Protein AF-A0A9J2PK48-F1 (afdb_monomer_lite)

Radius of gyration: 32.77 Å; chains: 1; bounding box: 76×51×93 Å

InterPro domains:
  IPR001666 Phosphatidylinositol transfer protein [PR00391] (20-39)
  IPR001666 Phosphatidylinositol transfer protein [PR00391] (93-113)
  IPR001666 Phosphatidylinositol transfer protein [PR00391] (205-220)
  IPR001666 Phosphatidylinositol transfer protein [PR00391] (225-244)
  IPR001666 Phosphatidylinositol transfer protein [PTHR10658] (293-551)
  IPR023393 START-like domain superfamily [G3DSA:3.30.530.20] (7-275)
  IPR023393 START-like domain superfamily [G3DSA:3.30.530.20] (292-561)
  IPR055261 Phosphatidylinositol transfer protein, N-terminal [PF02121] (7-256)
  IPR055261 Phosphatidylinositol transfer protein, N-terminal [PF02121] (292-541)

Organism: Ascaris lumbricoides (NCBI:txid6252)

Foldseek 3Di:
DDFLKQKEKEKEKDQDDLVQCVQLLLVLVLVQQLQQAAQLFGKAWDDKDWDWDCPVDPPDTATDIKTKMWGQCLQQEEPQCNQADDSLQRIKIWIKDDRPQWIKIWIDRCPACNVQKIKIKIKGKFQDLRPDQCPVVDDPVSSVVYDYHYAYLQDCPLEDPVLDDPLLHLCNAAAPVPRDDNADPCCSPVHPRMMIMIMMMMIRHRAALCSVVVSVLCVRVVSHVSSSSSSNSNSCCNVGVPPDVVNSVVSSVVSNVSSVVRNHHNDGGDHHSDPPPPPPVPVPPLVVQKDKEKEKEKDLDDQVQVVQLLLVLVLVQQLQQAAQLWGKAWDDKDWDWFLPQAPVSDTAIDMKTKMWGQCLQQEAPSCNSRPDSLVRIKIWIKDDRPVKIKIKIDRCPRCNVQKIKIKIKGKFQDLRPDQCRRVDDPVSSVVYDYHYAYLQDCPLEDPVLDDLLLHQLNAAAPVPRHGNDDPCCSPVRPRMMIMIMMMMIRHRRRSCSVQVSVLCVNVVSHVVSSSSSNSNSCCNVRVPPDVVNSVVSSVVSNVVSVVRNHHSDGGDHHRNRPPDPDPDPPPPPDDD

pLDDT: mean 87.17, std 14.31, range [26.91, 98.31]

Secondary structure (DSSP, 8-state):
----EEEEEEEEEESS-HHHHHHHHHHHHHHHHHHT-BTTBEEEEEEEEEEEESSSSTT--EEEEEEEEEEE-TTTS-HHHHHHS-GGGGEEEEEEEEETTEEEEEEE-TTTTGGGEEEEEEEEEESSSS--TTTT---HHHHTT--EEEEETT--TT--GGG--GGG-TTT---TTT---PPPTTHHHHSSS-EEEEEEEEEEE--TTTHHHHHHHHHHHHHHHHHHHHHHHHHTHHHHTT--HHHHHHHHHHHHHHHHHHTT-SS--S--------STTS---TTTTEEEEEEEEEESS-HHHHHHHHHHHHHHHHHHT-BTTBEEEEEEEEEEEESSSSTT---EEEEEEEEEEE-TTTS-HHHHHHS-GGGGEEEEEEEEETTEEEEEEE-TTTTGGGEEEEEEEEEESSSS--S-TT---HHHHHH-EEEEEETT--TTS-GGG--TTT-TTT-B-TTT--B---TTHHHH-SS-EEEEEEEEEEE--TTTHHHHHHHHHHHHHHHHHHHHHHHHHTHHHHTT--HHHHHHHHHHHHHHHHHHTTSS---S----TTPPP-----------

Sequence (576 aa):
MVQSKYFQEYRILLPLEVTEYQRGRLYAVAEVSKNETGGGDGVQVVKQEEFTSEMLKPGEILNGTYTYKIYYSKSKSPWVFRKLLPDTAFILHEECWNAYPYCKTVITNPDYMKENFHLTIESVHLADNGETENALGLSKELLAKREVVMIDIYDDSFLKQSDITPEADPRIFKSKKTGRGELTEDWSTTTKPVMCCYKVVKIQFKMFGFQRFVEGLCQRQYPRIFSKFNRETFCSIDKWYDMTMDDIRIFEEETAETLKKRIKDVEKRGTICDVDDINLNHPINDCLYARFQEYRILLPLAVDEYQRAQLYAVAETSKNETGGGDGVQVLKQHRFTSDKIRPDGQMLSGMYTSKIYHSKSKSPWMFRKLLPDAAFILHEECWNAYPYCKTIITNPEYMRENFYLTIESMHLADRGGSHNALALNSDLLKKREIVMIDIYNDSDLKPTDITPETDPRLFLSKRTGRGKLTADWSKNTTPVMCCYKVVQVQFKMFGWQRIVERMFQLQYPRIFSKFNREAFCWIDKWYDMSMDDIRKLEHETAIMLTKRIKDPEQRGIVCDVGDRPAEATKSDMSIG

Structure (mmCIF, N/CA/C/O backbone):
data_AF-A0A9J2PK48-F1
#
_entry.id   AF-A0A9J2PK48-F1
#
loop_
_atom_site.group_PDB
_atom_site.id
_atom_site.type_symbol
_atom_site.label_atom_id
_atom_site.label_alt_id
_atom_site.label_comp_id
_atom_site.label_asym_id
_atom_site.label_entity_id
_atom_site.label_seq_id
_atom_site.pdbx_PDB_ins_code
_atom_site.Cartn_x
_atom_site.Cartn_y
_atom_site.Cartn_z
_atom_site.occupancy
_atom_site.B_iso_or_equiv
_atom_site.auth_seq_id
_atom_site.auth_comp_id
_atom_site.auth_asym_id
_atom_site.auth_atom_id
_atom_site.pdbx_PDB_model_num
ATOM 1 N N . MET A 1 1 ? -21.246 2.964 -9.337 1.00 30.36 1 MET A N 1
ATOM 2 C CA . MET A 1 1 ? -19.988 2.564 -8.659 1.00 30.36 1 MET A CA 1
ATOM 3 C C . MET A 1 1 ? -20.291 2.270 -7.199 1.00 30.36 1 MET A C 1
ATOM 5 O O . MET A 1 1 ? -20.692 3.179 -6.484 1.00 30.36 1 MET A O 1
ATOM 9 N N . VAL A 1 2 ? -20.152 1.015 -6.767 1.00 30.75 2 VAL A N 1
ATOM 10 C CA . VAL A 1 2 ? -20.336 0.624 -5.362 1.00 30.75 2 VAL A CA 1
ATOM 11 C C . VAL A 1 2 ? -19.153 1.184 -4.572 1.00 30.75 2 VAL A C 1
ATOM 13 O O . VAL A 1 2 ? -18.026 0.721 -4.716 1.00 30.75 2 VAL A O 1
ATOM 16 N N . GLN A 1 3 ? -19.388 2.257 -3.818 1.00 43.12 3 GLN A N 1
ATOM 17 C CA . GLN A 1 3 ? -18.436 2.742 -2.824 1.00 43.12 3 GLN A CA 1
ATOM 18 C C . GLN A 1 3 ? -18.244 1.617 -1.800 1.00 43.12 3 GLN A C 1
ATOM 20 O O . GLN A 1 3 ? -19.228 1.181 -1.209 1.00 43.12 3 GLN A O 1
ATOM 25 N N . SER A 1 4 ? -17.007 1.143 -1.626 1.00 47.97 4 SER A N 1
ATOM 26 C CA . SER A 1 4 ? -16.634 0.282 -0.499 1.00 47.97 4 SER A CA 1
ATOM 27 C C . SER A 1 4 ? -17.032 1.019 0.786 1.00 47.97 4 SER A C 1
ATOM 29 O O . SER A 1 4 ? -16.586 2.143 1.044 1.00 47.97 4 SER A O 1
ATOM 31 N N . LYS A 1 5 ? -18.014 0.452 1.484 1.00 68.50 5 LYS A N 1
ATOM 32 C CA . LYS A 1 5 ? -18.619 0.986 2.699 1.00 68.50 5 LYS A CA 1
ATOM 33 C C . LYS A 1 5 ? -18.774 -0.188 3.642 1.00 68.50 5 LYS A C 1
ATOM 35 O O . LYS A 1 5 ? -19.614 -1.050 3.396 1.00 68.50 5 LYS A O 1
ATOM 40 N N . TYR A 1 6 ? -17.983 -0.213 4.707 1.00 84.00 6 TYR A N 1
ATOM 41 C CA . TYR A 1 6 ? -18.305 -1.083 5.827 1.00 84.00 6 TYR A CA 1
ATOM 42 C C . TYR A 1 6 ? -19.570 -0.539 6.494 1.00 84.00 6 TYR A C 1
ATOM 44 O O . TYR A 1 6 ? -19.650 0.663 6.767 1.00 84.00 6 TYR A O 1
ATOM 52 N N . PHE A 1 7 ? -20.559 -1.400 6.708 1.00 92.38 7 PHE A N 1
ATOM 53 C CA . PHE A 1 7 ? -21.842 -1.042 7.296 1.00 92.38 7 PHE A CA 1
ATOM 54 C C . PHE A 1 7 ? -22.365 -2.213 8.121 1.00 92.38 7 PHE A C 1
ATOM 56 O O . PHE A 1 7 ? -22.632 -3.268 7.557 1.00 92.38 7 PHE A O 1
ATOM 63 N N . GLN A 1 8 ? -22.517 -2.019 9.430 1.00 94.94 8 GLN A N 1
ATOM 64 C CA . GLN A 1 8 ? -22.981 -3.066 10.340 1.00 94.94 8 GLN A CA 1
ATOM 65 C C . GLN A 1 8 ? -23.785 -2.466 11.492 1.00 94.94 8 GLN A C 1
ATOM 67 O O . GLN A 1 8 ? -23.424 -1.403 12.006 1.00 94.94 8 GLN A O 1
ATOM 72 N N . GLU A 1 9 ? -24.840 -3.158 11.920 1.00 97.00 9 GLU A N 1
ATOM 73 C CA . GLU A 1 9 ? -25.518 -2.896 13.190 1.00 97.00 9 GLU A CA 1
ATOM 74 C C . GLU A 1 9 ? -25.033 -3.896 14.245 1.00 97.00 9 GLU A C 1
ATOM 76 O O . GLU A 1 9 ? -25.004 -5.101 14.015 1.00 97.00 9 GLU A O 1
ATOM 81 N N . TYR A 1 10 ? -24.668 -3.385 15.412 1.00 98.12 10 TYR A N 1
ATOM 82 C CA . TYR A 1 10 ? -24.284 -4.146 16.589 1.00 98.12 10 TYR A CA 1
ATOM 83 C C . TYR A 1 10 ? -25.333 -3.956 17.672 1.00 98.12 10 TYR A C 1
ATOM 85 O O . TYR A 1 10 ? -25.695 -2.819 17.978 1.00 98.12 10 TYR A O 1
ATOM 93 N N . ARG A 1 11 ? -25.790 -5.051 18.270 1.00 98.12 11 ARG A N 1
ATOM 94 C CA . ARG A 1 11 ? -26.744 -5.042 19.382 1.00 98.12 11 ARG A CA 1
ATOM 95 C C . ARG A 1 11 ? -26.064 -5.644 20.598 1.00 98.12 11 ARG A C 1
ATOM 97 O O . ARG A 1 11 ? -25.754 -6.829 20.590 1.00 98.12 11 ARG A O 1
ATOM 104 N N . ILE A 1 12 ? -25.778 -4.823 21.603 1.00 98.12 12 ILE A N 1
ATOM 105 C CA . ILE A 1 12 ? -25.009 -5.245 22.781 1.00 98.12 12 ILE A CA 1
ATOM 106 C C . ILE A 1 12 ? -25.942 -5.340 23.980 1.00 98.12 12 ILE A C 1
ATOM 108 O O . ILE A 1 12 ? -26.518 -4.324 24.372 1.00 98.12 12 ILE A O 1
ATOM 112 N N . LEU A 1 13 ? -26.081 -6.535 24.551 1.00 97.56 13 LEU A N 1
ATOM 113 C CA . LEU A 1 13 ? -26.920 -6.778 25.725 1.00 97.56 13 LEU A CA 1
ATOM 114 C C . LEU A 1 13 ? -26.142 -6.514 27.014 1.00 97.56 13 LEU A C 1
ATOM 116 O O . LEU A 1 13 ? -24.985 -6.916 27.144 1.00 97.56 13 LEU A O 1
ATOM 120 N N . LEU A 1 14 ? -26.786 -5.851 27.977 1.00 97.44 14 LEU A N 1
ATOM 121 C CA . LEU A 1 14 ? -26.204 -5.538 29.285 1.00 97.44 14 LEU A CA 1
ATOM 122 C C . LEU A 1 14 ? -27.217 -5.734 30.428 1.00 97.44 14 LEU A C 1
ATOM 124 O O . LEU A 1 14 ? -28.363 -5.303 30.282 1.00 97.44 14 LEU A O 1
ATOM 128 N N . PRO A 1 15 ? -26.809 -6.281 31.592 1.00 96.94 15 PRO A N 1
ATOM 129 C CA . PRO A 1 15 ? -27.652 -6.429 32.787 1.00 96.94 15 PRO A CA 1
ATOM 130 C C . PRO A 1 15 ? -27.738 -5.117 33.600 1.00 96.94 15 PRO A C 1
ATOM 132 O O . PRO A 1 15 ? -27.429 -5.058 34.797 1.00 96.94 15 PRO A O 1
ATOM 135 N N . LEU A 1 16 ? -28.083 -4.027 32.914 1.00 97.06 16 LEU A N 1
ATOM 136 C CA . LEU A 1 16 ? -28.120 -2.662 33.438 1.00 97.06 16 LEU A CA 1
ATOM 137 C C . LEU A 1 16 ? -29.443 -1.985 33.075 1.00 97.06 16 LEU A C 1
ATOM 139 O O . LEU A 1 16 ? -30.074 -2.324 32.075 1.00 97.06 16 LEU A O 1
ATOM 143 N N . GLU A 1 17 ? -29.851 -0.995 33.862 1.00 97.00 17 GLU A N 1
ATOM 144 C CA . GLU A 1 17 ? -30.845 -0.024 33.414 1.00 97.00 17 GLU A CA 1
ATOM 145 C C . GLU A 1 17 ? -30.212 0.978 32.440 1.00 97.00 17 GLU A C 1
ATOM 147 O O . GLU A 1 17 ? -29.025 1.305 32.519 1.00 97.00 17 GLU A O 1
ATOM 152 N N . VAL A 1 18 ? -31.032 1.545 31.554 1.00 96.69 18 VAL A N 1
ATOM 153 C CA . VAL A 1 18 ? -30.608 2.589 30.605 1.00 96.69 18 VAL A CA 1
ATOM 154 C C . VAL A 1 18 ? -30.001 3.792 31.352 1.00 96.69 18 VAL A C 1
ATOM 156 O O . VAL A 1 18 ? -28.942 4.300 30.994 1.00 96.69 18 VAL A O 1
ATOM 159 N N . THR A 1 19 ? -30.598 4.211 32.466 1.00 94.25 19 THR A N 1
ATOM 160 C CA . THR A 1 19 ? -30.092 5.321 33.296 1.00 94.25 19 THR A CA 1
ATOM 161 C C . THR A 1 19 ? -28.748 5.006 33.964 1.00 94.25 19 THR A C 1
ATOM 163 O O . THR A 1 19 ? -27.905 5.892 34.101 1.00 94.25 19 THR A O 1
ATOM 166 N N . GLU A 1 20 ? -28.515 3.756 34.369 1.00 96.50 20 GLU A N 1
ATOM 167 C CA . GLU A 1 20 ? -27.245 3.299 34.947 1.00 96.50 20 GLU A CA 1
ATOM 168 C C . GLU A 1 20 ? -26.140 3.271 33.892 1.00 96.50 20 GLU A C 1
ATOM 170 O O . GLU A 1 20 ? -25.036 3.764 34.134 1.00 96.50 20 GLU A O 1
ATOM 175 N N . TYR A 1 21 ? -26.445 2.760 32.695 1.00 96.75 21 TYR A N 1
ATOM 176 C CA . TYR A 1 21 ? -25.475 2.687 31.607 1.00 96.75 21 TYR A CA 1
ATOM 177 C C . TYR A 1 21 ? -24.973 4.061 31.171 1.00 96.75 21 TYR A C 1
ATOM 179 O O . TYR A 1 21 ? -23.810 4.187 30.789 1.00 96.75 21 TYR A O 1
ATOM 187 N N . GLN A 1 22 ? -25.798 5.108 31.267 1.00 94.88 22 GLN A N 1
ATOM 188 C CA . GLN A 1 22 ? -25.346 6.476 31.015 1.00 94.88 22 GLN A CA 1
ATOM 189 C C . GLN A 1 22 ? -24.115 6.834 31.861 1.00 94.88 22 GLN A C 1
ATOM 191 O O . GLN A 1 22 ? -23.154 7.387 31.326 1.00 94.88 22 GLN A O 1
ATOM 196 N N . ARG A 1 23 ? -24.118 6.483 33.153 1.00 94.81 23 ARG A N 1
ATOM 197 C CA . ARG A 1 23 ? -23.010 6.756 34.081 1.00 94.81 23 ARG A CA 1
ATOM 198 C C . ARG A 1 23 ? -21.856 5.786 33.865 1.00 94.81 23 ARG A C 1
ATOM 200 O O . ARG A 1 23 ? -20.723 6.216 33.649 1.00 94.81 23 ARG A O 1
ATOM 207 N N . GLY A 1 24 ? -22.160 4.487 33.827 1.00 95.00 24 GLY A N 1
ATOM 208 C CA . GLY A 1 24 ? -21.156 3.437 33.657 1.00 95.00 24 GLY A CA 1
ATOM 209 C C . GLY A 1 24 ? -20.350 3.579 32.369 1.00 95.00 24 GLY A C 1
ATOM 210 O O . GLY A 1 24 ? -19.129 3.446 32.388 1.00 95.00 24 GLY A O 1
ATOM 211 N N . ARG A 1 25 ? -20.997 3.947 31.257 1.00 93.69 25 ARG A N 1
ATOM 212 C CA . ARG A 1 25 ? -20.319 4.177 29.976 1.00 93.69 25 ARG A CA 1
ATOM 213 C C . ARG A 1 25 ? -19.327 5.335 30.048 1.00 93.69 25 ARG A C 1
ATOM 215 O O . ARG A 1 25 ? -18.239 5.219 29.495 1.00 93.69 25 ARG A O 1
ATOM 222 N N . LEU A 1 26 ? -19.694 6.457 30.670 1.00 93.62 26 LEU A N 1
ATOM 223 C CA . LEU A 1 26 ? -18.808 7.624 30.768 1.00 93.62 26 LEU A CA 1
ATOM 224 C C . LEU A 1 26 ? -17.585 7.306 31.638 1.00 93.62 26 LEU A C 1
ATOM 226 O O . LEU A 1 26 ? -16.456 7.566 31.221 1.00 93.62 26 LEU A O 1
ATOM 230 N N . TYR A 1 27 ? -17.801 6.632 32.772 1.00 95.12 27 TYR A N 1
ATOM 231 C CA . TYR A 1 27 ? -16.720 6.113 33.610 1.00 95.12 27 TYR A CA 1
ATOM 232 C C . TYR A 1 27 ? -15.787 5.172 32.829 1.00 95.12 27 TYR A C 1
ATOM 234 O O . TYR A 1 27 ? -14.571 5.372 32.803 1.00 95.12 27 TYR A O 1
ATOM 242 N N . ALA A 1 28 ? -16.353 4.181 32.134 1.00 93.38 28 ALA A N 1
ATOM 243 C CA . ALA A 1 28 ? -15.584 3.207 31.367 1.00 93.38 28 ALA A CA 1
ATOM 244 C C . ALA A 1 28 ? -14.797 3.858 30.218 1.00 93.38 28 ALA A C 1
ATOM 246 O O . ALA A 1 28 ? -13.641 3.507 29.993 1.00 93.38 28 ALA A O 1
ATOM 247 N N . VAL A 1 29 ? -15.364 4.849 29.515 1.00 91.38 29 VAL A N 1
ATOM 248 C CA . VAL A 1 29 ? -14.642 5.599 28.468 1.00 91.38 29 VAL A CA 1
ATOM 249 C C . VAL A 1 29 ? -13.422 6.314 29.046 1.00 91.38 29 VAL A C 1
ATOM 251 O O . VAL A 1 29 ? -12.355 6.289 28.428 1.00 91.38 29 VAL A O 1
ATOM 254 N N . ALA A 1 30 ? -13.552 6.939 30.216 1.00 91.94 30 ALA A N 1
ATOM 255 C CA . ALA A 1 30 ? -12.448 7.620 30.881 1.00 91.94 30 ALA A CA 1
ATOM 256 C C . ALA A 1 30 ? -11.343 6.638 31.318 1.00 91.94 30 ALA A C 1
ATOM 258 O O . ALA A 1 30 ? -10.167 6.874 31.029 1.00 91.94 30 ALA A O 1
ATOM 259 N N . GLU A 1 31 ? -11.698 5.503 31.923 1.00 91.25 31 GLU A N 1
ATOM 260 C CA . GLU A 1 31 ? -10.727 4.475 32.329 1.00 91.25 31 GLU A CA 1
ATOM 261 C C . GLU A 1 31 ? -10.026 3.817 31.131 1.00 91.25 31 GLU A C 1
ATOM 263 O O . GLU A 1 31 ? -8.797 3.720 31.109 1.00 91.25 31 GLU A O 1
ATOM 268 N N . VAL A 1 32 ? -10.767 3.447 30.082 1.00 88.25 32 VAL A N 1
ATOM 269 C CA . VAL A 1 32 ? -10.171 2.906 28.850 1.00 88.25 32 VAL A CA 1
ATOM 270 C C . VAL A 1 32 ? -9.245 3.938 28.210 1.00 88.25 32 VAL A C 1
ATOM 272 O O . VAL A 1 32 ? -8.129 3.601 27.824 1.00 88.25 32 VAL A O 1
ATOM 275 N N . SER A 1 33 ? -9.630 5.218 28.180 1.00 89.25 33 SER A N 1
ATOM 276 C CA . SER A 1 33 ? -8.756 6.279 27.661 1.00 89.25 33 SER A CA 1
ATOM 277 C C . SER A 1 33 ? -7.440 6.363 28.442 1.00 89.25 33 SER A C 1
ATOM 279 O O . SER A 1 33 ? -6.380 6.522 27.834 1.00 89.25 33 SER A O 1
ATOM 281 N N . LYS A 1 34 ? -7.471 6.208 29.774 1.00 88.75 34 LYS A N 1
ATOM 282 C CA . LYS A 1 34 ? -6.266 6.183 30.623 1.00 88.75 34 LYS A CA 1
ATOM 283 C C . LYS A 1 34 ? -5.380 4.972 30.352 1.00 88.75 34 LYS A C 1
ATOM 285 O O . LYS A 1 34 ? -4.157 5.120 30.366 1.00 88.75 34 LYS A O 1
ATOM 290 N N . ASN A 1 35 ? -5.978 3.805 30.128 1.00 87.56 35 ASN A N 1
ATOM 291 C CA . ASN A 1 35 ? -5.262 2.560 29.840 1.00 87.56 35 ASN A CA 1
ATOM 292 C C . ASN A 1 35 ? -4.655 2.558 28.433 1.00 87.56 35 ASN A C 1
ATOM 294 O O . ASN A 1 35 ? -3.624 1.933 28.193 1.00 87.56 35 ASN A O 1
ATOM 298 N N . GLU A 1 36 ? -5.263 3.303 27.515 1.00 87.31 36 GLU A N 1
ATOM 299 C CA . GLU A 1 36 ? -4.831 3.423 26.131 1.00 87.31 36 GLU A CA 1
ATOM 300 C C . GLU A 1 36 ? -3.917 4.643 25.879 1.00 87.31 36 GLU A C 1
ATOM 302 O O . GLU A 1 36 ? -3.550 4.884 24.732 1.00 87.31 36 GLU A O 1
ATOM 307 N N . THR A 1 37 ? -3.511 5.413 26.892 1.00 90.38 37 THR A N 1
ATOM 308 C CA . THR A 1 37 ? -2.691 6.624 26.682 1.00 90.38 37 THR A CA 1
ATOM 309 C C . THR A 1 37 ? -1.310 6.513 27.320 1.00 90.38 37 THR A C 1
ATOM 311 O O . THR A 1 37 ? -1.193 6.240 28.513 1.00 90.38 37 THR A O 1
ATOM 314 N N . GLY A 1 38 ? -0.272 6.733 26.508 1.00 90.31 38 GLY A N 1
ATOM 315 C CA . GLY A 1 38 ? 1.142 6.635 26.879 1.00 90.31 38 GLY A CA 1
ATOM 316 C C . GLY A 1 38 ? 2.047 6.408 25.663 1.00 90.31 38 GLY A C 1
ATOM 317 O O . GLY A 1 38 ? 1.615 5.852 24.650 1.00 90.31 38 GLY A O 1
ATOM 318 N N . GLY A 1 39 ? 3.314 6.821 25.736 1.00 86.31 39 GLY A N 1
ATOM 319 C CA . GLY A 1 39 ? 4.310 6.515 24.703 1.00 86.31 39 GLY A CA 1
ATOM 320 C C . GLY A 1 39 ? 4.093 7.252 23.380 1.00 86.31 39 GLY A C 1
ATOM 321 O O . GLY A 1 39 ? 4.472 6.726 22.330 1.00 86.31 39 GLY A O 1
ATOM 322 N N . GLY A 1 40 ? 3.450 8.425 23.415 1.00 88.25 40 GLY A N 1
ATOM 323 C CA . GLY A 1 40 ? 3.069 9.211 22.237 1.00 88.25 40 GLY A CA 1
ATOM 324 C C . GLY A 1 40 ? 1.779 8.764 21.536 1.00 88.25 40 GLY A C 1
ATOM 325 O O . GLY A 1 40 ? 1.370 9.419 20.581 1.00 88.25 40 GLY A O 1
ATOM 326 N N . ASP A 1 41 ? 1.130 7.693 22.003 1.00 91.44 41 ASP A N 1
ATOM 327 C CA . ASP A 1 41 ? -0.193 7.256 21.544 1.00 91.44 41 ASP A CA 1
ATOM 328 C C . ASP A 1 41 ? -1.260 7.507 22.626 1.00 91.44 41 ASP A C 1
ATOM 330 O O . ASP A 1 41 ? -0.954 7.651 23.813 1.00 91.44 41 ASP A O 1
ATOM 334 N N . GLY A 1 42 ? -2.529 7.513 22.221 1.00 91.19 42 GLY A N 1
ATOM 335 C CA . GLY A 1 42 ? -3.678 7.617 23.113 1.00 91.19 42 GLY A CA 1
ATOM 336 C C . GLY A 1 42 ? -4.644 8.725 22.742 1.00 91.19 42 GLY A C 1
ATOM 337 O O . GLY A 1 42 ? -4.776 9.091 21.575 1.00 91.19 42 GLY A O 1
ATOM 338 N N . VAL A 1 43 ? -5.350 9.230 23.750 1.00 93.81 43 VAL A N 1
ATOM 339 C CA . VAL A 1 43 ? -6.469 10.159 23.580 1.00 93.81 43 VAL A CA 1
ATOM 340 C C . VAL A 1 43 ? -6.109 11.526 24.139 1.00 93.81 43 VAL A C 1
ATOM 342 O O . VAL A 1 43 ? -5.680 11.648 25.283 1.00 93.81 43 VAL A O 1
ATOM 345 N N . GLN A 1 44 ? -6.358 12.573 23.363 1.00 93.44 44 GLN A N 1
ATOM 346 C CA . GLN A 1 44 ? -6.326 13.954 23.822 1.00 93.44 44 GLN A CA 1
ATOM 347 C C . GLN A 1 44 ? -7.732 14.543 23.765 1.00 93.44 44 GLN A C 1
ATOM 349 O O . GLN A 1 44 ? -8.313 14.672 22.690 1.00 93.44 44 GLN A O 1
ATOM 354 N N . VAL A 1 45 ? -8.263 14.957 24.915 1.00 93.44 45 VAL A N 1
ATOM 355 C CA . VAL A 1 45 ? -9.521 15.713 24.982 1.00 93.44 45 VAL A CA 1
ATOM 356 C C . VAL A 1 45 ? -9.226 17.184 24.699 1.00 93.44 45 VAL A C 1
ATOM 358 O O . VAL A 1 45 ? -8.420 17.808 25.397 1.00 93.44 45 VAL A O 1
ATOM 361 N N . VAL A 1 46 ? -9.850 17.725 23.652 1.00 93.88 46 VAL A N 1
ATOM 362 C CA . VAL A 1 46 ? -9.617 19.096 23.176 1.00 93.88 46 VAL A CA 1
ATOM 363 C C . VAL A 1 46 ? -10.762 20.018 23.574 1.00 93.88 46 VAL A C 1
ATOM 365 O O . VAL A 1 46 ? -10.508 21.117 24.063 1.00 93.88 46 VAL A O 1
ATOM 368 N N . LYS A 1 47 ? -12.010 19.579 23.380 1.00 93.00 47 LYS A N 1
ATOM 369 C CA . LYS A 1 47 ? -13.208 20.367 23.694 1.00 93.00 47 LYS A CA 1
ATOM 370 C C . LYS A 1 47 ? -14.277 19.490 24.337 1.00 93.00 47 LYS A C 1
ATOM 372 O O . LYS A 1 47 ? -14.449 18.344 23.922 1.00 93.00 47 LYS A O 1
ATOM 377 N N . GLN A 1 48 ? -15.000 20.050 25.298 1.00 92.81 48 GLN A N 1
ATOM 378 C CA . GLN A 1 48 ? -16.199 19.471 25.893 1.00 92.81 48 GLN A CA 1
ATOM 379 C C . GLN A 1 48 ? -17.150 20.613 26.262 1.00 92.81 48 GLN A C 1
ATOM 381 O O . GLN A 1 48 ? -16.760 21.505 27.008 1.00 92.81 48 GLN A O 1
ATOM 386 N N . GLU A 1 49 ? -18.358 20.627 25.705 1.00 93.31 49 GLU A N 1
ATOM 387 C CA . GLU A 1 49 ? -19.341 21.697 25.928 1.00 93.31 49 GLU A CA 1
ATOM 388 C C . GLU A 1 49 ? -20.772 21.176 25.772 1.00 93.31 49 GLU A C 1
ATOM 390 O O . GLU A 1 49 ? -21.000 20.106 25.204 1.00 93.31 49 GLU A O 1
ATOM 395 N N . GLU A 1 50 ? -21.746 21.926 26.270 1.00 94.19 50 GLU A N 1
ATOM 396 C CA . GLU A 1 50 ? -23.155 21.642 26.009 1.00 94.19 50 GLU A CA 1
ATOM 397 C C . GLU A 1 50 ? -23.536 22.045 24.580 1.00 94.19 50 GLU A C 1
ATOM 399 O O . GLU A 1 50 ? -22.999 23.004 24.023 1.00 94.19 50 GLU A O 1
ATOM 404 N N . PHE A 1 51 ? -24.470 21.312 23.975 1.00 94.00 51 PHE A N 1
ATOM 405 C CA . PHE A 1 51 ? -25.011 21.650 22.663 1.00 94.00 51 PHE A CA 1
ATOM 406 C C . PHE A 1 51 ? -26.531 21.492 22.624 1.00 94.00 51 PHE A C 1
ATOM 408 O O . PHE A 1 51 ? -27.103 20.639 23.307 1.00 94.00 51 PHE A O 1
ATOM 415 N N . THR A 1 52 ? -27.144 22.252 21.720 1.00 91.94 52 THR A N 1
ATOM 416 C CA . THR A 1 52 ? -28.519 22.078 21.245 1.00 91.94 52 THR A CA 1
ATOM 417 C C . THR A 1 52 ? -28.473 22.007 19.719 1.00 91.94 52 THR A C 1
ATOM 419 O O . THR A 1 52 ? -27.846 22.857 19.087 1.00 91.94 52 THR A O 1
ATOM 422 N N . SER A 1 53 ? -29.070 20.985 19.100 1.00 88.06 53 SER A N 1
ATOM 423 C CA . SER A 1 53 ? -29.035 20.814 17.640 1.00 88.06 53 SER A CA 1
ATOM 424 C C . SER A 1 53 ? -30.297 20.156 17.087 1.00 88.06 53 SER A C 1
ATOM 426 O O . SER A 1 53 ? -30.731 19.123 17.587 1.00 88.06 53 SER A O 1
ATOM 428 N N . GLU A 1 54 ? -30.812 20.713 15.991 1.00 85.19 54 GLU A N 1
ATOM 429 C CA . GLU A 1 54 ? -31.891 20.148 15.158 1.00 85.19 54 GLU A CA 1
ATOM 430 C C . GLU A 1 54 ? -31.362 19.364 13.943 1.00 85.19 54 GLU A C 1
ATOM 432 O O . GLU A 1 54 ? -32.107 18.702 13.223 1.00 85.19 54 GLU A O 1
ATOM 437 N N . MET A 1 55 ? -30.051 19.438 13.690 1.00 81.44 55 MET A N 1
ATOM 438 C CA . MET A 1 55 ? -29.427 18.926 12.463 1.00 81.44 55 MET A CA 1
ATOM 439 C C . MET A 1 55 ? -28.963 17.470 12.593 1.00 81.44 55 MET A C 1
ATOM 441 O O . MET A 1 55 ? -28.716 16.800 11.590 1.00 81.44 55 MET A O 1
ATOM 445 N N . LEU A 1 56 ? -28.807 16.969 13.822 1.00 82.19 56 LEU A N 1
ATOM 446 C CA . LEU A 1 56 ? -28.277 15.627 14.082 1.00 82.19 56 LEU A CA 1
ATOM 447 C C . LEU A 1 56 ? -29.287 14.520 13.785 1.00 82.19 56 LEU A C 1
ATOM 449 O O . LEU A 1 56 ? -28.886 13.436 13.349 1.00 82.19 56 LEU A O 1
ATOM 453 N N . LYS A 1 57 ? -30.570 14.793 14.032 1.00 79.50 57 LYS A N 1
ATOM 454 C CA . LYS A 1 57 ? -31.682 13.888 13.767 1.00 79.50 57 LYS A CA 1
ATOM 455 C C . LYS A 1 57 ? -32.861 14.713 13.233 1.00 79.50 57 LYS A C 1
ATOM 457 O O . LYS A 1 57 ? -33.412 15.514 13.983 1.00 79.50 57 LYS A O 1
ATOM 462 N N . PRO A 1 58 ? -33.222 14.567 11.944 1.00 77.44 58 PRO A N 1
ATOM 463 C CA . PRO A 1 58 ? -34.261 15.389 11.333 1.00 77.44 58 PRO A CA 1
ATOM 464 C C . PRO A 1 58 ? -35.580 15.315 12.108 1.00 77.44 58 PRO A C 1
ATOM 466 O O . PRO A 1 58 ? -36.098 14.224 12.335 1.00 77.44 58 PRO A O 1
ATOM 469 N N . GLY A 1 59 ? -36.125 16.475 12.476 1.00 79.06 59 GLY A N 1
ATOM 470 C CA . GLY A 1 59 ? -37.400 16.580 13.192 1.00 79.06 59 GLY A CA 1
ATOM 471 C C . GLY A 1 59 ? -37.309 16.482 14.718 1.00 79.06 59 GLY A C 1
ATOM 472 O O . GLY A 1 59 ? -38.350 16.507 15.367 1.00 79.06 59 GLY A O 1
ATOM 473 N N . GLU A 1 60 ? -36.107 16.403 15.302 1.00 85.81 60 GLU A N 1
ATOM 474 C CA . GLU A 1 60 ? -35.905 16.359 16.755 1.00 85.81 60 GLU A CA 1
ATOM 475 C C . GLU A 1 60 ? -34.878 17.409 17.211 1.00 85.81 60 GLU A C 1
ATOM 477 O O . GLU A 1 60 ? -33.780 17.500 16.662 1.00 85.81 60 GLU A O 1
ATOM 482 N N . ILE A 1 61 ? -35.217 18.179 18.252 1.00 88.62 61 ILE A N 1
ATOM 483 C CA . ILE A 1 61 ? -34.264 19.049 18.955 1.00 88.62 61 ILE A CA 1
ATOM 484 C C . ILE A 1 61 ? -33.535 18.196 19.992 1.00 88.62 61 ILE A C 1
ATOM 486 O O . ILE A 1 61 ? -34.143 17.721 20.953 1.00 88.62 61 ILE A O 1
ATOM 490 N N . LEU A 1 62 ? -32.229 18.018 19.814 1.00 91.25 62 LEU A N 1
ATOM 491 C CA . LEU A 1 62 ? -31.389 17.256 20.732 1.00 91.25 62 LEU A CA 1
ATOM 492 C C . LEU A 1 62 ? -30.545 18.189 21.594 1.00 91.25 62 LEU A C 1
ATOM 494 O O . LEU A 1 62 ? -29.866 19.071 21.072 1.00 91.25 62 LEU A O 1
ATOM 498 N N . ASN A 1 63 ? -30.554 17.944 22.904 1.00 92.75 63 ASN A N 1
ATOM 499 C CA . ASN A 1 63 ? -29.687 18.601 23.877 1.00 92.75 63 ASN A CA 1
ATOM 500 C C . ASN A 1 63 ? -28.721 17.573 24.461 1.00 92.75 63 ASN A C 1
ATOM 502 O O . ASN A 1 63 ? -29.104 16.424 24.694 1.00 92.75 63 ASN A O 1
ATOM 506 N N . GLY A 1 64 ? -27.478 17.967 24.707 1.00 92.88 64 GLY A N 1
ATOM 507 C CA . GLY A 1 64 ? -26.498 17.046 25.262 1.00 92.88 64 GLY A CA 1
ATOM 508 C C . GLY A 1 64 ? -25.105 17.634 25.386 1.00 92.88 64 GLY A C 1
ATOM 509 O O . GLY A 1 64 ? -24.924 18.846 25.438 1.00 92.88 64 GLY A O 1
ATOM 510 N N . THR A 1 65 ? -24.104 16.758 25.417 1.00 92.88 65 THR A N 1
ATOM 511 C CA . THR A 1 65 ? -22.692 17.148 25.494 1.00 92.88 65 THR A CA 1
ATOM 512 C C . THR A 1 65 ? -21.987 16.850 24.180 1.00 92.88 65 THR A C 1
ATOM 514 O O . THR A 1 65 ? -22.040 15.727 23.672 1.00 92.88 65 THR A O 1
ATOM 517 N N . TYR A 1 66 ? -21.311 17.855 23.641 1.00 95.38 66 TYR A N 1
ATOM 518 C CA . TYR A 1 66 ? -20.404 17.740 22.517 1.00 95.38 66 TYR A CA 1
ATOM 519 C C . TYR A 1 66 ? -18.990 17.518 23.045 1.00 95.38 66 TYR A C 1
ATOM 521 O O . TYR A 1 66 ? -18.560 18.193 23.980 1.00 95.38 66 TYR A O 1
ATOM 529 N N . THR A 1 67 ? -18.258 16.583 22.445 1.00 94.25 67 THR A N 1
ATOM 530 C CA . THR A 1 67 ? -16.836 16.376 22.732 1.00 94.25 67 THR A CA 1
ATOM 531 C C . THR A 1 67 ? -16.035 16.300 21.445 1.00 94.25 67 THR A C 1
ATOM 533 O O . THR A 1 67 ? -16.480 15.718 20.457 1.00 94.25 67 THR A O 1
ATOM 536 N N . TYR A 1 68 ? -14.838 16.877 21.486 1.00 96.56 68 TYR A N 1
ATOM 537 C CA . TYR A 1 68 ? -13.854 16.808 20.419 1.00 96.56 68 TYR A CA 1
ATOM 538 C C . TYR A 1 68 ? -12.552 16.235 20.969 1.00 96.56 68 TYR A C 1
ATOM 540 O O . TYR A 1 68 ? -11.975 16.779 21.922 1.00 96.56 68 TYR A O 1
ATOM 548 N N . LYS A 1 69 ? -12.102 15.125 20.382 1.00 95.69 69 LYS A N 1
ATOM 549 C CA . LYS A 1 69 ? -10.920 14.377 20.815 1.00 95.69 69 LYS A CA 1
ATOM 550 C C . LYS A 1 69 ? -9.998 14.083 19.641 1.00 95.69 69 LYS A C 1
ATOM 552 O O . LYS A 1 69 ? -10.442 13.923 18.508 1.00 95.69 69 LYS A O 1
ATOM 557 N N . ILE A 1 70 ? -8.707 13.974 19.931 1.00 96.31 70 ILE A N 1
ATOM 558 C CA . ILE A 1 70 ? -7.691 13.537 18.973 1.00 96.31 70 ILE A CA 1
ATOM 559 C C . ILE A 1 70 ? -7.119 12.206 19.456 1.00 96.31 70 ILE A C 1
ATOM 561 O O . ILE A 1 70 ? -6.684 12.090 20.602 1.00 96.31 70 ILE A O 1
ATOM 565 N N . TYR A 1 71 ? -7.125 11.209 18.579 1.00 94.88 71 TYR A N 1
ATOM 566 C CA . TYR A 1 71 ? -6.547 9.891 18.796 1.00 94.88 71 TYR A CA 1
ATOM 567 C C . TYR A 1 71 ? -5.211 9.777 18.069 1.00 94.88 71 TYR A C 1
ATOM 569 O O . TYR A 1 71 ? -5.148 9.863 16.842 1.00 94.88 71 TYR A O 1
ATOM 577 N N . TYR A 1 72 ? -4.156 9.510 18.827 1.00 94.44 72 TYR A N 1
ATOM 578 C CA . TYR A 1 72 ? -2.831 9.168 18.325 1.00 94.44 72 TYR A CA 1
ATOM 579 C C . TYR A 1 72 ? -2.682 7.651 18.384 1.00 94.44 72 TYR A C 1
ATOM 581 O O . TYR A 1 72 ? -2.761 7.050 19.453 1.00 94.44 72 TYR A O 1
ATOM 589 N N . SER A 1 73 ? -2.557 7.010 17.225 1.00 91.00 73 SER A N 1
ATOM 590 C CA . SER A 1 73 ? -2.722 5.553 17.121 1.00 91.00 73 SER A CA 1
ATOM 591 C C . SER A 1 73 ? -1.602 4.865 16.351 1.00 91.00 73 SER A C 1
ATOM 593 O O . SER A 1 73 ? -1.776 3.738 15.877 1.00 91.00 73 SER A O 1
ATOM 595 N N . LYS A 1 74 ? -0.444 5.519 16.196 1.00 88.56 74 LYS A N 1
ATOM 596 C CA . LYS A 1 74 ? 0.603 5.034 15.296 1.00 88.56 74 LYS A CA 1
ATOM 597 C C . LYS A 1 74 ? 1.099 3.681 15.759 1.00 88.56 74 LYS A C 1
ATOM 599 O O . LYS A 1 74 ? 1.011 2.736 14.983 1.00 88.56 74 LYS A O 1
ATOM 604 N N . SER A 1 75 ? 1.587 3.545 16.994 1.00 87.00 75 SER A N 1
ATOM 605 C CA . SER A 1 75 ? 2.175 2.274 17.440 1.00 87.00 75 SER A CA 1
ATOM 606 C C . SER A 1 75 ? 1.145 1.169 17.686 1.00 87.00 75 SER A C 1
ATOM 608 O O . SER A 1 75 ? 1.501 -0.006 17.629 1.00 87.00 75 SER A O 1
ATOM 610 N N . LYS A 1 76 ? -0.126 1.553 17.838 1.00 85.69 76 LYS A N 1
ATOM 611 C CA . LYS A 1 76 ? -1.284 0.662 18.005 1.00 85.69 76 LYS A CA 1
ATOM 612 C C . LYS A 1 76 ? -1.885 0.166 16.698 1.00 85.69 76 LYS A C 1
ATOM 614 O O . LYS A 1 76 ? -2.688 -0.761 16.711 1.00 85.69 76 LYS A O 1
ATOM 619 N N . SER A 1 77 ? -1.513 0.771 15.575 1.00 86.12 77 SER A N 1
ATOM 620 C CA . SER A 1 77 ? -2.011 0.399 14.254 1.00 86.12 77 SER A CA 1
ATOM 621 C C . SER A 1 77 ? -1.249 -0.792 13.656 1.00 86.12 77 SER A C 1
ATOM 623 O O . SER A 1 77 ? -0.073 -1.009 13.986 1.00 86.12 77 SER A O 1
ATOM 625 N N . PRO A 1 78 ? -1.871 -1.531 12.712 1.00 82.00 78 PRO A N 1
ATOM 626 C CA . PRO A 1 78 ? -1.219 -2.625 11.999 1.00 82.00 78 PRO A CA 1
ATOM 627 C C . PRO A 1 78 ? 0.169 -2.242 11.478 1.00 82.00 78 PRO A C 1
ATOM 629 O O . PRO A 1 78 ? 0.351 -1.173 10.886 1.00 82.00 78 PRO A O 1
ATOM 632 N N . TRP A 1 79 ? 1.156 -3.125 11.668 1.00 76.31 79 TRP A N 1
ATOM 633 C CA . TRP A 1 79 ? 2.556 -2.856 11.306 1.00 76.31 79 TRP A CA 1
ATOM 634 C C . TRP A 1 79 ? 2.723 -2.456 9.833 1.00 76.31 79 TRP A C 1
ATOM 636 O O . TRP A 1 79 ? 3.535 -1.588 9.511 1.00 76.31 79 TRP A O 1
ATOM 646 N N . VAL A 1 80 ? 1.905 -3.043 8.953 1.00 72.00 80 VAL A N 1
ATOM 647 C CA . VAL A 1 80 ? 1.882 -2.744 7.519 1.00 72.00 80 VAL A CA 1
ATOM 648 C C . VAL A 1 80 ? 1.614 -1.261 7.274 1.00 72.00 80 VAL A C 1
ATOM 650 O O . VAL A 1 80 ? 2.322 -0.632 6.490 1.00 72.00 80 VAL A O 1
ATOM 653 N N . PHE A 1 81 ? 0.635 -0.678 7.970 1.00 79.38 81 PHE A N 1
ATOM 654 C CA . PHE A 1 81 ? 0.343 0.743 7.832 1.00 79.38 81 PHE A CA 1
ATOM 655 C C . PHE A 1 81 ? 1.478 1.590 8.386 1.00 79.38 81 PHE A C 1
ATOM 657 O O . PHE A 1 81 ? 1.901 2.524 7.711 1.00 79.38 81 PHE A O 1
ATOM 664 N N . ARG A 1 82 ? 2.018 1.242 9.563 1.00 83.50 82 ARG A N 1
ATOM 665 C CA . ARG A 1 82 ? 3.118 1.992 10.198 1.00 83.50 82 ARG A CA 1
ATOM 666 C C . ARG A 1 82 ? 4.343 2.154 9.299 1.00 83.50 82 ARG A C 1
ATOM 668 O O . ARG A 1 82 ? 5.063 3.138 9.430 1.00 83.50 82 ARG A O 1
ATOM 675 N N . LYS A 1 83 ? 4.601 1.174 8.430 1.00 75.00 83 LYS A N 1
ATOM 676 C CA . LYS A 1 83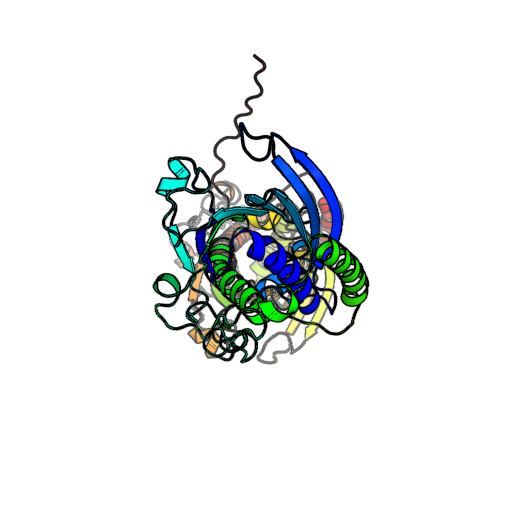 ? 5.738 1.176 7.503 1.00 75.00 83 LYS A CA 1
ATOM 677 C C . LYS A 1 83 ? 5.469 1.967 6.219 1.00 75.00 83 LYS A C 1
ATOM 679 O O . LYS A 1 83 ? 6.414 2.458 5.612 1.00 75.00 83 LYS A O 1
ATOM 684 N N . LEU A 1 84 ? 4.213 2.042 5.782 1.00 70.56 84 LEU A N 1
ATOM 685 C CA . LEU A 1 84 ? 3.841 2.596 4.476 1.00 70.56 84 LEU A CA 1
ATOM 686 C C . LEU A 1 84 ? 3.319 4.030 4.550 1.00 70.56 84 LEU A C 1
ATOM 688 O O . LEU A 1 84 ? 3.536 4.811 3.622 1.00 70.56 84 LEU A O 1
ATOM 692 N N . LEU A 1 85 ? 2.608 4.365 5.623 1.00 80.31 85 LEU A N 1
ATOM 693 C CA . LEU A 1 85 ? 1.921 5.639 5.766 1.00 80.31 85 LEU A CA 1
ATOM 694 C C . LEU A 1 85 ? 2.739 6.611 6.625 1.00 80.31 85 LEU A C 1
ATOM 696 O O . LEU A 1 85 ? 3.405 6.181 7.570 1.00 80.31 85 LEU A O 1
ATOM 700 N N . PRO A 1 86 ? 2.684 7.920 6.324 1.00 82.06 86 PRO A N 1
ATOM 701 C CA . PRO A 1 86 ? 3.296 8.936 7.172 1.00 82.06 86 PRO A CA 1
ATOM 702 C C . PRO A 1 86 ? 2.595 9.021 8.536 1.00 82.06 86 PRO A C 1
ATOM 704 O O . PRO A 1 86 ? 1.445 8.616 8.686 1.00 82.06 86 PRO A O 1
ATOM 707 N N . ASP A 1 87 ? 3.267 9.613 9.523 1.00 86.81 87 ASP A N 1
ATOM 708 C CA . ASP A 1 87 ? 2.776 9.746 10.904 1.00 86.81 87 ASP A CA 1
ATOM 709 C C . ASP A 1 87 ? 1.408 10.441 10.989 1.00 86.81 87 ASP A C 1
ATOM 711 O O . ASP A 1 87 ? 0.562 10.049 11.792 1.00 86.81 87 ASP A O 1
ATOM 715 N N . THR A 1 88 ? 1.151 11.402 10.099 1.00 90.00 88 THR A N 1
ATOM 716 C CA . THR A 1 88 ? -0.124 12.130 9.991 1.00 90.00 88 THR A CA 1
ATOM 717 C C . THR A 1 88 ? -1.315 11.240 9.624 1.00 90.00 88 THR A C 1
ATOM 719 O O . THR A 1 88 ? -2.461 11.604 9.882 1.00 90.00 88 THR A O 1
ATOM 722 N N . ALA A 1 89 ? -1.086 10.045 9.072 1.00 89.12 89 ALA A N 1
ATOM 723 C CA . ALA A 1 89 ? -2.150 9.083 8.784 1.00 89.12 89 ALA A CA 1
ATOM 724 C C . ALA A 1 89 ? -2.745 8.431 10.047 1.00 89.12 89 ALA A C 1
ATOM 726 O O . ALA A 1 89 ? -3.812 7.825 9.967 1.00 89.12 89 ALA A O 1
ATOM 727 N N . PHE A 1 90 ? -2.070 8.546 11.197 1.00 92.69 90 PHE A N 1
ATOM 728 C CA . PHE A 1 90 ? -2.450 7.899 12.461 1.00 92.69 90 PHE A CA 1
ATOM 729 C C . PHE A 1 90 ? -3.027 8.861 13.505 1.00 92.69 90 PHE A C 1
ATOM 731 O O . PHE A 1 90 ? -3.239 8.458 14.652 1.00 92.69 90 PHE A O 1
ATOM 738 N N . ILE A 1 91 ? -3.262 10.114 13.108 1.00 95.31 91 ILE A N 1
ATOM 739 C CA . ILE A 1 91 ? -3.873 11.160 13.929 1.00 95.31 91 ILE A CA 1
ATOM 740 C C . ILE A 1 91 ? -5.343 11.264 13.516 1.00 95.31 91 ILE A C 1
ATOM 742 O O . ILE A 1 91 ? -5.661 11.750 12.430 1.00 95.31 91 ILE A O 1
ATOM 746 N N . LEU A 1 92 ? -6.247 10.739 14.338 1.00 95.94 92 LEU A N 1
ATOM 747 C CA . LEU A 1 92 ? -7.679 10.689 14.037 1.00 95.94 92 LEU A CA 1
ATOM 748 C C . LEU A 1 92 ? -8.438 11.689 14.903 1.00 95.94 92 LEU A C 1
ATOM 750 O O . LEU A 1 92 ? -8.166 11.824 16.090 1.00 95.94 92 LEU A O 1
ATOM 754 N N . HIS A 1 93 ? -9.399 12.378 14.310 1.00 97.38 93 HIS A N 1
ATOM 755 C CA . HIS A 1 93 ? -10.191 13.410 14.960 1.00 97.38 93 HIS A CA 1
ATOM 756 C C . HIS A 1 93 ? -11.590 12.868 15.201 1.00 97.38 93 HIS A C 1
ATOM 758 O O . HIS A 1 93 ? -12.260 12.502 14.240 1.00 97.38 93 HIS A O 1
ATOM 764 N N . GLU A 1 94 ? -12.013 12.803 16.459 1.00 97.31 94 GLU A N 1
ATOM 765 C CA . GLU A 1 94 ? -13.349 12.378 16.866 1.00 97.31 94 GLU A CA 1
ATOM 766 C C . GLU A 1 94 ? -14.183 13.580 17.298 1.00 97.31 94 GLU A C 1
ATOM 768 O O . GLU A 1 94 ? -13.814 14.305 18.220 1.00 97.31 94 GLU A O 1
ATOM 773 N N . GLU A 1 95 ? -15.344 13.727 16.674 1.00 96.62 95 GLU A N 1
ATOM 774 C CA . GLU A 1 95 ? -16.424 14.605 17.104 1.00 96.62 95 GLU A CA 1
ATOM 775 C C . GLU A 1 95 ? -17.590 13.741 17.583 1.00 96.62 95 GLU A C 1
ATOM 777 O O . GLU A 1 95 ? -18.060 12.856 16.865 1.00 96.62 95 GLU A O 1
ATOM 782 N N . CYS A 1 96 ? -18.062 13.968 18.805 1.00 96.31 96 CYS A N 1
ATOM 783 C CA . CYS A 1 96 ? -19.122 13.168 19.403 1.00 96.31 96 CYS A CA 1
ATOM 784 C C . CYS A 1 96 ? -20.211 14.057 20.008 1.00 96.31 96 CYS A C 1
ATOM 786 O O . CYS A 1 96 ? -19.946 14.836 20.921 1.00 96.31 96 CYS A O 1
ATOM 788 N N . TRP A 1 97 ? -21.447 13.877 19.541 1.00 96.62 97 TRP A N 1
ATOM 789 C CA . TRP A 1 97 ? -22.664 14.514 20.041 1.00 96.62 97 TRP A CA 1
ATOM 790 C C . TRP A 1 97 ? -23.463 13.511 20.872 1.00 96.62 97 TRP A C 1
ATOM 792 O O . TRP A 1 97 ? -24.149 12.633 20.339 1.00 96.62 97 TRP A O 1
ATOM 802 N N . ASN A 1 98 ? -23.358 13.629 22.191 1.00 94.56 98 ASN A N 1
ATOM 803 C CA . ASN A 1 98 ? -23.999 12.740 23.151 1.00 94.56 98 ASN A CA 1
ATOM 804 C C . ASN A 1 98 ? -25.280 13.378 23.714 1.00 94.56 98 ASN A C 1
ATOM 806 O O . ASN A 1 98 ? -25.211 14.129 24.685 1.00 94.56 98 ASN A O 1
ATOM 810 N N . ALA A 1 99 ? -26.430 13.052 23.124 1.00 94.50 99 ALA A N 1
ATOM 811 C CA . ALA A 1 99 ? -27.773 13.438 23.571 1.00 94.50 99 ALA A CA 1
ATOM 812 C C . ALA A 1 99 ? -28.513 12.206 24.115 1.00 94.50 99 ALA A C 1
ATOM 814 O O . ALA A 1 99 ? -29.484 11.724 23.524 1.00 94.50 99 ALA A O 1
ATOM 815 N N . TYR A 1 100 ? -27.965 11.627 25.189 1.00 93.81 100 TYR A N 1
ATOM 816 C CA . TYR A 1 100 ? -28.398 10.339 25.734 1.00 93.81 100 TYR A CA 1
ATOM 817 C C . TYR A 1 100 ? -29.933 10.283 25.912 1.00 93.81 100 TYR A C 1
ATOM 819 O O . TYR A 1 100 ? -30.493 11.217 26.484 1.00 93.81 100 TYR A O 1
ATOM 827 N N . PRO A 1 101 ? -30.625 9.226 25.435 1.00 94.62 101 PRO A N 1
ATOM 828 C CA . PRO A 1 101 ? -30.108 7.915 25.027 1.00 94.62 101 PRO A CA 1
ATOM 829 C C . PRO A 1 101 ? -29.580 7.829 23.588 1.00 94.62 101 PRO A C 1
ATOM 831 O O . PRO A 1 101 ? -29.146 6.753 23.185 1.00 94.62 101 PRO A O 1
ATOM 834 N N . TYR A 1 102 ? -29.567 8.910 22.808 1.00 95.62 102 TYR A N 1
ATOM 835 C CA . TYR A 1 102 ? -28.970 8.930 21.471 1.00 95.62 102 TYR A CA 1
ATOM 836 C C . TYR A 1 102 ? -27.529 9.460 21.495 1.00 95.62 102 TYR A C 1
ATOM 838 O O . TYR A 1 102 ? -27.179 10.360 22.256 1.00 95.62 102 TYR A O 1
ATOM 846 N N . CYS A 1 103 ? -26.653 8.911 20.658 1.00 95.31 103 CYS A N 1
ATOM 847 C CA . CYS A 1 103 ? -25.282 9.395 20.528 1.00 95.31 103 CYS A CA 1
ATOM 848 C C . CYS A 1 103 ? -24.779 9.202 19.102 1.00 95.31 103 CYS A C 1
ATOM 850 O O . CYS A 1 103 ? -24.930 8.118 18.534 1.00 95.31 103 CYS A O 1
ATOM 852 N N . LYS A 1 104 ? -24.147 10.238 18.547 1.00 95.69 104 LYS A N 1
ATOM 853 C CA . LYS A 1 104 ? -23.514 10.208 17.229 1.00 95.69 104 LYS A CA 1
ATOM 854 C C . LYS A 1 104 ? -22.048 10.581 17.350 1.00 95.69 104 LYS A C 1
ATOM 856 O O . LYS A 1 104 ? -21.724 11.631 17.890 1.00 95.69 104 LYS A O 1
ATOM 861 N N . THR A 1 105 ? -21.186 9.746 16.797 1.00 96.38 105 THR A N 1
ATOM 862 C CA . THR A 1 105 ? -19.738 9.934 16.776 1.00 96.38 105 THR A CA 1
ATOM 863 C C . THR A 1 105 ? -19.254 9.903 15.337 1.00 96.38 105 THR A C 1
ATOM 865 O O . THR A 1 105 ? -19.650 9.031 14.561 1.00 96.38 105 THR A O 1
ATOM 868 N N . VAL A 1 106 ? -18.402 10.851 14.971 1.00 96.31 106 VAL A N 1
ATOM 869 C CA . VAL A 1 106 ? -17.783 10.967 13.655 1.00 96.31 106 VAL A CA 1
ATOM 870 C C . VAL A 1 106 ? -16.274 10.994 13.842 1.00 96.31 106 VAL A C 1
ATOM 872 O O . VAL A 1 106 ? -15.771 11.830 14.584 1.00 96.31 106 VAL A O 1
ATOM 875 N N . ILE A 1 107 ? -15.552 10.093 13.171 1.00 96.06 107 ILE A N 1
ATOM 876 C CA . ILE A 1 107 ? -14.085 10.070 13.182 1.00 96.06 107 ILE A CA 1
ATOM 877 C C . ILE A 1 107 ? -13.547 10.346 11.778 1.00 96.06 107 ILE A C 1
ATOM 879 O O . ILE A 1 107 ? -13.951 9.709 10.801 1.00 96.06 107 ILE A O 1
ATOM 883 N N . THR A 1 108 ? -12.623 11.298 11.678 1.00 96.00 108 THR A N 1
ATOM 884 C CA . THR A 1 108 ? -11.997 11.745 10.427 1.00 96.00 108 THR A CA 1
ATOM 885 C C . THR A 1 108 ? -10.471 11.778 10.545 1.00 96.00 108 THR A C 1
ATOM 887 O O . THR A 1 108 ? -9.905 11.619 11.624 1.00 96.00 108 THR A O 1
ATOM 890 N N . ASN A 1 109 ? -9.780 11.946 9.416 1.00 94.50 109 ASN A N 1
ATOM 891 C CA . ASN A 1 109 ? -8.329 12.136 9.361 1.00 94.50 109 ASN A CA 1
ATOM 892 C C . ASN A 1 109 ? -8.035 13.321 8.424 1.00 94.50 109 ASN A C 1
ATOM 894 O O . ASN A 1 109 ? -7.816 13.119 7.224 1.00 94.50 109 ASN A O 1
ATOM 898 N N . PRO A 1 110 ? -8.109 14.560 8.938 1.00 92.31 110 PRO A N 1
ATOM 899 C CA . PRO A 1 110 ? -8.060 15.765 8.111 1.00 92.31 110 PRO A CA 1
ATOM 900 C C . PRO A 1 110 ? -6.690 15.991 7.456 1.00 92.31 110 PRO A C 1
ATOM 902 O O . PRO A 1 110 ? -6.622 16.503 6.338 1.00 92.31 110 PRO A O 1
ATOM 905 N N . ASP A 1 111 ? -5.606 15.559 8.101 1.00 89.12 111 ASP A N 1
ATOM 906 C CA . ASP A 1 111 ? -4.248 15.905 7.669 1.00 89.12 111 ASP A CA 1
ATOM 907 C C . ASP A 1 111 ? -3.725 15.055 6.503 1.00 89.12 111 ASP A C 1
ATOM 909 O O . ASP A 1 111 ? -2.905 15.531 5.715 1.00 89.12 111 ASP A O 1
ATOM 913 N N . TYR A 1 112 ? -4.193 13.809 6.355 1.00 87.56 112 TYR A N 1
ATOM 914 C CA . TYR A 1 112 ? -3.694 12.893 5.322 1.00 87.56 112 TYR A CA 1
ATOM 915 C C . TYR A 1 112 ? -4.803 12.374 4.398 1.00 87.56 112 TYR A C 1
ATOM 917 O O . TYR A 1 112 ? -4.780 12.632 3.193 1.00 87.56 112 TYR A O 1
ATOM 925 N N . MET A 1 113 ? -5.801 11.669 4.931 1.00 85.94 113 MET A N 1
ATOM 926 C CA . MET A 1 113 ? -6.826 11.001 4.121 1.00 85.94 113 MET A CA 1
ATOM 927 C C . MET A 1 113 ? -7.942 11.942 3.662 1.00 85.94 113 MET A C 1
ATOM 929 O O . MET A 1 113 ? -8.503 11.714 2.584 1.00 85.94 113 MET A O 1
ATOM 933 N N . LYS A 1 114 ? -8.243 13.008 4.416 1.00 90.31 114 LYS A N 1
ATOM 934 C CA . LYS A 1 114 ? -9.317 13.972 4.115 1.00 90.31 114 LYS A CA 1
ATOM 935 C C . LYS A 1 114 ? -10.638 13.229 3.851 1.00 90.31 114 LYS A C 1
ATOM 937 O O . LYS A 1 114 ? -10.965 12.274 4.549 1.00 90.31 114 LYS A O 1
ATOM 942 N N . GLU A 1 115 ? -11.334 13.566 2.765 1.00 87.56 115 GLU A N 1
ATOM 943 C CA . GLU A 1 115 ? -12.586 12.936 2.305 1.00 87.56 115 GLU A CA 1
ATOM 944 C C . GLU A 1 115 ? -12.495 11.425 2.007 1.00 87.56 115 GLU A C 1
ATOM 946 O O . GLU A 1 115 ? -13.503 10.747 1.750 1.00 87.56 115 GLU A O 1
ATOM 951 N N . ASN A 1 116 ? -11.278 10.872 1.984 1.00 85.56 116 ASN A N 1
ATOM 952 C CA . ASN A 1 116 ? -11.062 9.450 1.764 1.00 85.56 116 ASN A CA 1
ATOM 953 C C . ASN A 1 116 ? -11.206 8.621 3.045 1.00 85.56 116 ASN A C 1
ATOM 955 O O . ASN A 1 116 ? -11.249 7.400 2.927 1.00 85.56 116 ASN A O 1
ATOM 959 N N . PHE A 1 117 ? -11.315 9.231 4.228 1.00 90.12 117 PHE A N 1
ATOM 960 C CA . PHE A 1 117 ? -11.615 8.515 5.465 1.00 90.12 117 PHE A CA 1
ATOM 961 C C . PHE A 1 117 ? -12.731 9.195 6.248 1.00 90.12 117 PHE A C 1
ATOM 963 O O . PHE A 1 117 ? -12.624 10.358 6.627 1.00 90.12 117 PHE A O 1
ATOM 970 N N . HIS A 1 118 ? -13.791 8.440 6.511 1.00 91.44 118 HIS A N 1
ATOM 971 C CA . HIS A 1 118 ? -14.893 8.877 7.349 1.00 91.44 118 HIS A CA 1
ATOM 972 C C . HIS A 1 118 ? -15.486 7.679 8.084 1.00 91.44 118 HIS A C 1
ATOM 974 O O . HIS A 1 118 ? -15.905 6.706 7.456 1.00 91.44 118 HIS A O 1
ATOM 980 N N . LEU A 1 119 ? -15.524 7.755 9.406 1.00 93.44 119 LEU A N 1
ATOM 981 C CA . LEU A 1 119 ? -16.161 6.786 10.283 1.00 93.44 119 LEU A CA 1
ATOM 982 C C . LEU A 1 119 ? -17.365 7.451 10.946 1.00 93.44 119 LEU A C 1
ATOM 984 O O . LEU A 1 119 ? -17.236 8.546 11.482 1.00 93.44 119 LEU A O 1
ATOM 988 N N . THR A 1 120 ? -18.510 6.784 10.977 1.00 94.56 120 THR A N 1
ATOM 989 C CA . THR A 1 120 ? -19.671 7.227 11.750 1.00 94.56 120 THR A CA 1
ATOM 990 C C . THR A 1 120 ? -20.147 6.091 12.639 1.00 94.56 120 THR A C 1
ATOM 992 O O . THR A 1 120 ? -20.343 4.976 12.159 1.00 94.56 120 THR A O 1
ATOM 995 N N . ILE A 1 121 ? -20.367 6.382 13.916 1.00 96.00 121 ILE A N 1
ATOM 996 C CA . ILE A 1 121 ? -21.018 5.486 14.867 1.00 96.00 121 ILE A CA 1
ATOM 997 C C . ILE A 1 121 ? -22.259 6.205 15.386 1.00 96.00 121 ILE A C 1
ATOM 999 O O . ILE A 1 121 ? -22.156 7.226 16.058 1.00 96.00 121 ILE A O 1
ATOM 1003 N N . GLU A 1 122 ? -23.437 5.688 15.065 1.00 95.94 122 GLU A N 1
ATOM 1004 C CA . GLU A 1 122 ? -24.714 6.174 15.599 1.00 95.94 122 GLU A CA 1
ATOM 1005 C C . GLU A 1 122 ? -25.249 5.139 16.582 1.00 95.94 122 GLU A C 1
ATOM 1007 O O . GLU A 1 122 ? -25.147 3.939 16.330 1.00 95.94 122 GLU A O 1
ATOM 1012 N N . SER A 1 123 ? -25.780 5.581 17.721 1.00 97.12 123 SER A N 1
ATOM 1013 C CA . SER A 1 123 ? -26.267 4.662 18.744 1.00 97.12 123 SER A CA 1
ATOM 1014 C C . SER A 1 123 ? -27.481 5.155 19.510 1.00 97.12 123 SER A C 1
ATOM 1016 O O . SER A 1 123 ? -27.609 6.348 19.776 1.00 97.12 123 SER A O 1
ATOM 1018 N N . VAL A 1 124 ? -28.349 4.211 19.874 1.00 97.25 124 VAL A N 1
ATOM 1019 C CA . VAL A 1 124 ? -29.496 4.409 20.765 1.00 97.25 124 VAL A CA 1
ATOM 1020 C C . VAL A 1 124 ? -29.514 3.300 21.817 1.00 97.25 124 VAL A C 1
ATOM 1022 O O . VAL A 1 124 ? -29.078 2.178 21.555 1.00 97.25 124 VAL A O 1
ATOM 1025 N N . HIS A 1 125 ? -29.965 3.631 23.023 1.00 97.81 125 HIS A N 1
ATOM 1026 C CA . HIS A 1 125 ? -29.936 2.744 24.185 1.00 97.81 125 HIS A CA 1
ATOM 1027 C C . HIS A 1 125 ? -31.370 2.546 24.678 1.00 97.81 125 HIS A C 1
ATOM 1029 O O . HIS A 1 125 ? -32.031 3.527 25.018 1.00 97.81 125 HIS A O 1
ATOM 1035 N N . LEU A 1 126 ? -31.857 1.303 24.675 1.00 97.88 126 LEU A N 1
ATOM 1036 C CA . LEU A 1 126 ? -33.254 0.969 24.969 1.00 97.88 126 LEU A CA 1
ATOM 1037 C C . LEU A 1 126 ? -33.344 -0.088 26.073 1.00 97.88 126 LEU A C 1
ATOM 1039 O O . LEU A 1 126 ? -32.464 -0.936 26.204 1.00 97.88 126 LEU A O 1
ATOM 1043 N N . ALA A 1 127 ? -34.420 -0.040 26.858 1.00 96.69 127 ALA A N 1
ATOM 1044 C CA . ALA A 1 127 ? -34.713 -1.004 27.918 1.00 96.69 127 ALA A CA 1
ATOM 1045 C C . ALA A 1 127 ? -35.408 -2.254 27.346 1.00 96.69 127 ALA A C 1
ATOM 1047 O O . ALA A 1 127 ? -36.558 -2.546 27.672 1.00 96.69 127 ALA A O 1
ATOM 1048 N N . ASP A 1 128 ? -34.727 -2.948 26.435 1.00 95.12 128 ASP A N 1
ATOM 1049 C CA . ASP A 1 128 ? -35.198 -4.174 25.794 1.00 95.12 128 ASP A CA 1
ATOM 1050 C C . ASP A 1 128 ? -34.075 -5.219 25.670 1.00 95.12 128 ASP A C 1
ATOM 1052 O O . ASP A 1 128 ? -32.934 -4.992 26.077 1.00 95.12 128 ASP A O 1
ATOM 1056 N N . ASN A 1 129 ? -34.414 -6.370 25.088 1.00 93.50 129 ASN A N 1
ATOM 1057 C CA . ASN A 1 129 ? -33.499 -7.488 24.865 1.00 93.50 129 ASN A CA 1
ATOM 1058 C C . ASN A 1 129 ? -32.933 -7.516 23.429 1.00 93.50 129 ASN A C 1
ATOM 1060 O O . ASN A 1 129 ? -32.633 -8.583 22.899 1.00 93.50 129 ASN A O 1
ATOM 1064 N N . GLY A 1 130 ? -32.792 -6.362 22.766 1.00 94.38 130 GLY A N 1
ATOM 1065 C CA . GLY A 1 130 ? -32.260 -6.315 21.399 1.00 94.38 130 GLY A CA 1
ATOM 1066 C C . GLY A 1 130 ? -33.289 -6.633 20.308 1.00 94.38 130 GLY A C 1
ATOM 1067 O O . GLY A 1 130 ? -32.909 -6.942 19.178 1.00 94.38 130 GLY A O 1
ATOM 1068 N N . GLU A 1 131 ? -34.582 -6.576 20.633 1.00 94.69 131 GLU A N 1
ATOM 1069 C CA . GLU A 1 131 ? -35.690 -6.953 19.747 1.00 94.69 131 GLU A CA 1
ATOM 1070 C C . GLU A 1 131 ? -36.244 -5.785 18.915 1.00 94.69 131 GLU A C 1
ATOM 1072 O O . GLU A 1 131 ? -36.901 -6.017 17.899 1.00 94.69 131 GLU A O 1
ATOM 1077 N N . THR A 1 132 ? -35.974 -4.531 19.300 1.00 96.69 132 THR A N 1
ATOM 1078 C CA . THR A 1 132 ? -36.478 -3.356 18.580 1.00 96.69 132 THR A CA 1
ATOM 1079 C C . THR A 1 132 ? -35.899 -3.300 17.173 1.00 96.69 132 THR A C 1
ATOM 1081 O O . THR A 1 132 ? -34.705 -3.085 16.948 1.00 96.69 132 THR A O 1
ATOM 1084 N N . GLU A 1 133 ? -36.781 -3.450 16.193 1.00 95.56 133 GLU A N 1
ATOM 1085 C CA . GLU A 1 133 ? -36.400 -3.427 14.795 1.00 95.56 133 GLU A CA 1
ATOM 1086 C C . GLU A 1 133 ? -36.189 -1.988 14.302 1.00 95.56 133 GLU A C 1
ATOM 1088 O O . GLU A 1 133 ? -37.020 -1.106 14.506 1.00 95.56 133 GLU A O 1
ATOM 1093 N N . ASN A 1 134 ? -35.060 -1.754 13.629 1.00 94.94 134 ASN A N 1
ATOM 1094 C CA . ASN A 1 134 ? -34.673 -0.459 13.065 1.00 94.94 134 ASN A CA 1
ATOM 1095 C C . ASN A 1 134 ? -34.658 0.699 14.090 1.00 94.94 134 ASN A C 1
ATOM 1097 O O . ASN A 1 134 ? -35.093 1.812 13.791 1.00 94.94 134 ASN A O 1
ATOM 1101 N N . ALA A 1 135 ? -34.110 0.454 15.285 1.00 95.00 135 ALA A N 1
ATOM 1102 C CA . ALA A 1 135 ? -34.072 1.412 16.397 1.00 95.00 135 ALA A CA 1
ATOM 1103 C C . ALA A 1 135 ? -33.466 2.792 16.044 1.00 95.00 135 ALA A C 1
ATOM 1105 O O . ALA A 1 135 ? -33.812 3.803 16.653 1.00 95.00 135 ALA A O 1
ATOM 1106 N N . LEU A 1 136 ? -32.572 2.853 15.049 1.00 93.25 136 LEU A N 1
ATOM 1107 C CA . LEU A 1 136 ? -31.925 4.087 14.580 1.00 93.25 136 LEU A CA 1
ATOM 1108 C C . LEU A 1 136 ? -32.599 4.730 13.357 1.00 93.25 136 LEU A C 1
ATOM 1110 O O . LEU A 1 136 ? -32.075 5.706 12.823 1.00 93.25 136 LEU A O 1
ATOM 1114 N N . GLY A 1 137 ? -33.738 4.206 12.895 1.00 92.31 137 GLY A N 1
ATOM 1115 C CA . GLY A 1 137 ? -34.486 4.793 11.781 1.00 92.31 137 GLY A CA 1
ATOM 1116 C C . GLY A 1 137 ? -33.703 4.814 10.464 1.00 92.31 137 GLY A C 1
ATOM 1117 O O . GLY A 1 137 ? -33.740 5.798 9.727 1.00 92.31 137 GLY A O 1
ATOM 1118 N N . LEU A 1 138 ? -32.970 3.739 10.159 1.00 92.00 138 LEU A N 1
ATOM 1119 C CA . LEU A 1 138 ? -32.242 3.584 8.902 1.00 92.00 138 LEU A CA 1
ATOM 1120 C C . LEU A 1 138 ? -33.192 3.700 7.703 1.00 92.00 138 LEU A C 1
ATOM 1122 O O . LEU A 1 138 ? -34.330 3.221 7.733 1.00 92.00 138 LEU A O 1
ATOM 1126 N N . SER A 1 139 ? -32.695 4.295 6.615 1.00 91.25 139 SER A N 1
ATOM 1127 C CA . SER A 1 139 ? -33.423 4.345 5.346 1.00 91.25 139 SER A CA 1
ATOM 1128 C C . SER A 1 139 ? -33.667 2.936 4.802 1.00 91.25 139 SER A C 1
ATOM 1130 O O . SER A 1 139 ? -32.887 2.020 5.066 1.00 91.25 139 SER A O 1
ATOM 1132 N N . LYS A 1 140 ? -34.704 2.764 3.971 1.00 92.62 140 LYS A N 1
ATOM 1133 C CA . LYS A 1 140 ? -35.040 1.463 3.358 1.00 92.62 140 LYS A CA 1
ATOM 1134 C C . LYS A 1 140 ? -33.839 0.804 2.666 1.00 92.62 140 LYS A C 1
ATOM 1136 O O . LYS A 1 140 ? -33.658 -0.403 2.764 1.00 92.62 140 LYS A O 1
ATOM 1141 N N . GLU A 1 141 ? -32.996 1.598 2.006 1.00 90.06 141 GLU A N 1
ATOM 1142 C CA . GLU A 1 141 ? -31.802 1.107 1.308 1.00 90.06 141 GLU A CA 1
ATOM 1143 C C . GLU A 1 141 ? -30.704 0.599 2.248 1.00 90.06 141 GLU A C 1
ATOM 1145 O O . GLU A 1 141 ? -30.049 -0.397 1.941 1.00 90.06 141 GLU A O 1
ATOM 1150 N N . LEU A 1 142 ? -30.469 1.295 3.366 1.00 90.12 142 LEU A N 1
ATOM 1151 C CA . LEU A 1 142 ? -29.484 0.872 4.362 1.00 90.12 142 LEU A CA 1
ATOM 1152 C C . LEU A 1 142 ? -30.009 -0.312 5.166 1.00 90.12 142 LEU A C 1
ATOM 1154 O O . LEU A 1 142 ? -29.266 -1.259 5.397 1.00 90.12 142 LEU A O 1
ATOM 1158 N N . LEU A 1 143 ? -31.293 -0.288 5.524 1.00 92.31 143 LEU A N 1
ATOM 1159 C CA . LEU A 1 143 ? -31.949 -1.365 6.252 1.00 92.31 143 LEU A CA 1
ATOM 1160 C C . LEU A 1 143 ? -31.899 -2.686 5.471 1.00 92.31 143 LEU A C 1
ATOM 1162 O O . LEU A 1 143 ? -31.581 -3.718 6.048 1.00 92.31 143 LEU A O 1
ATOM 1166 N N . ALA A 1 144 ? -32.104 -2.653 4.149 1.00 92.06 144 ALA A N 1
ATOM 1167 C CA . ALA A 1 144 ? -32.009 -3.838 3.289 1.00 92.06 144 ALA A CA 1
ATOM 1168 C C . ALA A 1 144 ? -30.591 -4.438 3.190 1.00 92.06 144 ALA A C 1
ATOM 1170 O O . ALA A 1 144 ? -30.444 -5.611 2.859 1.00 92.06 144 ALA A O 1
ATOM 1171 N N . LYS A 1 145 ? -29.544 -3.643 3.447 1.00 90.62 145 LYS A N 1
ATOM 1172 C CA . LYS A 1 145 ? -28.134 -4.081 3.440 1.00 90.62 145 LYS A CA 1
ATOM 1173 C C . LYS A 1 145 ? -27.605 -4.385 4.836 1.00 90.62 145 LYS A C 1
ATOM 1175 O O . LYS A 1 145 ? -26.433 -4.724 4.978 1.00 90.62 145 LYS A O 1
ATOM 1180 N N . ARG A 1 146 ? -28.424 -4.171 5.862 1.00 92.38 146 ARG A N 1
ATOM 1181 C CA . ARG A 1 146 ? -28.002 -4.272 7.246 1.00 92.38 146 ARG A CA 1
ATOM 1182 C C . ARG A 1 146 ? -27.785 -5.724 7.618 1.00 92.38 146 ARG A C 1
ATOM 1184 O O . ARG A 1 146 ? -28.711 -6.527 7.588 1.00 92.38 146 ARG A O 1
ATOM 1191 N N . GLU A 1 147 ? -26.583 -5.997 8.084 1.00 93.75 147 GLU A N 1
ATOM 1192 C CA . GLU A 1 147 ? -26.275 -7.196 8.836 1.00 93.75 147 GLU A CA 1
ATOM 1193 C C . GLU A 1 147 ? -26.229 -6.829 10.330 1.00 93.75 147 GLU A C 1
ATOM 1195 O O . GLU A 1 147 ? -25.717 -5.768 10.712 1.00 93.75 147 GLU A O 1
ATOM 1200 N N . VAL A 1 148 ? -26.848 -7.669 11.162 1.00 95.81 148 VAL A N 1
ATOM 1201 C CA . VAL A 1 148 ? -26.955 -7.471 12.614 1.00 95.81 148 VAL A CA 1
ATOM 1202 C C . VAL A 1 148 ? -26.012 -8.447 13.302 1.00 95.81 148 VAL A C 1
ATOM 1204 O O . VAL A 1 148 ? -26.103 -9.650 13.079 1.00 95.81 148 VAL A O 1
ATOM 1207 N N . VAL A 1 149 ? -25.128 -7.931 14.152 1.00 96.38 149 VAL A N 1
ATOM 1208 C CA . VAL A 1 149 ? -24.256 -8.726 15.023 1.00 96.38 149 VAL A CA 1
ATOM 1209 C C . VAL A 1 149 ? -24.722 -8.546 16.460 1.00 96.38 149 VAL A C 1
ATOM 1211 O O . VAL A 1 149 ? -24.644 -7.449 17.019 1.00 96.38 149 VAL A O 1
ATOM 1214 N N . MET A 1 150 ? -25.214 -9.632 17.052 1.00 96.38 150 MET A N 1
ATOM 1215 C CA . MET A 1 150 ? -25.512 -9.687 18.480 1.00 96.38 150 MET A CA 1
ATOM 1216 C C . MET A 1 150 ? -24.204 -9.830 19.255 1.00 96.38 150 MET A C 1
ATOM 1218 O O . MET A 1 150 ? -23.372 -10.670 18.922 1.00 96.38 150 MET A O 1
ATOM 1222 N N . ILE A 1 151 ? -24.026 -8.998 20.274 1.00 97.06 151 ILE A N 1
ATOM 1223 C CA . ILE A 1 151 ? -22.899 -9.052 21.197 1.00 97.06 151 ILE A CA 1
ATOM 1224 C C . ILE A 1 151 ? -23.456 -9.344 22.584 1.00 97.06 151 ILE A C 1
ATOM 1226 O O . ILE A 1 151 ? -24.123 -8.501 23.191 1.00 97.06 151 ILE A O 1
ATOM 1230 N N . ASP A 1 152 ? -23.151 -10.539 23.073 1.00 95.06 152 ASP A N 1
ATOM 1231 C CA . ASP A 1 152 ? -23.403 -10.944 24.446 1.00 95.06 152 ASP A CA 1
ATOM 1232 C C . ASP A 1 152 ? -22.108 -10.797 25.252 1.00 95.06 152 ASP A C 1
ATOM 1234 O O . ASP A 1 152 ? -21.072 -11.342 24.878 1.00 95.06 152 ASP A O 1
ATOM 1238 N N . ILE A 1 153 ? -22.149 -10.051 26.357 1.00 95.25 153 ILE A N 1
ATOM 1239 C CA . ILE A 1 153 ? -20.982 -9.870 27.228 1.00 95.25 153 ILE A CA 1
ATOM 1240 C C . ILE A 1 153 ? -20.540 -11.175 27.911 1.00 95.25 153 ILE A C 1
ATOM 1242 O O . ILE A 1 153 ? -19.387 -11.259 28.331 1.00 95.25 153 ILE A O 1
ATOM 1246 N N . TYR A 1 154 ? -21.420 -12.178 28.011 1.00 95.00 154 TYR A N 1
ATOM 1247 C CA . TYR A 1 154 ? -21.088 -13.520 28.488 1.00 95.00 154 TYR A CA 1
ATOM 1248 C C . TYR A 1 154 ? -20.231 -14.296 27.478 1.00 95.00 154 TYR A C 1
ATOM 1250 O O . TYR A 1 154 ? -19.406 -15.111 27.890 1.00 95.00 154 TYR A O 1
ATOM 1258 N N . ASP A 1 155 ? -20.394 -14.056 26.175 1.00 93.12 155 ASP A N 1
ATOM 1259 C CA . ASP A 1 155 ? -19.688 -14.778 25.113 1.00 93.12 155 ASP A CA 1
ATOM 1260 C C . ASP A 1 155 ? -18.247 -14.252 24.926 1.00 93.12 155 ASP A C 1
ATOM 1262 O O . ASP A 1 155 ? -17.981 -13.048 24.937 1.00 93.12 155 ASP A O 1
ATOM 1266 N N . ASP A 1 156 ? -17.295 -15.174 24.758 1.00 92.44 156 ASP A N 1
ATOM 1267 C CA . ASP A 1 156 ? -15.883 -14.867 24.490 1.00 92.44 156 ASP A CA 1
ATOM 1268 C C . ASP A 1 156 ? -15.541 -14.899 22.992 1.00 92.44 156 ASP A C 1
ATOM 1270 O O . ASP A 1 156 ? -14.409 -14.584 22.630 1.00 92.44 156 ASP A O 1
ATOM 1274 N N . SER A 1 157 ? -16.471 -15.279 22.109 1.00 90.69 157 SER A N 1
ATOM 1275 C CA . SER A 1 157 ? -16.203 -15.552 20.687 1.00 90.69 157 SER A CA 1
ATOM 1276 C C . SER A 1 157 ? -15.516 -14.406 19.929 1.00 90.69 157 SER A C 1
ATOM 1278 O O . SER A 1 157 ? -14.756 -14.646 18.987 1.00 90.69 157 SER A O 1
ATOM 1280 N N . PHE A 1 158 ? -15.736 -13.160 20.354 1.00 89.62 158 PHE A N 1
ATOM 1281 C CA . PHE A 1 158 ? -15.118 -11.964 19.775 1.00 89.62 158 PHE A CA 1
ATOM 1282 C C . PHE A 1 158 ? -13.847 -11.483 20.492 1.00 89.62 158 PHE A C 1
ATOM 1284 O O . PHE A 1 158 ? -13.210 -10.533 20.029 1.00 89.62 158 PHE A O 1
ATOM 1291 N N . LEU A 1 159 ? -13.476 -12.085 21.620 1.00 89.19 159 LEU A N 1
ATOM 1292 C CA . LEU A 1 159 ? -12.344 -11.669 22.446 1.00 89.19 159 LEU A CA 1
ATOM 1293 C C . LEU A 1 159 ? -11.088 -12.482 22.136 1.00 89.19 159 LEU A C 1
ATOM 1295 O O . LEU A 1 159 ? -11.144 -13.642 21.734 1.00 89.19 159 LEU A O 1
ATOM 1299 N N . LYS A 1 160 ? -9.916 -11.877 22.356 1.00 85.88 160 LYS A N 1
ATOM 1300 C CA . LYS A 1 160 ? -8.663 -12.637 22.433 1.00 85.88 160 LYS A CA 1
ATOM 1301 C C . LYS A 1 160 ? -8.461 -13.125 23.863 1.00 85.88 160 LYS A C 1
ATOM 1303 O O . LYS A 1 160 ? -8.905 -12.479 24.806 1.00 85.88 160 LYS A O 1
ATOM 1308 N N . GLN A 1 161 ? -7.670 -14.183 24.039 1.00 84.81 161 GLN A N 1
ATOM 1309 C CA . GLN A 1 161 ? -7.306 -14.678 25.373 1.00 84.81 161 GLN A CA 1
ATOM 1310 C C . GLN A 1 161 ? -6.699 -13.584 26.268 1.00 84.81 161 GLN A C 1
ATOM 1312 O O . GLN A 1 161 ? -6.943 -13.562 27.467 1.00 84.81 161 GLN A O 1
ATOM 1317 N N . SER A 1 162 ? -5.939 -12.652 25.683 1.00 83.38 162 SER A N 1
ATOM 1318 C CA . SER A 1 162 ? -5.346 -11.512 26.393 1.00 83.38 162 SER A CA 1
ATOM 1319 C C . SER A 1 162 ? -6.357 -10.452 26.844 1.00 83.38 162 SER A C 1
ATOM 1321 O O . SER A 1 162 ? -5.994 -9.571 27.614 1.00 83.38 162 SER A O 1
ATOM 1323 N N . ASP A 1 163 ? -7.585 -10.472 26.318 1.00 84.38 163 ASP A N 1
ATOM 1324 C CA . ASP A 1 163 ? -8.658 -9.563 26.733 1.00 84.38 163 ASP A CA 1
ATOM 1325 C C . ASP A 1 163 ? -9.477 -10.124 27.903 1.00 84.38 163 ASP A C 1
ATOM 1327 O O . ASP A 1 163 ? -10.207 -9.370 28.539 1.00 84.38 163 ASP A O 1
ATOM 1331 N N . ILE A 1 164 ? -9.373 -11.428 28.181 1.00 86.81 164 ILE A N 1
ATOM 1332 C CA . ILE A 1 164 ? -10.135 -12.102 29.232 1.00 86.81 164 ILE A CA 1
ATOM 1333 C C . ILE A 1 164 ? -9.300 -12.069 30.512 1.00 86.81 164 ILE A C 1
ATOM 1335 O O . ILE A 1 164 ? -8.351 -12.841 30.667 1.00 86.81 164 ILE A O 1
ATOM 1339 N N . THR A 1 165 ? -9.643 -11.162 31.425 1.00 87.81 165 THR A N 1
ATOM 1340 C CA . THR A 1 165 ? -9.035 -11.096 32.761 1.00 87.81 165 THR A CA 1
ATOM 1341 C C . THR A 1 165 ? -10.053 -11.486 33.829 1.00 87.81 165 THR A C 1
ATOM 1343 O O . THR A 1 165 ? -11.247 -11.245 33.635 1.00 87.81 165 THR A O 1
ATOM 1346 N N . PRO A 1 166 ? -9.619 -12.048 34.973 1.00 88.38 166 PRO A N 1
ATOM 1347 C CA . PRO A 1 166 ? -10.538 -12.412 36.049 1.00 88.38 166 PRO A CA 1
ATOM 1348 C C . PRO A 1 166 ? -11.386 -11.237 36.563 1.00 88.38 166 PRO A C 1
ATOM 1350 O O . PRO A 1 166 ? -12.524 -11.418 36.981 1.00 88.38 166 PRO A O 1
ATOM 1353 N N . GLU A 1 167 ? -10.853 -10.016 36.515 1.00 87.75 167 GLU A N 1
ATOM 1354 C CA . GLU A 1 167 ? -11.533 -8.801 36.980 1.00 87.75 167 GLU A CA 1
ATOM 1355 C C . GLU A 1 167 ? -12.581 -8.273 35.989 1.00 87.75 167 GLU A C 1
ATOM 1357 O O . GLU A 1 167 ? -13.412 -7.448 36.368 1.00 87.75 167 GLU A O 1
ATOM 1362 N N . ALA A 1 168 ? -12.531 -8.715 34.730 1.00 88.56 168 ALA A N 1
ATOM 1363 C CA . ALA A 1 168 ? -13.432 -8.310 33.649 1.00 88.56 168 ALA A CA 1
ATOM 1364 C C . ALA A 1 168 ? -14.241 -9.493 33.079 1.00 88.56 168 ALA A C 1
ATOM 1366 O O . ALA A 1 168 ? -14.800 -9.405 31.979 1.00 88.56 168 ALA A O 1
ATOM 1367 N N . ASP A 1 169 ? -14.301 -10.605 33.816 1.00 94.12 169 ASP A N 1
ATOM 1368 C CA . ASP A 1 169 ? -15.061 -11.790 33.440 1.00 94.12 169 ASP A CA 1
ATOM 1369 C C . ASP A 1 169 ? -16.436 -11.817 34.144 1.00 94.12 169 ASP A C 1
ATOM 1371 O O . ASP A 1 169 ? -16.523 -12.096 35.345 1.00 94.12 169 ASP A O 1
ATOM 1375 N N . PRO A 1 170 ? -17.541 -11.560 33.414 1.00 95.12 170 PRO A N 1
ATOM 1376 C CA . PRO A 1 170 ? -18.878 -11.515 33.997 1.00 95.12 170 PRO A CA 1
ATOM 1377 C C . PRO A 1 170 ? -19.383 -12.878 34.489 1.00 95.12 170 PRO A C 1
ATOM 1379 O O . PRO A 1 170 ? -20.374 -12.925 35.218 1.00 95.12 170 PRO A O 1
ATOM 1382 N N . ARG A 1 171 ? -18.720 -13.980 34.115 1.00 95.19 171 ARG A N 1
ATOM 1383 C CA . ARG A 1 171 ? -19.069 -15.344 34.544 1.00 95.19 171 ARG A CA 1
ATOM 1384 C C . ARG A 1 171 ? -18.664 -15.642 35.982 1.00 95.19 171 ARG A C 1
ATOM 1386 O O . ARG A 1 171 ? -19.169 -16.588 36.568 1.00 95.19 171 ARG A O 1
ATOM 1393 N N . ILE A 1 172 ? -17.735 -14.859 36.522 1.00 95.00 172 ILE A N 1
ATOM 1394 C CA . ILE A 1 172 ? -17.218 -14.996 37.893 1.00 95.00 172 ILE A CA 1
ATOM 1395 C C . ILE A 1 172 ? -17.353 -13.696 38.694 1.00 95.00 172 ILE A C 1
ATOM 1397 O O . ILE A 1 172 ? -17.174 -13.674 39.910 1.00 95.00 172 ILE A O 1
ATOM 1401 N N . PHE A 1 173 ? -17.659 -12.582 38.028 1.00 95.94 173 PHE A N 1
ATOM 1402 C CA . PHE A 1 173 ? -17.892 -11.315 38.694 1.00 95.94 173 PHE A CA 1
ATOM 1403 C C . PHE A 1 173 ? -19.275 -11.274 39.354 1.00 95.94 173 PHE A C 1
ATOM 1405 O O . PHE A 1 173 ? -20.303 -11.481 38.707 1.00 95.94 173 PHE A O 1
ATOM 1412 N N . LYS A 1 174 ? -19.298 -10.892 40.634 1.00 95.94 174 LYS A N 1
ATOM 1413 C CA . LYS A 1 174 ? -20.513 -10.562 41.381 1.00 95.94 174 LYS A CA 1
ATOM 1414 C C . LYS A 1 174 ? -20.354 -9.230 42.102 1.00 95.94 174 LYS A C 1
ATOM 1416 O O . LYS A 1 174 ? -19.470 -9.066 42.944 1.00 95.94 174 LYS A O 1
ATOM 1421 N N . SER A 1 175 ? -21.240 -8.290 41.793 1.00 96.44 175 SER A N 1
ATOM 1422 C CA . SER A 1 175 ? -21.257 -6.954 42.386 1.00 96.44 175 SER A CA 1
ATOM 1423 C C . SER A 1 175 ? -21.598 -7.014 43.873 1.00 96.44 175 SER A C 1
ATOM 1425 O O . SER A 1 175 ? -22.611 -7.592 44.271 1.00 96.44 175 SER A O 1
ATOM 1427 N N . LYS A 1 176 ? -20.790 -6.347 44.700 1.00 96.44 176 LYS A N 1
ATOM 1428 C CA . LYS A 1 176 ? -21.043 -6.211 46.142 1.00 96.44 176 LYS A CA 1
ATOM 1429 C C . LYS A 1 176 ? -22.105 -5.158 46.447 1.00 96.44 176 LYS A C 1
ATOM 1431 O O . LYS A 1 176 ? -22.749 -5.250 47.487 1.00 96.44 176 LYS A O 1
ATOM 1436 N N . LYS A 1 177 ? -22.279 -4.167 45.564 1.00 95.81 177 LYS A N 1
ATOM 1437 C CA . LYS A 1 177 ? -23.259 -3.083 45.745 1.00 95.81 177 LYS A CA 1
ATOM 1438 C C . LYS A 1 177 ? -24.657 -3.459 45.271 1.00 95.81 177 LYS A C 1
ATOM 1440 O O . LYS A 1 177 ? -25.634 -3.139 45.937 1.00 95.81 177 LYS A O 1
ATOM 1445 N N . THR A 1 178 ? -24.753 -4.140 44.132 1.00 95.12 178 THR A N 1
ATOM 1446 C CA . THR A 1 178 ? -26.038 -4.442 43.478 1.00 95.12 178 THR A CA 1
ATOM 1447 C C . THR A 1 178 ? -26.461 -5.901 43.619 1.00 95.12 178 THR A C 1
ATOM 1449 O O . THR A 1 178 ? -27.619 -6.228 43.375 1.00 95.12 178 THR A O 1
ATOM 1452 N N . GLY A 1 179 ? -25.531 -6.796 43.968 1.00 95.00 179 GLY A N 1
ATOM 1453 C CA . GLY A 1 179 ? -25.759 -8.241 43.992 1.00 95.00 179 GLY A CA 1
ATOM 1454 C C . GLY A 1 179 ? -25.842 -8.903 42.611 1.00 95.00 179 GLY A C 1
ATOM 1455 O O . GLY A 1 179 ? -26.025 -10.118 42.562 1.00 95.00 179 GLY A O 1
ATOM 1456 N N . ARG A 1 180 ? -25.713 -8.143 41.509 1.00 95.25 180 ARG A N 1
ATOM 1457 C CA . ARG A 1 180 ? -25.781 -8.650 40.126 1.00 95.25 180 ARG A CA 1
ATOM 1458 C C . ARG A 1 180 ? -24.541 -9.466 39.762 1.00 95.25 180 ARG A C 1
ATOM 1460 O O . ARG A 1 180 ? -23.434 -9.133 40.185 1.00 95.25 180 ARG A O 1
ATOM 1467 N N . GLY A 1 181 ? -24.743 -10.484 38.929 1.00 92.56 181 GLY A N 1
ATOM 1468 C CA . GLY A 1 181 ? -23.748 -11.517 38.645 1.00 92.56 181 GLY A CA 1
ATOM 1469 C C . GLY A 1 181 ? -23.755 -12.633 39.703 1.00 92.56 181 GLY A C 1
ATOM 1470 O O . GLY A 1 181 ? -24.357 -12.513 40.770 1.00 92.56 181 GLY A O 1
ATOM 1471 N N . GLU A 1 182 ? -23.114 -13.765 39.473 1.00 96.19 182 GLU A N 1
ATOM 1472 C CA . GLU A 1 182 ? -22.401 -14.197 38.264 1.00 96.19 182 GLU A CA 1
ATOM 1473 C C . GLU A 1 182 ? -23.372 -14.450 37.100 1.00 96.19 182 GLU A C 1
ATOM 1475 O O . GLU A 1 182 ? -24.498 -14.895 37.326 1.00 96.19 182 GLU A O 1
ATOM 1480 N N . LEU A 1 183 ? -22.981 -14.121 35.865 1.00 96.12 183 LEU A N 1
ATOM 1481 C CA . LEU A 1 183 ? -23.846 -14.349 34.703 1.00 96.12 183 LEU A CA 1
ATOM 1482 C C . LEU A 1 183 ? -23.768 -15.808 34.238 1.00 96.12 183 LEU A C 1
ATOM 1484 O O . LEU A 1 183 ? -22.683 -16.382 34.143 1.00 96.12 183 LEU A O 1
ATOM 1488 N N . THR A 1 184 ? -24.921 -16.383 33.902 1.00 95.31 184 THR A N 1
ATOM 1489 C CA . THR A 1 184 ? -25.073 -17.686 33.235 1.00 95.31 184 THR A CA 1
ATOM 1490 C C . THR A 1 184 ? -25.282 -17.504 31.731 1.00 95.31 184 THR A C 1
ATOM 1492 O O . THR A 1 184 ? -25.525 -16.396 31.269 1.00 95.31 184 THR A O 1
ATOM 1495 N N . GLU A 1 185 ? -25.212 -18.578 30.944 1.00 93.88 185 GLU A N 1
ATOM 1496 C CA . GLU A 1 185 ? -25.393 -18.512 29.482 1.00 93.88 185 GLU A CA 1
ATOM 1497 C C . GLU A 1 185 ? -26.766 -17.940 29.065 1.00 93.88 185 GLU A C 1
ATOM 1499 O O . GLU A 1 185 ? -26.886 -17.265 28.050 1.00 93.88 185 GLU A O 1
ATOM 1504 N N . ASP A 1 186 ? -27.800 -18.138 29.883 1.00 93.94 186 ASP A N 1
ATOM 1505 C CA . ASP A 1 186 ? -29.172 -17.671 29.662 1.00 93.94 186 ASP A CA 1
ATOM 1506 C C . ASP A 1 186 ? -29.504 -16.329 30.353 1.00 93.94 186 ASP A C 1
ATOM 1508 O O . ASP A 1 186 ? -30.675 -15.923 30.391 1.00 93.94 186 ASP A O 1
ATOM 1512 N N . TRP A 1 187 ? -28.494 -15.616 30.878 1.00 95.31 187 TRP A N 1
ATOM 1513 C CA . TRP A 1 187 ? -28.667 -14.435 31.740 1.00 95.31 187 TRP A CA 1
ATOM 1514 C C . TRP A 1 187 ? -29.574 -13.353 31.141 1.00 95.31 187 TRP A C 1
ATOM 1516 O O . TRP A 1 187 ? -30.323 -12.704 31.871 1.00 95.31 187 TRP A O 1
ATOM 1526 N N . SER A 1 188 ? -29.537 -13.160 29.820 1.00 92.00 188 SER A N 1
ATOM 1527 C CA . SER A 1 188 ? -30.306 -12.125 29.113 1.00 92.00 188 SER A CA 1
ATOM 1528 C C . SER A 1 188 ? -31.826 -12.324 29.212 1.00 92.00 188 SER A C 1
ATOM 1530 O O . SER A 1 188 ? -32.604 -11.379 29.045 1.00 92.00 188 SER A O 1
ATOM 1532 N N . THR A 1 189 ? -32.263 -13.545 29.531 1.00 91.81 189 THR A N 1
ATOM 1533 C CA . THR A 1 189 ? -33.675 -13.891 29.749 1.00 91.81 189 THR A CA 1
ATOM 1534 C C . THR A 1 189 ? -34.023 -14.075 31.225 1.00 91.81 189 THR A C 1
ATOM 1536 O O . THR A 1 189 ? -35.156 -13.795 31.617 1.00 91.81 189 THR A O 1
ATOM 1539 N N . THR A 1 190 ? -33.063 -14.493 32.053 1.00 91.50 190 THR A N 1
ATOM 1540 C CA . THR A 1 190 ? -33.280 -14.830 33.471 1.00 91.50 190 THR A CA 1
ATOM 1541 C C . THR A 1 190 ? -32.958 -13.697 34.442 1.00 91.50 190 THR A C 1
ATOM 1543 O O . THR A 1 190 ? -33.428 -13.710 35.580 1.00 91.50 190 THR A O 1
ATOM 1546 N N . THR A 1 191 ? -32.197 -12.691 34.010 1.00 88.75 191 THR A N 1
ATOM 1547 C CA . THR A 1 191 ? -31.796 -11.545 34.835 1.00 88.75 191 THR A CA 1
ATOM 1548 C C . THR A 1 191 ? -32.618 -10.306 34.487 1.00 88.75 191 THR A C 1
ATOM 1550 O O . THR A 1 191 ? -33.024 -10.100 33.344 1.00 88.75 191 THR A O 1
ATOM 1553 N N . LYS A 1 192 ? -32.857 -9.446 35.482 1.00 90.94 192 LYS A N 1
ATOM 1554 C CA . LYS A 1 192 ? -33.344 -8.071 35.305 1.00 90.94 192 LYS A CA 1
ATOM 1555 C C . LYS A 1 192 ? -32.553 -7.134 36.230 1.00 90.94 192 LYS A C 1
ATOM 1557 O O . LYS A 1 192 ? -32.193 -7.559 37.329 1.00 90.94 192 LYS A O 1
ATOM 1562 N N . PRO A 1 193 ? -32.291 -5.878 35.829 1.00 95.31 193 PRO A N 1
ATOM 1563 C CA . PRO A 1 193 ? -32.674 -5.240 34.564 1.00 95.31 193 PRO A CA 1
ATOM 1564 C C . PRO A 1 193 ? -31.851 -5.743 33.366 1.00 95.31 193 PRO A C 1
ATOM 1566 O O . PRO A 1 193 ? -30.779 -6.313 33.548 1.00 95.31 193 PRO A O 1
ATOM 1569 N N . VAL A 1 194 ? -32.366 -5.535 32.150 1.00 95.94 194 VAL A N 1
ATOM 1570 C CA . VAL A 1 194 ? -31.641 -5.755 30.887 1.00 95.94 194 VAL A CA 1
ATOM 1571 C C . VAL A 1 194 ? -31.901 -4.569 29.966 1.00 95.94 194 VAL A C 1
ATOM 1573 O O . VAL A 1 194 ? -33.024 -4.062 29.905 1.00 95.94 194 VAL A O 1
ATOM 1576 N N . MET A 1 195 ? -30.861 -4.144 29.259 1.00 97.31 195 MET A N 1
ATOM 1577 C CA . MET A 1 195 ? -30.937 -3.147 28.201 1.00 97.31 195 MET A CA 1
ATOM 1578 C C . MET A 1 195 ? -30.144 -3.594 26.970 1.00 97.31 195 MET A C 1
ATOM 1580 O O . MET A 1 195 ? -29.254 -4.446 27.063 1.00 97.31 195 MET A O 1
ATOM 1584 N N . CYS A 1 196 ? -30.396 -2.938 25.839 1.00 98.12 196 CYS A N 1
ATOM 1585 C CA . CYS A 1 196 ? -29.627 -3.120 24.619 1.00 98.12 196 CYS A CA 1
ATOM 1586 C C . CYS A 1 196 ? -29.068 -1.794 24.088 1.00 98.12 196 CYS A C 1
ATOM 1588 O O . CYS A 1 196 ? -29.764 -0.776 23.991 1.00 98.12 196 CYS A O 1
ATOM 1590 N N . CYS A 1 197 ? -27.791 -1.816 23.708 1.00 98.06 197 CYS A N 1
ATOM 1591 C CA . CYS A 1 197 ? -27.153 -0.765 22.924 1.00 98.06 197 CYS A CA 1
ATOM 1592 C C . CYS A 1 197 ? -27.231 -1.126 21.438 1.00 98.06 197 CYS A C 1
ATOM 1594 O O . CYS A 1 197 ? -26.521 -2.027 20.990 1.00 98.06 197 CYS A O 1
ATOM 1596 N N . TYR A 1 198 ? -28.003 -0.373 20.662 1.00 98.31 198 TYR A N 1
ATOM 1597 C CA . TYR A 1 198 ? -28.025 -0.480 19.205 1.00 98.31 198 TYR A CA 1
ATOM 1598 C C . TYR A 1 198 ? -26.980 0.477 18.643 1.00 98.31 198 TYR A C 1
ATOM 1600 O O . TYR A 1 198 ? -27.104 1.688 18.824 1.00 98.31 198 TYR A O 1
ATOM 1608 N N . LYS A 1 199 ? -25.936 -0.036 17.988 1.00 97.75 199 LYS A N 1
ATOM 1609 C CA . LYS A 1 199 ? -24.846 0.756 17.402 1.00 97.75 199 LYS A CA 1
ATOM 1610 C C . LYS A 1 199 ? -24.703 0.458 15.917 1.00 97.75 199 LYS A C 1
ATOM 1612 O O . LYS A 1 199 ? -24.354 -0.653 15.543 1.00 97.75 199 LYS A O 1
ATOM 1617 N N . VAL A 1 200 ? -24.893 1.453 15.062 1.00 96.44 200 VAL A N 1
ATOM 1618 C CA . VAL A 1 200 ? -24.617 1.341 13.627 1.00 96.44 200 VAL A CA 1
ATOM 1619 C C . VAL A 1 200 ? -23.265 1.968 13.325 1.00 96.44 200 VAL A C 1
ATOM 1621 O O . VAL A 1 200 ? -23.064 3.158 13.560 1.00 96.44 200 VAL A O 1
ATOM 1624 N N . VAL A 1 201 ? -22.355 1.170 12.768 1.00 95.56 201 VAL A N 1
ATOM 1625 C CA . VAL A 1 201 ? -21.017 1.600 12.348 1.00 95.56 201 VAL A CA 1
ATOM 1626 C C . VAL A 1 201 ? -20.979 1.703 10.827 1.00 95.56 201 VAL A C 1
ATOM 1628 O O . VAL A 1 201 ? -21.290 0.745 10.119 1.00 95.56 201 VAL A O 1
ATOM 1631 N N . LYS A 1 202 ? -20.578 2.869 10.320 1.00 92.94 202 LYS A N 1
ATOM 1632 C CA . LYS A 1 202 ? -20.420 3.168 8.893 1.00 92.94 202 LYS A CA 1
ATOM 1633 C C . LYS A 1 202 ? -18.989 3.625 8.643 1.00 92.94 202 LYS A C 1
ATOM 1635 O O . LYS A 1 202 ? -18.519 4.529 9.325 1.00 92.94 202 LYS A O 1
ATOM 1640 N N . ILE A 1 203 ? -18.298 3.043 7.667 1.00 90.44 203 ILE A N 1
ATOM 1641 C CA . ILE A 1 203 ? -16.911 3.421 7.347 1.00 90.44 203 ILE A CA 1
ATOM 1642 C C . ILE A 1 203 ? -16.773 3.605 5.858 1.00 90.44 203 ILE A C 1
ATOM 1644 O O . ILE A 1 203 ? -17.005 2.689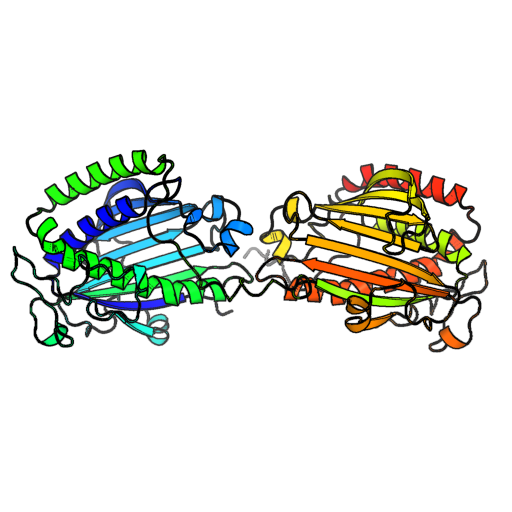 5.072 1.00 90.44 203 ILE A O 1
ATOM 1648 N N . GLN A 1 204 ? -16.340 4.794 5.483 1.00 87.69 204 GLN A N 1
ATOM 1649 C CA . GLN A 1 204 ? -15.865 5.117 4.160 1.00 87.69 204 GLN A CA 1
ATOM 1650 C C . GLN A 1 204 ? -14.345 5.202 4.225 1.00 87.69 204 GLN A C 1
ATOM 1652 O O . GLN A 1 204 ? -13.797 6.146 4.784 1.00 87.69 204 GLN A O 1
ATOM 1657 N N . PHE A 1 205 ? -13.668 4.227 3.626 1.00 84.56 205 PHE A N 1
ATOM 1658 C CA . PHE A 1 205 ? -12.213 4.207 3.527 1.00 84.56 205 PHE A CA 1
ATOM 1659 C C . PHE A 1 205 ? -11.803 4.027 2.061 1.00 84.56 205 PHE A C 1
ATOM 1661 O O . PHE A 1 205 ? -11.945 2.962 1.466 1.00 84.56 205 PHE A O 1
ATOM 1668 N N . LYS A 1 206 ? -11.314 5.100 1.439 1.00 80.00 206 LYS A N 1
ATOM 1669 C CA . LYS A 1 206 ? -10.974 5.184 0.013 1.00 80.00 206 LYS A CA 1
ATOM 1670 C C . LYS A 1 206 ? -9.461 5.231 -0.187 1.00 80.00 206 LYS A C 1
ATOM 1672 O O . LYS A 1 206 ? -8.926 6.185 -0.744 1.00 80.00 206 LYS A O 1
ATOM 1677 N N . MET A 1 207 ? -8.780 4.161 0.208 1.00 73.69 207 MET A N 1
ATOM 1678 C CA . MET A 1 207 ? -7.368 3.955 -0.115 1.00 73.69 207 MET A CA 1
ATOM 1679 C C . MET A 1 207 ? -7.218 2.717 -0.993 1.00 73.69 207 MET A C 1
ATOM 1681 O O . MET A 1 207 ? -7.566 1.607 -0.588 1.00 73.69 207 MET A O 1
ATOM 1685 N N . PHE A 1 208 ? -6.727 2.909 -2.217 1.00 68.00 208 PHE A N 1
ATOM 1686 C CA . PHE A 1 208 ? -6.552 1.810 -3.162 1.00 68.00 208 PHE A CA 1
ATOM 1687 C C . PHE A 1 208 ? -5.652 0.713 -2.563 1.00 68.00 208 PHE A C 1
ATOM 1689 O O . PHE A 1 208 ? -4.667 1.015 -1.898 1.00 68.00 208 PHE A O 1
ATOM 1696 N N . GLY A 1 209 ? -5.999 -0.559 -2.784 1.00 69.06 209 GLY A N 1
ATOM 1697 C CA . GLY A 1 209 ? -5.227 -1.715 -2.305 1.00 69.06 209 GLY A CA 1
ATOM 1698 C C . GLY A 1 209 ? -5.465 -2.089 -0.836 1.00 69.06 209 GLY A C 1
ATOM 1699 O O . GLY A 1 209 ? -5.229 -3.234 -0.465 1.00 69.06 209 GLY A O 1
ATOM 1700 N N . PHE A 1 210 ? -6.014 -1.177 -0.025 1.00 73.88 210 PHE A N 1
ATOM 1701 C CA . PHE A 1 210 ? -6.236 -1.388 1.412 1.00 73.88 210 PHE A CA 1
ATOM 1702 C C . PHE A 1 210 ? -7.708 -1.471 1.828 1.00 73.88 210 PHE A C 1
ATOM 1704 O O . PHE A 1 210 ? -7.982 -1.791 2.977 1.00 73.88 210 PHE A O 1
ATOM 1711 N N . GLN A 1 211 ? -8.659 -1.237 0.917 1.00 74.56 211 GLN A N 1
ATOM 1712 C CA . GLN A 1 211 ? -10.100 -1.230 1.232 1.00 74.56 211 GLN A CA 1
ATOM 1713 C C . GLN A 1 211 ? -10.561 -2.511 1.935 1.00 74.56 211 GLN A C 1
ATOM 1715 O O . GLN A 1 211 ? -10.987 -2.458 3.082 1.00 74.56 211 GLN A O 1
ATOM 1720 N N . ARG A 1 212 ? -10.376 -3.672 1.294 1.00 76.56 212 ARG A N 1
ATOM 1721 C CA . ARG A 1 212 ? -10.765 -4.974 1.867 1.00 76.56 212 ARG A CA 1
ATOM 1722 C C . ARG A 1 212 ? -10.028 -5.297 3.163 1.00 76.56 212 ARG A C 1
ATOM 1724 O O . ARG A 1 212 ? -10.580 -5.949 4.039 1.00 76.56 212 ARG A O 1
ATOM 1731 N N . PHE A 1 213 ? -8.774 -4.857 3.270 1.00 78.50 213 PHE A N 1
ATOM 1732 C CA . PHE A 1 213 ? -7.979 -5.055 4.476 1.00 78.50 213 PHE A CA 1
ATOM 1733 C C . PHE A 1 213 ? -8.572 -4.275 5.653 1.00 78.50 213 PHE A C 1
ATOM 1735 O O . PHE A 1 213 ? -8.744 -4.844 6.725 1.00 78.50 213 PHE A O 1
ATOM 1742 N N . VAL A 1 214 ? -8.930 -3.002 5.446 1.00 81.56 214 VAL A N 1
ATOM 1743 C CA . VAL A 1 214 ? -9.574 -2.176 6.476 1.00 81.56 214 VAL A CA 1
ATOM 1744 C C . VAL A 1 214 ? -10.976 -2.680 6.792 1.00 81.56 214 VAL A C 1
ATOM 1746 O O . VAL A 1 214 ? -11.304 -2.805 7.962 1.00 81.56 214 VAL A O 1
ATOM 1749 N N . GLU A 1 215 ? -11.775 -3.055 5.793 1.00 81.31 215 GLU A N 1
ATOM 1750 C CA . GLU A 1 215 ? -13.101 -3.650 6.018 1.00 81.31 215 GLU A CA 1
ATOM 1751 C C . GLU A 1 215 ? -13.010 -4.919 6.882 1.00 81.31 215 GLU A C 1
ATOM 1753 O O . GLU A 1 215 ? -13.685 -5.012 7.906 1.00 81.31 215 GLU A O 1
ATOM 1758 N N . GLY A 1 216 ? -12.112 -5.850 6.539 1.00 82.62 216 GLY A N 1
ATOM 1759 C CA . GLY A 1 216 ? -11.879 -7.065 7.326 1.00 82.62 216 GLY A CA 1
ATOM 1760 C C . GLY A 1 216 ? -11.226 -6.805 8.689 1.00 82.62 216 GLY A C 1
ATOM 1761 O O . GLY A 1 216 ? -11.359 -7.606 9.615 1.00 82.62 216 GLY A O 1
ATOM 1762 N N . LEU A 1 217 ? -10.509 -5.690 8.851 1.00 84.12 217 LEU A N 1
ATOM 1763 C CA . LEU A 1 217 ? -10.032 -5.245 10.157 1.00 84.12 217 LEU A CA 1
ATOM 1764 C C . LEU A 1 217 ? -11.204 -4.765 11.014 1.00 84.12 217 LEU A C 1
ATOM 1766 O O . LEU A 1 217 ? -11.341 -5.202 12.150 1.00 84.12 217 LEU A O 1
ATOM 1770 N N . CYS A 1 218 ? -12.077 -3.925 10.465 1.00 85.12 218 CYS A N 1
ATOM 1771 C CA . CYS A 1 218 ? -13.244 -3.401 11.164 1.00 85.12 218 CYS A CA 1
ATOM 1772 C C . CYS A 1 218 ? -14.218 -4.514 11.567 1.00 85.12 218 CYS A C 1
ATOM 1774 O O . CYS A 1 218 ? -14.650 -4.531 12.716 1.00 85.12 218 CYS A O 1
ATOM 1776 N N . GLN A 1 219 ? -14.466 -5.487 10.683 1.00 84.31 219 GLN A N 1
ATOM 1777 C CA . GLN A 1 219 ? -15.267 -6.681 10.987 1.00 84.31 219 GLN A CA 1
ATOM 1778 C C . GLN A 1 219 ? -14.769 -7.456 12.211 1.00 84.31 219 GLN A C 1
ATOM 1780 O O . GLN A 1 219 ? -15.576 -8.037 12.921 1.00 84.31 219 GLN A O 1
ATOM 1785 N N . ARG A 1 220 ? -13.456 -7.464 12.472 1.00 86.00 220 ARG A N 1
ATOM 1786 C CA . ARG A 1 220 ? -12.864 -8.169 13.621 1.00 86.00 220 ARG A CA 1
ATOM 1787 C C . ARG A 1 220 ? -12.727 -7.282 14.856 1.00 86.00 220 ARG A C 1
ATOM 1789 O O . ARG A 1 220 ? -12.953 -7.740 15.969 1.00 86.00 220 ARG A O 1
ATOM 1796 N N . GLN A 1 221 ? -12.344 -6.018 14.677 1.00 88.00 221 GLN A N 1
ATOM 1797 C CA . GLN A 1 221 ? -12.019 -5.134 15.798 1.00 88.00 221 GLN A CA 1
ATOM 1798 C C . GLN A 1 221 ? -13.259 -4.534 16.469 1.00 88.00 221 GLN A C 1
ATOM 1800 O O . GLN A 1 221 ? -13.256 -4.413 17.687 1.00 88.00 221 GLN A O 1
ATOM 1805 N N . TYR A 1 222 ? -14.322 -4.181 15.736 1.00 91.81 222 TYR A N 1
ATOM 1806 C CA . TYR A 1 222 ? -15.513 -3.593 16.368 1.00 91.81 222 TYR A CA 1
ATOM 1807 C C . TYR A 1 222 ? -16.253 -4.550 17.310 1.00 91.81 222 TYR A C 1
ATOM 1809 O O . TYR A 1 222 ? -16.498 -4.135 18.445 1.00 91.81 222 TYR A O 1
ATOM 1817 N N . PRO A 1 223 ? -16.548 -5.815 16.935 1.00 93.12 223 PRO A N 1
ATOM 1818 C CA . PRO A 1 223 ? -17.139 -6.758 17.879 1.00 93.12 223 PRO A CA 1
ATOM 1819 C C . PRO A 1 223 ? -16.250 -6.955 19.109 1.00 93.12 223 PRO A C 1
ATOM 1821 O O . PRO A 1 223 ? -16.742 -6.906 20.233 1.00 93.12 223 PRO A O 1
ATOM 1824 N N . ARG A 1 224 ? -14.929 -7.084 18.914 1.00 92.06 224 ARG A N 1
ATOM 1825 C CA . ARG A 1 224 ? -13.948 -7.230 19.998 1.00 92.06 224 ARG A CA 1
ATOM 1826 C C . ARG A 1 224 ? -13.958 -6.040 20.959 1.00 92.06 224 ARG A C 1
ATOM 1828 O O . ARG A 1 224 ? -14.083 -6.228 22.166 1.00 92.06 224 ARG A O 1
ATOM 1835 N N . ILE A 1 225 ? -13.848 -4.817 20.431 1.00 91.44 225 ILE A N 1
ATOM 1836 C CA . ILE A 1 225 ? -13.826 -3.578 21.223 1.00 91.44 225 ILE A CA 1
ATOM 1837 C C . ILE A 1 225 ? -15.144 -3.409 21.975 1.00 91.44 225 ILE A C 1
ATOM 1839 O O . ILE A 1 225 ? -15.126 -3.113 23.166 1.00 91.44 225 ILE A O 1
ATOM 1843 N N . PHE A 1 226 ? -16.286 -3.619 21.313 1.00 95.38 226 PHE A N 1
ATOM 1844 C CA . PHE A 1 226 ? -17.588 -3.500 21.963 1.00 95.38 226 PHE A CA 1
ATOM 1845 C C . PHE A 1 226 ? -17.800 -4.571 23.035 1.00 95.38 226 PHE A C 1
ATOM 1847 O O . PHE A 1 226 ? -18.293 -4.232 24.107 1.00 95.38 226 PHE A O 1
ATOM 1854 N N . SER A 1 227 ? -17.388 -5.816 22.799 1.00 94.31 227 SER A N 1
ATOM 1855 C CA . SER A 1 227 ? -17.481 -6.890 23.798 1.00 94.31 227 SER A CA 1
ATOM 1856 C C . SER A 1 227 ? -16.637 -6.559 25.029 1.00 94.31 227 SER A C 1
ATOM 1858 O O . SER A 1 227 ? -17.156 -6.507 26.143 1.00 94.31 227 SER A O 1
ATOM 1860 N N . LYS A 1 228 ? -15.354 -6.231 24.822 1.00 92.56 228 LYS A N 1
ATOM 1861 C CA . LYS A 1 228 ? -14.409 -5.900 25.897 1.00 92.56 228 LYS A CA 1
ATOM 1862 C C . LYS A 1 228 ? -14.874 -4.695 26.714 1.00 92.56 228 LYS A C 1
ATOM 1864 O O . LYS A 1 228 ? -15.006 -4.789 27.929 1.00 92.56 228 LYS A O 1
ATOM 1869 N N . PHE A 1 229 ? -15.200 -3.591 26.042 1.00 94.69 229 PHE A N 1
ATOM 1870 C CA . PHE A 1 229 ? -15.637 -2.356 26.693 1.00 94.69 229 PHE A CA 1
ATOM 1871 C C . PHE A 1 229 ? -16.875 -2.569 27.574 1.00 94.69 229 PHE A C 1
ATOM 1873 O O . PHE A 1 229 ? -16.935 -2.087 28.705 1.00 94.69 229 PHE A O 1
ATOM 1880 N N . ASN A 1 230 ? -17.880 -3.294 27.074 1.00 96.25 230 ASN A N 1
ATOM 1881 C CA . ASN A 1 230 ? -19.132 -3.486 27.806 1.00 96.25 230 ASN A CA 1
ATOM 1882 C C . ASN A 1 230 ? -18.995 -4.515 28.942 1.00 96.25 230 ASN A C 1
ATOM 1884 O O . ASN A 1 230 ? -19.613 -4.324 29.990 1.00 96.25 230 ASN A O 1
ATOM 1888 N N . ARG A 1 231 ? -18.122 -5.525 28.806 1.00 94.81 231 ARG A N 1
ATOM 1889 C CA . ARG A 1 231 ? -17.736 -6.410 29.922 1.00 94.81 231 ARG A CA 1
ATOM 1890 C C . ARG A 1 231 ? -17.053 -5.653 31.044 1.00 94.81 231 ARG A C 1
ATOM 1892 O O . ARG A 1 231 ? -17.475 -5.761 32.192 1.00 94.81 231 ARG A O 1
ATOM 1899 N N . GLU A 1 232 ? -16.050 -4.846 30.711 1.00 93.75 232 GLU A N 1
ATOM 1900 C CA . GLU A 1 232 ? -15.344 -4.009 31.683 1.00 93.75 232 GLU A CA 1
ATOM 1901 C C . GLU A 1 232 ? -16.297 -3.001 32.341 1.00 93.75 232 GLU A C 1
ATOM 1903 O O . GLU A 1 232 ? -16.217 -2.772 33.547 1.00 93.75 232 GLU A O 1
ATOM 1908 N N . THR A 1 233 ? -17.255 -2.447 31.588 1.00 96.25 233 THR A N 1
ATOM 1909 C CA . THR A 1 233 ? -18.292 -1.553 32.132 1.00 96.25 233 THR A CA 1
ATOM 1910 C C . THR A 1 233 ? -19.137 -2.259 33.197 1.00 96.25 233 THR A C 1
ATOM 1912 O O . THR A 1 233 ? -19.315 -1.714 34.285 1.00 96.25 233 THR A O 1
ATOM 1915 N N . PHE A 1 234 ? -19.624 -3.476 32.929 1.00 97.06 234 PHE A N 1
ATOM 1916 C CA . PHE A 1 234 ? -20.414 -4.238 33.901 1.00 97.06 234 PHE A CA 1
ATOM 1917 C C . PHE A 1 234 ? -19.578 -4.702 35.103 1.00 97.06 234 PHE A C 1
ATOM 1919 O O . PHE A 1 234 ? -19.971 -4.480 36.245 1.00 97.06 234 PHE A O 1
ATOM 1926 N N . CYS A 1 235 ? -18.395 -5.275 34.874 1.00 96.25 235 CYS A N 1
ATOM 1927 C CA . CYS A 1 235 ? -17.550 -5.797 35.955 1.00 96.25 235 CYS A CA 1
ATOM 1928 C C . CYS A 1 235 ? -16.935 -4.688 36.827 1.00 96.25 235 CYS A C 1
ATOM 1930 O O . CYS A 1 235 ? -16.452 -4.932 37.929 1.00 96.25 235 CYS A O 1
ATOM 1932 N N . SER A 1 236 ? -16.979 -3.434 36.370 1.00 95.88 236 SER A N 1
ATOM 1933 C CA . SER A 1 236 ? -16.597 -2.268 37.169 1.00 95.88 236 SER A CA 1
ATOM 1934 C C . SER A 1 236 ? -17.774 -1.568 37.850 1.00 95.88 236 SER A C 1
ATOM 1936 O O . SER A 1 236 ? -17.554 -0.516 38.447 1.00 95.88 236 SER A O 1
ATOM 1938 N N . ILE A 1 237 ? -18.990 -2.137 37.828 1.00 96.94 237 ILE A N 1
ATOM 1939 C CA . ILE A 1 237 ? -20.204 -1.512 38.390 1.00 96.94 237 ILE A CA 1
ATOM 1940 C C . ILE A 1 237 ? -20.013 -1.005 39.818 1.00 96.94 237 ILE A C 1
ATOM 1942 O O . ILE A 1 237 ? -20.391 0.120 40.123 1.00 96.94 237 ILE A O 1
ATOM 1946 N N . ASP A 1 238 ? -19.316 -1.754 40.674 1.00 96.88 238 ASP A N 1
ATOM 1947 C CA . ASP A 1 238 ? -19.074 -1.344 42.060 1.00 96.88 238 ASP A CA 1
ATOM 1948 C C . ASP A 1 238 ? -18.271 -0.032 42.178 1.00 96.88 238 ASP A C 1
ATOM 1950 O O . ASP A 1 238 ? -18.374 0.665 43.191 1.00 96.88 238 ASP A O 1
ATOM 1954 N N . LYS A 1 239 ? -17.492 0.334 41.152 1.00 96.25 239 LYS A N 1
ATOM 1955 C CA . LYS A 1 239 ? -16.693 1.567 41.123 1.00 96.25 239 LYS A CA 1
ATOM 1956 C C . LYS A 1 239 ? -17.522 2.799 40.765 1.00 96.25 239 LYS A C 1
ATOM 1958 O O . LYS A 1 239 ? -17.225 3.870 41.279 1.00 96.25 239 LYS A O 1
ATOM 1963 N N . TRP A 1 240 ? -18.544 2.652 39.920 1.00 96.25 240 TRP A N 1
ATOM 1964 C CA . TRP A 1 240 ? -19.282 3.787 39.354 1.00 96.25 240 TRP A CA 1
ATOM 1965 C C . TRP A 1 240 ? -20.766 3.854 39.736 1.00 96.25 240 TRP A C 1
ATOM 1967 O O . TRP A 1 240 ? -21.393 4.882 39.504 1.00 96.25 240 TRP A O 1
ATOM 1977 N N . TYR A 1 241 ? -21.343 2.804 40.329 1.00 96.31 241 TYR A N 1
ATOM 1978 C CA . TYR A 1 241 ? -22.788 2.712 40.588 1.00 96.31 241 TYR A CA 1
ATOM 1979 C C . TYR A 1 241 ? -23.356 3.890 41.397 1.00 96.31 241 TYR A C 1
ATOM 1981 O O . TYR A 1 241 ? -24.390 4.446 41.021 1.00 96.31 241 TYR A O 1
ATOM 1989 N N . ASP A 1 242 ? -22.644 4.294 42.455 1.00 95.25 242 ASP A N 1
ATOM 1990 C CA . ASP A 1 242 ? -23.049 5.382 43.361 1.00 95.25 242 ASP A CA 1
ATOM 1991 C C . ASP A 1 242 ? -22.610 6.773 42.881 1.00 95.25 242 ASP A C 1
ATOM 1993 O O . ASP A 1 242 ? -22.920 7.765 43.536 1.00 95.25 242 ASP A O 1
ATOM 1997 N N . MET A 1 243 ? -21.865 6.866 41.774 1.00 95.94 243 MET A N 1
ATOM 1998 C CA . MET A 1 243 ? -21.451 8.163 41.241 1.00 95.94 243 MET A CA 1
ATOM 1999 C C . MET A 1 243 ? -22.675 8.900 40.704 1.00 95.94 243 MET A C 1
ATOM 2001 O O . MET A 1 243 ? -23.482 8.337 39.960 1.00 95.94 243 MET A O 1
ATOM 2005 N N . THR A 1 244 ? -22.798 10.176 41.044 1.00 95.75 244 THR A N 1
ATOM 2006 C CA . THR A 1 244 ? -23.747 11.085 40.404 1.00 95.75 244 THR A CA 1
ATOM 2007 C C . THR A 1 244 ? -23.228 11.514 39.029 1.00 95.75 244 THR A C 1
ATOM 2009 O O . THR A 1 244 ? -22.072 11.282 38.672 1.00 95.75 244 THR A O 1
ATOM 2012 N N . MET A 1 245 ? -24.076 12.153 38.218 1.00 92.06 245 MET A N 1
ATOM 2013 C CA . MET A 1 245 ? -23.602 12.743 36.961 1.00 92.06 245 MET A CA 1
ATOM 2014 C C . MET A 1 245 ? -22.541 13.826 37.199 1.00 92.06 245 MET A C 1
ATOM 2016 O O . MET A 1 245 ? -21.629 13.934 36.384 1.00 92.06 245 MET A O 1
ATOM 2020 N N . ASP A 1 246 ? -22.620 14.568 38.307 1.00 93.81 246 ASP A N 1
ATOM 2021 C CA . ASP A 1 246 ? -21.632 15.591 38.668 1.00 93.81 246 ASP A CA 1
ATOM 2022 C C . ASP A 1 246 ? -20.284 14.957 39.030 1.00 93.81 246 ASP A C 1
ATOM 2024 O O . ASP A 1 246 ? -19.251 15.387 38.516 1.00 93.81 246 ASP A O 1
ATOM 2028 N N . ASP A 1 247 ? -20.289 13.861 39.799 1.00 96.19 247 ASP A N 1
ATOM 2029 C CA . ASP A 1 247 ? -19.071 13.088 40.090 1.00 96.19 247 ASP A CA 1
ATOM 2030 C C . ASP A 1 247 ? -18.415 12.573 38.802 1.00 96.19 247 ASP A C 1
ATOM 2032 O O . ASP A 1 247 ? -17.192 12.590 38.660 1.00 96.19 247 ASP A O 1
ATOM 2036 N N . ILE A 1 248 ? -19.226 12.143 37.827 1.00 93.69 248 ILE A N 1
ATOM 2037 C CA . ILE A 1 248 ? -18.739 11.718 36.511 1.00 93.69 248 ILE A CA 1
ATOM 2038 C C . ILE A 1 248 ? -18.104 12.889 35.752 1.00 93.69 248 ILE A C 1
ATOM 2040 O O . ILE A 1 248 ? -17.075 12.689 35.112 1.00 93.69 248 ILE A O 1
ATOM 2044 N N . ARG A 1 249 ? -18.660 14.107 35.823 1.00 90.50 249 ARG A N 1
ATOM 2045 C CA . ARG A 1 249 ? -18.060 15.283 35.166 1.00 90.50 249 ARG A CA 1
ATOM 2046 C C . ARG A 1 249 ? -16.720 15.661 35.771 1.00 90.50 249 ARG A C 1
ATOM 2048 O O . ARG A 1 249 ? -15.774 15.878 35.018 1.00 90.50 249 ARG A O 1
ATOM 2055 N N . ILE A 1 250 ? -16.625 15.657 37.099 1.00 93.62 250 ILE A N 1
ATOM 2056 C CA . ILE A 1 250 ? -15.359 15.877 37.808 1.00 93.62 250 ILE A CA 1
ATOM 2057 C C . ILE A 1 250 ? -14.341 14.814 37.375 1.00 93.62 250 ILE A C 1
ATOM 2059 O O . ILE A 1 250 ? -13.222 15.135 36.978 1.00 93.62 250 ILE A O 1
ATOM 2063 N N . PHE A 1 251 ? -14.753 13.545 37.345 1.00 93.19 251 PHE A N 1
ATOM 2064 C CA . PHE A 1 251 ? -13.894 12.445 36.918 1.00 93.19 251 PHE A CA 1
ATOM 2065 C C . PHE A 1 251 ? -13.430 12.562 35.455 1.00 93.19 251 PHE A C 1
ATOM 2067 O O . PHE A 1 251 ? -12.277 12.245 35.147 1.00 93.19 251 PHE A O 1
ATOM 2074 N N . GLU A 1 252 ? -14.291 13.009 34.536 1.00 91.62 252 GLU A N 1
ATOM 2075 C CA . GLU A 1 252 ? -13.932 13.272 33.135 1.00 91.62 252 GLU A CA 1
ATOM 2076 C C . GLU A 1 252 ? -12.898 14.401 33.014 1.00 91.62 252 GLU A C 1
ATOM 2078 O O . GLU A 1 252 ? -11.939 14.261 32.249 1.00 91.62 252 GLU A O 1
ATOM 2083 N N . GLU A 1 253 ? -13.054 15.483 33.781 1.00 90.88 253 GLU A N 1
ATOM 2084 C CA . GLU A 1 253 ? -12.134 16.626 33.789 1.00 90.88 253 GLU A CA 1
ATOM 2085 C C . GLU A 1 253 ? -10.746 16.229 34.318 1.00 90.88 253 GLU A C 1
ATOM 2087 O O . GLU A 1 253 ? -9.738 16.404 33.623 1.00 90.88 253 GLU A O 1
ATOM 2092 N N . GLU A 1 254 ? -10.689 15.569 35.478 1.00 93.62 254 GLU A N 1
ATOM 2093 C CA . GLU A 1 254 ? -9.449 15.019 36.045 1.00 93.62 254 GLU A CA 1
ATOM 2094 C C . GLU A 1 254 ? -8.775 14.025 35.088 1.00 93.62 254 GLU A C 1
ATOM 2096 O O . GLU A 1 254 ? -7.544 13.981 34.933 1.00 93.62 254 GLU A O 1
ATOM 2101 N N . THR A 1 255 ? -9.586 13.216 34.404 1.00 92.31 255 THR A N 1
ATOM 2102 C CA . THR A 1 255 ? -9.101 12.284 33.391 1.00 92.31 255 THR A CA 1
ATOM 2103 C C . THR A 1 255 ? -8.497 13.038 32.213 1.00 92.31 255 THR A C 1
ATOM 2105 O O . THR A 1 255 ? -7.376 12.722 31.818 1.00 92.31 255 THR A O 1
ATOM 2108 N N . ALA A 1 256 ? -9.169 14.054 31.673 1.00 90.94 256 ALA A N 1
ATOM 2109 C CA . ALA A 1 256 ? -8.665 14.848 30.557 1.00 90.94 256 ALA A CA 1
ATOM 2110 C C . ALA A 1 256 ? -7.302 15.491 30.873 1.00 90.94 256 ALA A C 1
ATOM 2112 O O . ALA A 1 256 ? -6.398 15.472 30.030 1.00 90.94 256 ALA A O 1
ATOM 2113 N N . GLU A 1 257 ? -7.110 16.005 32.090 1.00 91.25 257 GLU A N 1
ATOM 2114 C CA . GLU A 1 257 ? -5.809 16.511 32.540 1.00 91.25 257 GLU A CA 1
ATOM 2115 C C . GLU A 1 257 ? -4.747 15.414 32.652 1.00 91.25 257 GLU A C 1
ATOM 2117 O O . GLU A 1 257 ? -3.599 15.598 32.232 1.00 91.25 257 GLU A O 1
ATOM 2122 N N . THR A 1 258 ? -5.130 14.259 33.195 1.00 92.19 258 THR A N 1
ATOM 2123 C CA . THR A 1 258 ? -4.250 13.094 33.323 1.00 92.19 258 THR A CA 1
ATOM 2124 C C . THR A 1 258 ? -3.772 12.617 31.953 1.00 92.19 258 THR A C 1
ATOM 2126 O O . THR A 1 258 ? -2.581 12.369 31.775 1.00 92.19 258 THR A O 1
ATOM 2129 N N . LEU A 1 259 ? -4.662 12.546 30.960 1.00 90.81 259 LEU A N 1
ATOM 2130 C CA . LEU A 1 259 ? -4.336 12.129 29.594 1.00 90.81 259 LEU A CA 1
ATOM 2131 C C . LEU A 1 259 ? -3.348 13.089 28.917 1.00 90.81 259 LEU A C 1
ATOM 2133 O O . LEU A 1 259 ? -2.374 12.640 28.311 1.00 90.81 259 LEU A O 1
ATOM 2137 N N . LYS A 1 260 ? -3.531 14.408 29.090 1.00 90.00 260 LYS A N 1
ATOM 2138 C CA . LYS A 1 260 ? -2.603 15.435 28.571 1.00 90.00 260 LYS A CA 1
ATOM 2139 C C . LYS A 1 260 ? -1.178 15.274 29.109 1.00 90.00 260 LYS A C 1
ATOM 2141 O O . LYS A 1 260 ? -0.221 15.616 28.411 1.00 90.00 260 LYS A O 1
ATOM 2146 N N . LYS A 1 261 ? -1.031 14.791 30.347 1.00 90.19 261 LYS A N 1
ATOM 2147 C CA . LYS A 1 261 ? 0.273 14.485 30.955 1.00 90.19 261 LYS A CA 1
ATOM 2148 C C . LYS A 1 261 ? 0.797 13.143 30.438 1.00 90.19 261 LYS A C 1
ATOM 2150 O O . LYS A 1 261 ? 1.884 13.109 29.868 1.00 90.19 261 LYS A O 1
ATOM 2155 N N . ARG A 1 262 ? -0.017 12.086 30.541 1.00 89.81 262 ARG A N 1
ATOM 2156 C CA . ARG A 1 262 ? 0.361 10.702 30.209 1.00 89.81 262 ARG A CA 1
ATOM 2157 C C . ARG A 1 262 ? 0.758 10.485 28.760 1.00 89.81 262 ARG A C 1
ATOM 2159 O O . ARG A 1 262 ? 1.613 9.655 28.490 1.00 89.81 262 ARG A O 1
ATOM 2166 N N . ILE A 1 263 ? 0.188 11.226 27.811 1.00 88.62 263 ILE A N 1
ATOM 2167 C CA . ILE A 1 263 ? 0.551 11.059 26.395 1.00 88.62 263 ILE A CA 1
ATOM 2168 C C . ILE A 1 263 ? 2.049 11.308 26.136 1.00 88.62 263 ILE A C 1
ATOM 2170 O O . ILE A 1 263 ? 2.610 10.776 25.181 1.00 88.62 263 ILE A O 1
ATOM 2174 N N . LYS A 1 264 ? 2.703 12.091 27.008 1.00 87.06 264 LYS A N 1
ATOM 2175 C CA . LYS A 1 264 ? 4.137 12.403 26.957 1.00 87.06 264 LYS A CA 1
ATOM 2176 C C . LYS A 1 264 ? 5.011 11.369 27.669 1.00 87.06 264 LYS A C 1
ATOM 2178 O O . LYS A 1 264 ? 6.234 11.475 27.588 1.00 87.06 264 LYS A O 1
ATOM 2183 N N . ASP A 1 265 ? 4.414 10.406 28.367 1.00 88.56 265 ASP A N 1
ATOM 2184 C CA . ASP A 1 265 ? 5.152 9.338 29.035 1.00 88.56 265 ASP A CA 1
ATOM 2185 C C . ASP A 1 265 ? 5.900 8.499 27.996 1.00 88.56 265 ASP A C 1
ATOM 2187 O O . ASP A 1 265 ? 5.454 8.345 26.861 1.00 88.56 265 ASP A O 1
ATOM 2191 N N . VAL A 1 266 ? 7.037 7.924 28.385 1.00 80.44 266 VAL A N 1
ATOM 2192 C CA . VAL A 1 266 ? 7.845 7.076 27.490 1.00 80.44 266 VAL A CA 1
ATOM 2193 C C . VAL A 1 266 ? 7.191 5.704 27.279 1.00 80.44 266 VAL A C 1
ATOM 2195 O O . VAL A 1 266 ? 7.337 5.089 26.222 1.00 80.44 266 VAL A O 1
ATOM 2198 N N . GLU A 1 267 ? 6.467 5.215 28.285 1.00 85.06 267 GLU A N 1
ATOM 2199 C CA . GLU A 1 267 ? 5.886 3.876 28.296 1.00 85.06 267 GLU A CA 1
ATOM 2200 C C . GLU A 1 267 ? 4.612 3.797 27.445 1.00 85.06 267 GLU A C 1
ATOM 2202 O O . GLU A 1 267 ? 3.651 4.538 27.654 1.00 85.06 267 GLU A O 1
ATOM 2207 N N . LYS A 1 268 ? 4.589 2.847 26.506 1.00 85.12 268 LYS A N 1
ATOM 2208 C CA . LYS A 1 268 ? 3.411 2.524 25.693 1.00 85.12 268 LYS A CA 1
ATOM 2209 C C . LYS A 1 268 ? 2.468 1.605 26.453 1.00 85.12 268 LYS A C 1
ATOM 2211 O O . LYS A 1 268 ? 2.915 0.719 27.175 1.00 85.12 268 LYS A O 1
ATOM 2216 N N . ARG A 1 269 ? 1.164 1.792 26.255 1.00 83.44 269 ARG A N 1
ATOM 2217 C CA . ARG A 1 269 ? 0.112 1.081 26.995 1.00 83.44 269 ARG A CA 1
ATOM 2218 C C . ARG A 1 269 ? -1.059 0.710 26.094 1.00 83.44 269 ARG A C 1
ATOM 2220 O O . ARG A 1 269 ? -1.261 1.333 25.050 1.00 83.44 269 ARG A O 1
ATOM 2227 N N . GLY A 1 270 ? -1.859 -0.247 26.548 1.00 79.88 270 GLY A N 1
ATOM 2228 C CA . GLY A 1 270 ? -3.140 -0.592 25.942 1.00 79.88 270 GLY A CA 1
ATOM 2229 C C . GLY A 1 270 ? -3.048 -1.580 24.783 1.00 79.88 270 GLY A C 1
ATOM 2230 O O . GLY A 1 270 ? -2.068 -2.305 24.618 1.00 79.88 270 GLY A O 1
ATOM 2231 N N . THR A 1 271 ? -4.120 -1.635 24.007 1.00 76.62 271 THR A N 1
ATOM 2232 C CA . THR A 1 271 ? -4.375 -2.693 23.034 1.00 76.62 271 THR A CA 1
ATOM 2233 C C . THR A 1 271 ? -3.686 -2.394 21.701 1.00 76.62 271 THR A C 1
ATOM 2235 O O . THR A 1 271 ? -3.816 -1.302 21.144 1.00 76.62 271 THR A O 1
ATOM 2238 N N . ILE A 1 272 ? -2.981 -3.385 21.150 1.00 76.88 272 ILE A N 1
ATOM 2239 C CA . ILE A 1 272 ? -2.405 -3.315 19.803 1.00 76.88 272 ILE A CA 1
ATOM 2240 C C . ILE A 1 272 ? -3.360 -3.995 18.819 1.00 76.88 272 ILE A C 1
ATOM 2242 O O . ILE A 1 272 ? -3.944 -5.053 19.080 1.00 76.88 272 ILE A O 1
ATOM 2246 N N . CYS A 1 273 ? -3.544 -3.356 17.668 1.00 72.25 273 CYS A N 1
ATOM 2247 C CA . CYS A 1 273 ? -4.273 -3.924 16.551 1.00 72.25 273 CYS A CA 1
ATOM 2248 C C . CYS A 1 273 ? -3.395 -4.961 15.835 1.00 72.25 273 CYS A C 1
ATOM 2250 O O . CYS A 1 273 ? -2.784 -4.679 14.800 1.00 72.25 273 CYS A O 1
ATOM 2252 N N . ASP A 1 274 ? -3.326 -6.167 16.399 1.00 60.50 274 ASP A N 1
ATOM 2253 C CA . ASP A 1 274 ? -2.663 -7.292 15.745 1.00 60.50 274 ASP A CA 1
ATOM 2254 C C . ASP A 1 274 ? -3.624 -7.891 14.718 1.00 60.50 274 ASP A C 1
ATOM 2256 O O . ASP A 1 274 ? -4.615 -8.549 15.060 1.00 60.50 274 ASP A O 1
ATOM 2260 N N . VAL A 1 275 ? -3.334 -7.642 13.444 1.00 57.25 275 VAL A N 1
ATOM 2261 C CA . VAL A 1 275 ? -3.644 -8.613 12.395 1.00 57.25 275 VAL A CA 1
ATOM 2262 C C . VAL A 1 275 ? -2.760 -9.803 12.706 1.00 57.25 275 VAL A C 1
ATOM 2264 O O . VAL A 1 275 ? -1.551 -9.595 12.752 1.00 57.25 275 VAL A O 1
ATOM 2267 N N . ASP A 1 276 ? -3.344 -10.982 12.946 1.00 46.06 276 ASP A N 1
ATOM 2268 C CA . ASP A 1 276 ? -2.574 -12.217 13.105 1.00 46.06 276 ASP A CA 1
ATOM 2269 C C . ASP A 1 276 ? -1.467 -12.205 12.064 1.00 46.06 276 ASP A C 1
ATOM 2271 O O . ASP A 1 276 ? -1.745 -12.043 10.866 1.00 46.06 276 ASP A O 1
ATOM 2275 N N . ASP A 1 277 ? -0.222 -12.245 12.538 1.00 37.78 277 ASP A N 1
ATOM 2276 C CA . ASP A 1 277 ? 0.926 -12.373 11.669 1.00 37.78 277 ASP A CA 1
ATOM 2277 C C . ASP A 1 277 ? 0.609 -13.553 10.766 1.00 37.78 277 ASP A C 1
ATOM 2279 O O . ASP A 1 277 ? 0.536 -14.698 11.213 1.00 37.78 277 ASP A O 1
ATOM 2283 N N . ILE A 1 278 ? 0.345 -13.279 9.489 1.00 35.25 278 ILE A N 1
ATOM 2284 C CA . ILE A 1 278 ? 0.365 -14.307 8.463 1.00 35.25 278 ILE A CA 1
ATOM 2285 C C . ILE A 1 278 ? 1.780 -14.860 8.544 1.00 35.25 278 ILE A C 1
ATOM 2287 O O . ILE A 1 278 ? 2.667 -14.248 7.968 1.00 35.25 278 ILE A O 1
ATOM 2291 N N . ASN A 1 279 ? 1.983 -15.917 9.338 1.00 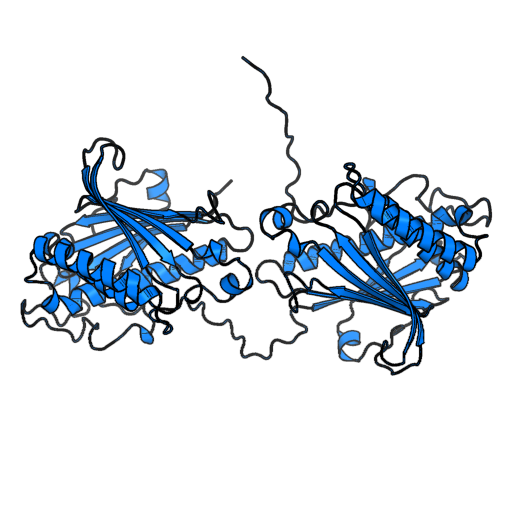29.84 279 ASN A N 1
ATOM 2292 C CA . ASN A 1 279 ? 3.211 -16.675 9.557 1.00 29.84 279 ASN A CA 1
ATOM 2293 C C . ASN A 1 279 ? 4.461 -16.044 8.917 1.00 29.84 279 ASN A C 1
ATOM 2295 O O . ASN A 1 279 ? 5.014 -16.575 7.956 1.00 29.84 279 ASN A O 1
ATOM 2299 N N . LEU A 1 280 ? 4.923 -14.908 9.451 1.00 35.09 280 LEU A N 1
ATOM 2300 C CA . LEU A 1 280 ? 6.178 -14.281 9.013 1.00 35.09 280 LEU A CA 1
ATOM 2301 C C . LEU A 1 280 ? 7.401 -14.954 9.663 1.00 35.09 280 LEU A C 1
ATOM 2303 O O . LEU A 1 280 ? 8.531 -14.594 9.355 1.00 35.09 280 LEU A O 1
ATOM 2307 N N . ASN A 1 281 ? 7.171 -15.974 10.503 1.00 27.78 281 ASN A N 1
ATOM 2308 C CA . ASN A 1 281 ? 8.191 -16.904 10.996 1.00 27.78 281 ASN A CA 1
ATOM 2309 C C . ASN A 1 281 ? 8.496 -18.054 10.026 1.00 27.78 281 ASN A C 1
ATOM 2311 O O . ASN A 1 281 ? 9.380 -18.862 10.305 1.00 27.78 281 ASN A O 1
ATOM 2315 N N . HIS A 1 282 ? 7.834 -18.129 8.867 1.00 26.91 282 HIS A N 1
ATOM 2316 C CA . HIS A 1 282 ? 8.495 -18.781 7.744 1.00 26.91 282 HIS A CA 1
ATOM 2317 C C . HIS A 1 282 ? 9.625 -17.836 7.328 1.00 26.91 282 HIS A C 1
ATOM 2319 O O . HIS A 1 282 ? 9.313 -16.662 7.112 1.00 26.91 282 HIS A O 1
ATOM 2325 N N . PRO A 1 283 ? 10.900 -18.272 7.221 1.00 29.05 283 PRO A N 1
ATOM 2326 C CA . PRO A 1 283 ? 11.938 -17.427 6.646 1.00 29.05 283 PRO A CA 1
ATOM 2327 C C . PRO A 1 283 ? 11.355 -16.878 5.357 1.00 29.05 283 PRO A C 1
ATOM 2329 O O . PRO A 1 283 ? 10.965 -17.657 4.481 1.00 29.05 283 PRO A O 1
ATOM 2332 N N . ILE A 1 284 ? 11.154 -15.559 5.321 1.00 34.94 284 ILE A N 1
ATOM 2333 C CA . ILE A 1 284 ? 10.652 -14.875 4.144 1.00 34.94 284 ILE A CA 1
ATOM 2334 C C . ILE A 1 284 ? 11.667 -15.244 3.085 1.00 34.94 284 ILE A C 1
ATOM 2336 O O . ILE A 1 284 ? 12.778 -14.723 3.087 1.00 34.94 284 ILE A O 1
ATOM 2340 N N . ASN A 1 285 ? 11.330 -16.215 2.239 1.00 34.03 285 ASN A N 1
ATOM 2341 C CA . ASN A 1 285 ? 12.148 -16.523 1.094 1.00 34.03 285 ASN A CA 1
ATOM 2342 C C . ASN A 1 285 ? 12.235 -15.188 0.366 1.00 34.03 285 ASN A C 1
ATOM 2344 O O . ASN A 1 285 ? 11.228 -14.725 -0.171 1.00 34.03 285 ASN A O 1
ATOM 2348 N N . ASP A 1 286 ? 13.412 -14.563 0.348 1.00 39.94 286 ASP A N 1
ATOM 2349 C CA . ASP A 1 286 ? 13.659 -13.317 -0.386 1.00 39.94 286 ASP A CA 1
ATOM 2350 C C . ASP A 1 286 ? 13.235 -13.442 -1.867 1.00 39.94 286 ASP A C 1
ATOM 2352 O O . ASP A 1 286 ? 13.025 -12.454 -2.561 1.00 39.94 286 ASP A O 1
ATOM 2356 N N . CYS A 1 287 ? 13.006 -14.676 -2.329 1.00 38.50 287 CYS A N 1
ATOM 2357 C CA . CYS A 1 287 ? 12.444 -15.049 -3.619 1.00 38.50 287 CYS A CA 1
ATOM 2358 C C . CYS A 1 287 ? 10.919 -14.888 -3.805 1.00 38.50 287 CYS A C 1
ATOM 2360 O O . CYS A 1 287 ? 10.485 -14.954 -4.948 1.00 38.50 287 CYS A O 1
ATOM 2362 N N . LEU A 1 288 ? 10.089 -14.727 -2.766 1.00 42.19 288 LEU A N 1
ATOM 2363 C CA . LEU A 1 288 ? 8.622 -14.606 -2.935 1.00 42.19 288 LEU A CA 1
ATOM 2364 C C . LEU A 1 288 ? 8.175 -13.211 -3.399 1.00 42.19 288 LEU A C 1
ATOM 2366 O O . LEU A 1 288 ? 7.071 -13.067 -3.914 1.00 42.19 288 LEU A O 1
ATOM 2370 N N . TYR A 1 289 ? 9.031 -12.200 -3.233 1.00 50.53 289 TYR A N 1
ATOM 2371 C CA . TYR A 1 289 ? 8.758 -10.796 -3.577 1.00 50.53 289 TYR A CA 1
ATOM 2372 C C . TYR A 1 289 ? 9.689 -10.261 -4.671 1.00 50.53 289 TYR A C 1
ATOM 2374 O O . TYR A 1 289 ? 9.793 -9.045 -4.859 1.00 50.53 289 TYR A O 1
ATOM 2382 N N . ALA A 1 290 ? 10.404 -11.169 -5.341 1.00 59.25 290 ALA A N 1
ATOM 2383 C CA . ALA A 1 290 ? 11.365 -10.855 -6.379 1.00 59.25 290 ALA A CA 1
ATOM 2384 C C . ALA A 1 290 ? 10.891 -11.427 -7.721 1.00 59.25 290 ALA A C 1
ATOM 2386 O O . ALA A 1 290 ? 10.844 -12.646 -7.896 1.00 59.25 290 ALA A O 1
ATOM 2387 N N . ARG A 1 291 ? 10.553 -10.564 -8.685 1.00 74.62 291 ARG A N 1
ATOM 2388 C CA . ARG A 1 291 ? 10.330 -11.001 -10.068 1.00 74.62 291 ARG A CA 1
ATOM 2389 C C . ARG A 1 291 ? 11.678 -11.094 -10.770 1.00 74.62 291 ARG A C 1
ATOM 2391 O O . ARG A 1 291 ? 12.495 -10.187 -10.650 1.00 74.62 291 ARG A O 1
ATOM 2398 N N . PHE A 1 292 ? 11.894 -12.182 -11.499 1.00 87.25 292 PHE A N 1
ATOM 2399 C CA . PHE A 1 292 ? 13.141 -12.480 -12.195 1.00 87.25 292 PHE A CA 1
ATOM 2400 C C . PHE A 1 292 ? 12.825 -12.937 -13.620 1.00 87.25 292 PHE A C 1
ATOM 2402 O O . PHE A 1 292 ? 12.062 -13.885 -13.796 1.00 87.25 292 PHE A O 1
ATOM 2409 N N . GLN A 1 293 ? 13.382 -12.266 -14.628 1.00 91.56 293 GLN A N 1
ATOM 2410 C CA . GLN A 1 293 ? 13.113 -12.570 -16.036 1.00 91.56 293 GLN A CA 1
ATOM 2411 C C . GLN A 1 293 ? 14.365 -12.353 -16.891 1.00 91.56 293 GLN A C 1
ATOM 2413 O O . GLN A 1 293 ? 15.064 -11.356 -16.714 1.00 91.56 293 GLN A O 1
ATOM 2418 N N . GLU A 1 294 ? 14.623 -13.250 -17.845 1.00 95.06 294 GLU A N 1
ATOM 2419 C CA . GLU A 1 294 ? 15.638 -13.058 -18.886 1.00 95.06 294 GLU A CA 1
ATOM 2420 C C . GLU A 1 294 ? 14.966 -12.634 -20.197 1.00 95.06 294 GLU A C 1
ATOM 2422 O O . GLU A 1 294 ? 14.110 -13.339 -20.722 1.00 95.06 294 GLU A O 1
ATOM 2427 N N . TYR A 1 295 ? 15.380 -11.499 -20.746 1.00 96.75 295 TYR A N 1
ATOM 2428 C CA . TYR A 1 295 ? 14.978 -10.996 -22.051 1.00 96.75 295 TYR A CA 1
ATOM 2429 C C . TYR A 1 295 ? 16.105 -11.227 -23.052 1.00 96.75 295 TYR A C 1
ATOM 2431 O O . TYR A 1 295 ? 17.258 -10.883 -22.787 1.00 96.75 295 TYR A O 1
ATOM 2439 N N . ARG A 1 296 ? 15.778 -11.789 -24.212 1.00 97.62 296 ARG A N 1
ATOM 2440 C CA . ARG A 1 296 ? 16.723 -12.028 -25.308 1.00 97.62 296 ARG A CA 1
ATOM 2441 C C . ARG A 1 296 ? 16.308 -11.197 -26.504 1.00 97.62 296 ARG A C 1
ATOM 2443 O O . ARG A 1 296 ? 15.269 -11.466 -27.096 1.00 97.62 296 ARG A O 1
ATOM 2450 N N . ILE A 1 297 ? 17.099 -10.180 -26.827 1.00 97.88 297 ILE A N 1
ATOM 2451 C CA . ILE A 1 297 ? 16.763 -9.202 -27.865 1.00 97.88 297 ILE A CA 1
ATOM 2452 C C . ILE A 1 297 ? 17.674 -9.425 -29.067 1.00 97.88 297 ILE A C 1
ATOM 2454 O O . ILE A 1 297 ? 18.890 -9.252 -28.953 1.00 97.88 297 ILE A O 1
ATOM 2458 N N . LEU A 1 298 ? 17.090 -9.803 -30.205 1.00 97.12 298 LEU A N 1
ATOM 2459 C CA . LEU A 1 298 ? 17.828 -10.006 -31.452 1.00 97.12 298 LEU A CA 1
ATOM 2460 C C . LEU A 1 298 ? 17.986 -8.691 -32.212 1.00 97.12 298 LEU A C 1
ATOM 2462 O O . LEU A 1 298 ? 17.031 -7.928 -32.354 1.00 97.12 298 LEU A O 1
ATOM 2466 N N . LEU A 1 299 ? 19.188 -8.453 -32.740 1.00 97.50 299 LEU A N 1
ATOM 2467 C CA . LEU A 1 299 ? 19.518 -7.240 -33.488 1.00 97.50 299 LEU A CA 1
ATOM 2468 C C . LEU A 1 299 ? 20.341 -7.550 -34.750 1.00 97.50 299 LEU A C 1
ATOM 2470 O O . LEU A 1 299 ? 21.279 -8.347 -34.672 1.00 97.50 299 LEU A O 1
ATOM 2474 N N . PRO A 1 300 ? 20.063 -6.895 -35.895 1.00 96.88 300 PRO A N 1
ATOM 2475 C CA . PRO A 1 300 ? 20.841 -7.008 -37.138 1.00 96.88 300 PRO A CA 1
ATOM 2476 C C . PRO A 1 300 ? 22.110 -6.129 -37.105 1.00 96.88 300 PRO A C 1
ATOM 2478 O O . PRO A 1 300 ? 22.374 -5.321 -38.002 1.00 96.88 300 PRO A O 1
ATOM 2481 N N . LEU A 1 301 ? 22.870 -6.250 -36.017 1.00 97.19 301 LEU A N 1
ATOM 2482 C CA . LEU A 1 301 ? 24.082 -5.490 -35.725 1.00 97.19 301 LEU A CA 1
ATOM 2483 C C . LEU A 1 301 ? 25.206 -6.448 -35.329 1.00 97.19 301 LEU A C 1
ATOM 2485 O O . LEU A 1 301 ? 24.955 -7.535 -34.809 1.00 97.19 301 LEU A O 1
ATOM 2489 N N . ALA A 1 302 ? 26.448 -6.039 -35.561 1.00 97.56 302 ALA A N 1
ATOM 2490 C CA . ALA A 1 302 ? 27.596 -6.660 -34.921 1.00 97.56 302 ALA A CA 1
ATOM 2491 C C . ALA A 1 302 ? 27.703 -6.195 -33.457 1.00 97.56 302 ALA A C 1
ATOM 2493 O O . ALA A 1 302 ? 27.204 -5.133 -33.077 1.00 97.56 302 ALA A O 1
ATOM 2494 N N . VAL A 1 303 ? 28.373 -6.991 -32.623 1.00 97.31 303 VAL A N 1
ATOM 2495 C CA . VAL A 1 303 ? 28.542 -6.691 -31.191 1.00 97.31 303 VAL A CA 1
ATOM 2496 C C . VAL A 1 303 ? 29.297 -5.367 -30.991 1.00 97.31 303 VAL A C 1
ATOM 2498 O O . VAL A 1 303 ? 28.888 -4.533 -30.191 1.00 97.31 303 VAL A O 1
ATOM 2501 N N . ASP A 1 304 ? 30.351 -5.101 -31.759 1.00 95.62 304 ASP A N 1
ATOM 2502 C CA . ASP A 1 304 ? 31.091 -3.837 -31.662 1.00 95.62 304 ASP A CA 1
ATOM 2503 C C . ASP A 1 304 ? 30.259 -2.621 -32.124 1.00 95.62 304 ASP A C 1
ATOM 2505 O O . ASP A 1 304 ? 30.366 -1.542 -31.540 1.00 95.62 304 ASP A O 1
ATOM 2509 N N . GLU A 1 305 ? 29.395 -2.788 -33.132 1.00 97.25 305 GLU A N 1
ATOM 2510 C CA . GLU A 1 305 ? 28.480 -1.742 -33.607 1.00 97.25 305 GLU A CA 1
ATOM 2511 C C . GLU A 1 305 ? 27.463 -1.378 -32.521 1.00 97.25 305 GLU A C 1
ATOM 2513 O O . GLU A 1 305 ? 27.232 -0.198 -32.242 1.00 97.25 305 GLU A O 1
ATOM 2518 N N . TYR A 1 306 ? 26.896 -2.383 -31.851 1.00 97.69 306 TYR A N 1
ATOM 2519 C CA . TYR A 1 306 ? 25.904 -2.156 -30.805 1.00 97.69 306 TYR A CA 1
ATOM 2520 C C . TYR A 1 306 ? 26.466 -1.413 -29.593 1.00 97.69 306 TYR A C 1
ATOM 2522 O O . TYR A 1 306 ? 25.731 -0.670 -28.940 1.00 97.69 306 TYR A O 1
ATOM 2530 N N . GLN A 1 307 ? 27.768 -1.535 -29.309 1.00 96.12 307 GLN A N 1
ATOM 2531 C CA . GLN A 1 307 ? 28.412 -0.733 -28.269 1.00 96.12 307 GLN A CA 1
ATOM 2532 C C . GLN A 1 307 ? 28.205 0.771 -28.499 1.00 96.12 307 GLN A C 1
ATOM 2534 O O . GLN A 1 307 ? 27.925 1.495 -27.544 1.00 96.12 307 GLN A O 1
ATOM 2539 N N . ARG A 1 308 ? 28.311 1.236 -29.751 1.00 96.38 308 ARG A N 1
ATOM 2540 C CA . ARG A 1 308 ? 28.070 2.637 -30.129 1.00 96.38 308 ARG A CA 1
ATOM 2541 C C . ARG A 1 308 ? 26.575 2.939 -30.181 1.00 96.38 308 ARG A C 1
ATOM 2543 O O . ARG A 1 308 ? 26.133 3.923 -29.588 1.00 96.38 308 ARG A O 1
ATOM 2550 N N . ALA A 1 309 ? 25.804 2.048 -30.808 1.00 96.81 309 ALA A N 1
ATOM 2551 C CA . ALA A 1 309 ? 24.358 2.183 -30.965 1.00 96.81 309 ALA A CA 1
ATOM 2552 C C . ALA A 1 309 ? 23.640 2.403 -29.628 1.00 96.81 309 ALA A C 1
ATOM 2554 O O . ALA A 1 309 ? 22.858 3.343 -29.492 1.00 96.81 309 ALA A O 1
ATOM 2555 N N . GLN A 1 310 ? 23.934 1.573 -28.620 1.00 95.94 310 GLN A N 1
ATOM 2556 C CA . GLN A 1 310 ? 23.264 1.655 -27.322 1.00 95.94 310 GLN A CA 1
ATOM 2557 C C . GLN A 1 310 ? 23.570 2.973 -26.601 1.00 95.94 310 GLN A C 1
ATOM 2559 O O . GLN A 1 310 ? 22.693 3.534 -25.955 1.00 95.94 310 GLN A O 1
ATOM 2564 N N . LEU A 1 311 ? 24.800 3.489 -26.701 1.00 94.88 311 LEU A N 1
ATOM 2565 C CA . LEU A 1 311 ? 25.196 4.713 -26.003 1.00 94.88 311 LEU A CA 1
ATOM 2566 C C . LEU A 1 311 ? 24.559 5.938 -26.664 1.00 94.88 311 LEU A C 1
ATOM 2568 O O . LEU A 1 311 ? 24.012 6.796 -25.971 1.00 94.88 311 LEU A O 1
ATOM 2572 N N . TYR A 1 312 ? 24.544 5.967 -28.000 1.00 96.31 312 TYR A N 1
ATOM 2573 C CA . TYR A 1 312 ? 23.813 6.975 -28.764 1.00 96.31 312 TYR A CA 1
ATOM 2574 C C . TYR A 1 312 ? 22.315 6.954 -28.429 1.00 96.31 312 TYR A C 1
ATOM 2576 O O . TYR A 1 312 ? 21.733 7.984 -28.087 1.00 96.31 312 TYR A O 1
ATOM 2584 N N . ALA A 1 313 ? 21.695 5.770 -28.461 1.00 94.25 313 ALA A N 1
ATOM 2585 C CA . ALA A 1 313 ? 20.274 5.614 -28.182 1.00 94.25 313 ALA A CA 1
ATOM 2586 C C . ALA A 1 313 ? 19.917 6.013 -26.743 1.00 94.25 313 ALA A C 1
ATOM 2588 O O . ALA A 1 313 ? 18.891 6.658 -26.531 1.00 94.25 313 ALA A O 1
ATOM 2589 N N . VAL A 1 314 ? 20.765 5.707 -25.750 1.00 91.56 314 VAL A N 1
ATOM 2590 C CA . VAL A 1 314 ? 20.571 6.158 -24.359 1.00 91.56 314 VAL A CA 1
ATOM 2591 C C . VAL A 1 314 ? 20.593 7.682 -24.274 1.00 91.56 314 VAL A C 1
ATOM 2593 O O . VAL A 1 314 ? 19.740 8.255 -23.592 1.00 91.56 314 VAL A O 1
ATOM 2596 N N . ALA A 1 315 ? 21.524 8.346 -24.964 1.00 91.88 315 ALA A N 1
ATOM 2597 C CA . ALA A 1 315 ? 21.612 9.803 -24.969 1.00 91.88 315 ALA A CA 1
ATOM 2598 C C . ALA A 1 315 ? 20.350 10.445 -25.573 1.00 91.88 315 ALA A C 1
ATOM 2600 O O . ALA A 1 315 ? 19.747 11.315 -24.946 1.00 91.88 315 ALA A O 1
ATOM 2601 N N . GLU A 1 316 ? 19.904 9.983 -26.743 1.00 91.56 316 GLU A N 1
ATOM 2602 C CA . GLU A 1 316 ? 18.699 10.502 -27.406 1.00 91.56 316 GLU A CA 1
ATOM 2603 C C . GLU A 1 316 ? 17.415 10.189 -26.627 1.00 91.56 316 GLU A C 1
ATOM 2605 O O . GLU A 1 316 ? 16.596 11.080 -26.394 1.00 91.56 316 GLU A O 1
ATOM 2610 N N . THR A 1 317 ? 17.265 8.961 -26.126 1.00 87.06 317 THR A N 1
ATOM 2611 C CA . THR A 1 317 ? 16.103 8.577 -25.308 1.00 87.06 317 THR A CA 1
ATOM 2612 C C . THR A 1 317 ? 16.039 9.419 -24.037 1.00 87.06 317 THR A C 1
ATOM 2614 O O . THR A 1 317 ? 14.984 9.942 -23.699 1.00 87.06 317 THR A O 1
ATOM 2617 N N . SER A 1 318 ? 17.173 9.655 -23.368 1.00 87.19 318 SER A N 1
ATOM 2618 C CA . SER A 1 318 ? 17.208 10.503 -22.168 1.00 87.19 318 SER A CA 1
ATOM 2619 C C . SER A 1 318 ? 16.733 11.929 -22.461 1.00 87.19 318 SER A C 1
ATOM 2621 O O . SER A 1 318 ? 16.027 12.515 -21.642 1.00 87.19 318 SER A O 1
ATOM 2623 N N . LYS A 1 319 ? 17.065 12.486 -23.636 1.00 88.25 319 LYS A N 1
ATOM 2624 C CA . LYS A 1 319 ? 16.584 13.811 -24.070 1.00 88.25 319 LYS A CA 1
ATOM 2625 C C . LYS A 1 319 ? 15.076 13.817 -24.306 1.00 88.25 319 LYS A C 1
ATOM 2627 O O . LYS A 1 319 ? 14.408 14.769 -23.908 1.00 88.25 319 LYS A O 1
ATOM 2632 N N . ASN A 1 320 ? 14.552 12.766 -24.932 1.00 86.31 320 ASN A N 1
ATOM 2633 C CA . ASN A 1 320 ? 13.126 12.619 -25.227 1.00 86.31 320 ASN A CA 1
ATOM 2634 C C . ASN A 1 320 ? 12.292 12.363 -23.966 1.00 86.31 320 ASN A C 1
ATOM 2636 O O . ASN A 1 320 ? 11.116 12.709 -23.922 1.00 86.31 320 ASN A O 1
ATOM 2640 N N . GLU A 1 321 ? 12.907 11.802 -22.927 1.00 84.94 321 GLU A N 1
ATOM 2641 C CA . GLU A 1 321 ? 12.268 11.492 -21.653 1.00 84.94 321 GLU A CA 1
ATOM 2642 C C . GLU A 1 321 ? 12.465 12.583 -20.582 1.00 84.94 321 GLU A C 1
ATOM 2644 O O . GLU A 1 321 ? 12.008 12.400 -19.457 1.00 84.94 321 GLU A O 1
ATOM 2649 N N . THR A 1 322 ? 13.121 13.708 -20.880 1.00 87.50 322 THR A N 1
ATOM 2650 C CA . THR A 1 322 ? 13.406 14.744 -19.870 1.00 87.50 322 THR A CA 1
ATOM 2651 C C . THR A 1 322 ? 12.690 16.058 -20.171 1.00 87.50 322 THR A C 1
ATOM 2653 O O . THR A 1 322 ? 12.838 16.619 -21.260 1.00 87.50 322 THR A O 1
ATOM 2656 N N . GLY A 1 323 ? 11.931 16.541 -19.186 1.00 87.25 323 GLY A N 1
ATOM 2657 C CA . GLY A 1 323 ? 11.097 17.742 -19.247 1.00 87.25 323 GLY A CA 1
ATOM 2658 C C . GLY A 1 323 ? 9.929 17.678 -18.254 1.00 87.25 323 GLY A C 1
ATOM 2659 O O . GLY A 1 323 ? 9.529 16.602 -17.808 1.00 87.25 323 GLY A O 1
ATOM 2660 N N . GLY A 1 324 ? 9.382 18.831 -17.882 1.00 83.00 324 GLY A N 1
ATOM 2661 C CA . GLY A 1 324 ? 8.219 18.963 -17.004 1.00 83.00 324 GLY A CA 1
ATOM 2662 C C . GLY A 1 324 ? 8.461 18.523 -15.558 1.00 83.00 324 GLY A C 1
ATOM 2663 O O . GLY A 1 324 ? 7.524 18.067 -14.904 1.00 83.00 324 GLY A O 1
ATOM 2664 N N . GLY A 1 325 ? 9.704 18.609 -15.070 1.00 84.75 325 GLY A N 1
ATOM 2665 C CA . GLY A 1 325 ? 10.109 18.132 -13.741 1.00 84.75 325 GLY A CA 1
ATOM 2666 C C . GLY A 1 325 ? 10.416 16.631 -13.650 1.00 84.75 325 GLY A C 1
ATOM 2667 O O . GLY A 1 325 ? 10.906 16.188 -12.615 1.00 84.75 325 GLY A O 1
ATOM 2668 N N . ASP A 1 326 ? 10.190 15.867 -14.723 1.00 88.69 326 ASP A N 1
ATOM 2669 C CA . ASP A 1 326 ? 10.558 14.453 -14.839 1.00 88.69 326 ASP A CA 1
ATOM 2670 C C . ASP A 1 326 ? 11.749 14.261 -15.797 1.00 88.69 326 ASP A C 1
ATOM 2672 O O . ASP A 1 326 ? 12.049 15.109 -16.644 1.00 88.69 326 ASP A O 1
ATOM 2676 N N . GLY A 1 327 ? 12.426 13.117 -15.691 1.00 88.38 327 GLY A N 1
ATOM 2677 C CA . GLY A 1 327 ? 13.510 12.722 -16.586 1.00 88.38 327 GLY A CA 1
ATOM 2678 C C . GLY A 1 327 ? 14.780 12.297 -15.873 1.00 88.38 327 GLY A C 1
ATOM 2679 O O . GLY A 1 327 ? 14.748 11.806 -14.746 1.00 88.38 327 GLY A O 1
ATOM 2680 N N . VAL A 1 328 ? 15.905 12.448 -16.568 1.00 91.25 328 VAL A N 1
ATOM 2681 C CA . VAL A 1 328 ? 17.201 11.899 -16.161 1.00 91.25 328 VAL A CA 1
ATOM 2682 C C . VAL A 1 328 ? 18.146 13.017 -15.739 1.00 91.25 328 VAL A C 1
ATOM 2684 O O . VAL A 1 328 ? 18.361 13.968 -16.485 1.00 91.25 328 VAL A O 1
ATOM 2687 N N . GLN A 1 329 ? 18.792 12.863 -14.588 1.00 90.88 329 GLN A N 1
ATOM 2688 C CA . GLN A 1 329 ? 19.897 13.710 -14.152 1.00 90.88 329 GLN A CA 1
ATOM 2689 C C . GLN A 1 329 ? 21.161 12.865 -13.994 1.00 90.88 329 GLN A C 1
ATOM 2691 O O . GLN A 1 329 ? 21.181 11.909 -13.227 1.00 90.88 329 GLN A O 1
ATOM 2696 N N . VAL A 1 330 ? 22.237 13.220 -14.697 1.00 90.81 330 VAL A N 1
ATOM 2697 C CA . VAL A 1 330 ? 23.531 12.531 -14.570 1.00 90.81 330 VAL A CA 1
ATOM 2698 C C . VAL A 1 330 ? 24.330 13.167 -13.434 1.00 90.81 330 VAL A C 1
ATOM 2700 O O . VAL A 1 330 ? 24.552 14.374 -13.440 1.00 90.81 330 VAL A O 1
ATOM 2703 N N . LEU A 1 331 ? 24.765 12.362 -12.462 1.00 90.19 331 LEU A N 1
ATOM 2704 C CA . LEU A 1 331 ? 25.508 12.833 -11.289 1.00 90.19 331 LEU A CA 1
ATOM 2705 C C . LEU A 1 331 ? 27.015 12.633 -11.427 1.00 90.19 331 LEU A C 1
ATOM 2707 O O . LEU A 1 331 ? 27.801 13.529 -11.129 1.00 90.19 331 LEU A O 1
ATOM 2711 N N . LYS A 1 332 ? 27.427 11.421 -11.807 1.00 91.69 332 LYS A N 1
ATOM 2712 C CA . LYS A 1 332 ? 28.836 11.012 -11.838 1.00 91.69 332 LYS A CA 1
ATOM 2713 C C . LYS A 1 332 ? 29.087 10.117 -13.037 1.00 91.69 332 LYS A C 1
ATOM 2715 O O . LYS A 1 332 ? 28.264 9.258 -13.342 1.00 91.69 332 LYS A O 1
ATOM 2720 N N . GLN A 1 333 ? 30.253 10.270 -13.654 1.00 91.75 333 GLN A N 1
ATOM 2721 C CA . GLN A 1 333 ? 30.739 9.386 -14.707 1.00 91.75 333 GLN A CA 1
ATOM 2722 C C . GLN A 1 333 ? 32.263 9.272 -14.611 1.00 91.75 333 GLN A C 1
ATOM 2724 O O . GLN A 1 333 ? 32.953 10.286 -14.632 1.00 91.75 333 GLN A O 1
ATOM 2729 N N . HIS A 1 334 ? 32.794 8.057 -14.464 1.00 91.69 334 HIS A N 1
ATOM 2730 C CA . HIS A 1 334 ? 34.241 7.819 -14.375 1.00 91.69 334 HIS A CA 1
ATOM 2731 C C . HIS A 1 334 ? 34.612 6.401 -14.823 1.00 91.69 334 HIS A C 1
ATOM 2733 O O . HIS A 1 334 ? 33.754 5.526 -14.920 1.00 91.69 334 HIS A O 1
ATOM 2739 N N . ARG A 1 335 ? 35.895 6.171 -15.118 1.00 94.69 335 ARG A N 1
ATOM 2740 C CA . ARG A 1 335 ? 36.412 4.827 -15.417 1.00 94.69 335 ARG A CA 1
ATOM 2741 C C . ARG A 1 335 ? 36.510 4.004 -14.136 1.00 94.69 335 ARG A C 1
ATOM 2743 O O . ARG A 1 335 ? 36.890 4.545 -13.102 1.00 94.69 335 ARG A O 1
ATOM 2750 N N . PHE A 1 336 ? 36.228 2.709 -14.216 1.00 94.69 336 PHE A N 1
ATOM 2751 C CA . PHE A 1 336 ? 36.406 1.779 -13.100 1.00 94.69 336 PHE A CA 1
ATOM 2752 C C . PHE A 1 336 ? 37.185 0.537 -13.531 1.00 94.69 336 PHE A C 1
ATOM 2754 O O . PHE A 1 336 ? 37.171 0.168 -14.706 1.00 94.69 336 PHE A O 1
ATOM 2761 N N . THR A 1 337 ? 37.801 -0.115 -12.546 1.00 94.00 337 THR A N 1
ATOM 2762 C CA . THR A 1 337 ? 38.322 -1.482 -12.624 1.00 94.00 337 THR A CA 1
ATOM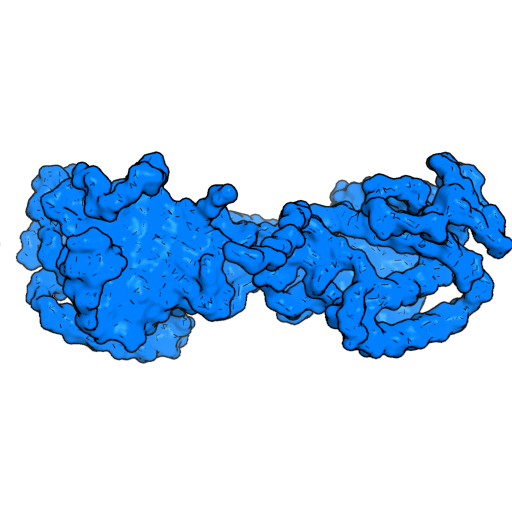 2763 C C . THR A 1 337 ? 37.939 -2.191 -11.326 1.00 94.00 337 THR A C 1
ATOM 2765 O O . THR A 1 337 ? 38.230 -1.669 -10.250 1.00 94.00 337 THR A O 1
ATOM 2768 N N . SER A 1 338 ? 37.227 -3.317 -11.396 1.00 91.12 338 SER A N 1
ATOM 2769 C CA . SER A 1 338 ? 36.762 -4.054 -10.215 1.00 91.12 338 SER A CA 1
ATOM 2770 C C . SER A 1 338 ? 36.437 -5.514 -10.534 1.00 91.12 338 SER A C 1
ATOM 2772 O O . SER A 1 338 ? 35.854 -5.814 -11.571 1.00 91.12 338 SER A O 1
ATOM 2774 N N . ASP A 1 339 ? 36.756 -6.401 -9.597 1.00 86.75 339 ASP A N 1
ATOM 2775 C CA . ASP A 1 339 ? 36.393 -7.823 -9.555 1.00 86.75 339 ASP A CA 1
ATOM 2776 C C . ASP A 1 339 ? 35.076 -8.095 -8.801 1.00 86.75 339 ASP A C 1
ATOM 2778 O O . ASP A 1 339 ? 34.585 -9.218 -8.781 1.00 86.75 339 ASP A O 1
ATOM 2782 N N . LYS A 1 340 ? 34.462 -7.068 -8.195 1.00 86.62 340 LYS A N 1
ATOM 2783 C CA . LYS A 1 340 ? 33.283 -7.213 -7.318 1.00 86.62 340 LYS A CA 1
ATOM 2784 C C . LYS A 1 340 ? 31.938 -7.075 -8.032 1.00 86.62 340 LYS A C 1
ATOM 2786 O O . LYS A 1 340 ? 30.893 -7.201 -7.401 1.00 86.62 340 LYS A O 1
ATOM 2791 N N . ILE A 1 341 ? 31.938 -6.755 -9.325 1.00 86.12 341 ILE A N 1
ATOM 2792 C CA . ILE A 1 341 ? 30.702 -6.454 -10.068 1.00 86.12 341 ILE A CA 1
ATOM 2793 C C . ILE A 1 341 ? 29.966 -7.737 -10.471 1.00 86.12 341 ILE A C 1
ATOM 2795 O O . ILE A 1 341 ? 28.728 -7.775 -10.453 1.00 86.12 341 ILE A O 1
ATOM 2799 N N . ARG A 1 342 ? 30.720 -8.782 -10.828 1.00 81.06 342 ARG A N 1
ATOM 2800 C CA . ARG A 1 342 ? 30.188 -10.099 -11.179 1.00 81.06 342 ARG A CA 1
ATOM 2801 C C . ARG A 1 342 ? 30.381 -11.093 -10.029 1.00 81.06 342 ARG A C 1
ATOM 2803 O O . ARG A 1 342 ? 31.413 -11.047 -9.365 1.00 81.06 342 ARG A O 1
ATOM 2810 N N . PRO A 1 343 ? 29.436 -12.027 -9.824 1.00 72.81 343 PRO A N 1
ATOM 2811 C CA . PRO A 1 343 ? 29.568 -13.068 -8.801 1.00 72.81 343 PRO A CA 1
ATOM 2812 C C . PRO A 1 343 ? 30.748 -14.025 -9.016 1.00 72.81 343 PRO A C 1
ATOM 2814 O O . PRO A 1 343 ? 31.211 -14.642 -8.064 1.00 72.81 343 PRO A O 1
ATOM 2817 N N . ASP A 1 344 ? 31.224 -14.165 -10.254 1.00 78.12 344 ASP A N 1
ATOM 2818 C CA . ASP A 1 344 ? 32.345 -15.041 -10.617 1.00 78.12 344 ASP A CA 1
ATOM 2819 C C . ASP A 1 344 ? 33.730 -14.434 -10.329 1.00 78.12 344 ASP A C 1
ATOM 2821 O O . ASP A 1 344 ? 34.742 -15.087 -10.577 1.00 78.12 344 ASP A O 1
ATOM 2825 N N . GLY A 1 345 ? 33.793 -13.207 -9.802 1.00 80.25 345 GLY A N 1
ATOM 2826 C CA . GLY A 1 345 ? 35.051 -12.552 -9.441 1.00 80.25 345 GLY A CA 1
ATOM 2827 C C . GLY A 1 345 ? 35.891 -12.101 -10.639 1.00 80.25 345 GLY A C 1
ATOM 2828 O O . GLY A 1 345 ? 37.074 -11.801 -10.478 1.00 80.25 345 GLY A O 1
ATOM 2829 N N . GLN A 1 346 ? 35.327 -12.068 -11.853 1.00 86.38 346 GLN A N 1
ATOM 2830 C CA . GLN A 1 346 ? 36.066 -11.619 -13.029 1.00 86.38 346 GLN A CA 1
ATOM 2831 C C . GLN A 1 346 ? 36.441 -10.134 -12.902 1.00 86.38 346 GLN A C 1
ATOM 2833 O O . GLN A 1 346 ? 35.579 -9.280 -12.694 1.00 86.38 346 GLN A O 1
ATOM 2838 N N . MET A 1 347 ? 37.724 -9.815 -13.101 1.00 91.81 347 MET A N 1
ATOM 2839 C CA . MET A 1 347 ? 38.194 -8.430 -13.177 1.00 91.81 347 MET A CA 1
ATOM 2840 C C . MET A 1 347 ? 37.595 -7.736 -14.406 1.00 91.81 347 MET A C 1
ATOM 2842 O O . MET A 1 347 ? 37.854 -8.137 -15.542 1.00 91.81 347 MET A O 1
ATOM 2846 N N . LEU A 1 348 ? 36.811 -6.684 -14.179 1.00 92.94 348 LEU A N 1
ATOM 2847 C CA . LEU A 1 348 ? 36.159 -5.900 -15.224 1.00 92.94 348 LEU A CA 1
ATOM 2848 C C . LEU A 1 348 ? 36.655 -4.461 -15.212 1.00 92.94 348 LEU A C 1
ATOM 2850 O O . LEU A 1 348 ? 36.756 -3.850 -14.151 1.00 92.94 348 LEU A O 1
ATOM 2854 N N . SER A 1 349 ? 36.872 -3.900 -16.399 1.00 93.69 349 SER A N 1
ATOM 2855 C CA . SER A 1 349 ? 37.185 -2.485 -16.585 1.00 93.69 349 SER A CA 1
ATOM 2856 C C . SER A 1 349 ? 36.196 -1.842 -17.545 1.00 93.69 349 SER A C 1
ATOM 2858 O O . SER A 1 349 ? 35.805 -2.441 -18.546 1.00 93.69 349 SER A O 1
ATOM 2860 N N . GLY A 1 350 ? 35.789 -0.612 -17.253 1.00 94.00 350 GLY A N 1
ATOM 2861 C CA . GLY A 1 350 ? 34.750 0.050 -18.030 1.00 94.00 350 GLY A CA 1
ATOM 2862 C C . GLY A 1 350 ? 34.414 1.448 -17.536 1.00 94.00 350 GLY A C 1
ATOM 2863 O O . GLY A 1 350 ? 35.248 2.130 -16.940 1.00 94.00 350 GLY A O 1
ATOM 2864 N N . MET A 1 351 ? 33.179 1.875 -17.794 1.00 92.94 351 MET A N 1
ATOM 2865 C CA . MET A 1 351 ? 32.641 3.158 -17.344 1.00 92.94 351 MET A CA 1
ATOM 2866 C C . MET A 1 351 ? 31.557 2.955 -16.296 1.00 92.94 351 MET A C 1
ATOM 2868 O O . MET A 1 351 ? 30.612 2.198 -16.506 1.00 92.94 351 MET A O 1
ATOM 2872 N N . TYR A 1 352 ? 31.690 3.668 -15.187 1.00 95.19 352 TYR A N 1
ATOM 2873 C CA . TYR A 1 352 ? 30.659 3.802 -14.177 1.00 95.19 352 TYR A CA 1
ATOM 2874 C C . TYR A 1 352 ? 29.860 5.075 -14.441 1.00 95.19 352 TYR A C 1
ATOM 2876 O O . TYR A 1 352 ? 30.451 6.127 -14.706 1.00 95.19 352 TYR A O 1
ATOM 2884 N N . THR A 1 353 ? 28.536 4.998 -14.316 1.00 93.44 353 THR A N 1
ATOM 2885 C CA . THR A 1 353 ? 27.644 6.162 -14.310 1.00 93.44 353 THR A CA 1
ATOM 2886 C C . THR A 1 353 ? 26.666 6.092 -13.148 1.00 93.44 353 THR A C 1
ATOM 2888 O O . THR A 1 353 ? 26.090 5.037 -12.897 1.00 93.44 353 THR A O 1
ATOM 2891 N N . SER A 1 354 ? 26.418 7.231 -12.506 1.00 95.00 354 SER A N 1
ATOM 2892 C CA . SER A 1 354 ? 25.354 7.400 -11.515 1.00 95.00 354 SER A CA 1
ATOM 2893 C C . SER A 1 354 ? 24.358 8.447 -11.996 1.00 95.00 354 SER A C 1
ATOM 2895 O O . SER A 1 354 ? 24.772 9.527 -12.436 1.00 95.00 354 SER A O 1
ATOM 2897 N N . LYS A 1 355 ? 23.062 8.130 -11.930 1.00 94.25 355 LYS A N 1
ATOM 2898 C CA . LYS A 1 355 ? 21.973 9.000 -12.389 1.00 94.25 355 LYS A CA 1
ATOM 2899 C C . LYS A 1 355 ? 20.807 9.009 -11.405 1.00 94.25 355 LYS A C 1
ATOM 2901 O O . LYS A 1 355 ? 20.625 8.063 -10.645 1.00 94.25 355 LYS A O 1
ATOM 2906 N N . ILE A 1 356 ? 19.998 10.059 -11.464 1.00 94.25 356 ILE A N 1
ATOM 2907 C CA . ILE A 1 356 ? 18.695 10.141 -10.801 1.00 94.25 356 ILE A CA 1
ATOM 2908 C C . ILE A 1 356 ? 17.609 10.165 -11.875 1.00 94.25 356 ILE A C 1
ATOM 2910 O O . ILE A 1 356 ? 17.707 10.918 -12.844 1.00 94.25 356 ILE A O 1
ATOM 2914 N N . TYR A 1 357 ? 16.575 9.350 -11.691 1.00 92.88 357 TYR A N 1
ATOM 2915 C CA . TYR A 1 357 ? 15.345 9.377 -12.468 1.00 92.88 357 TYR A CA 1
ATOM 2916 C C . TYR A 1 357 ? 14.229 10.027 -11.654 1.00 92.88 357 TYR A C 1
ATOM 2918 O O . TYR A 1 357 ? 13.840 9.517 -10.603 1.00 92.88 357 TYR A O 1
ATOM 2926 N N . HIS A 1 358 ? 13.682 11.119 -12.176 1.00 92.38 358 HIS A N 1
ATOM 2927 C CA . HIS A 1 358 ? 12.452 11.739 -11.693 1.00 92.38 358 HIS A CA 1
ATOM 2928 C C . HIS A 1 358 ? 11.294 11.225 -12.548 1.00 92.38 358 HIS A C 1
ATOM 2930 O O . HIS A 1 358 ? 11.305 11.377 -13.769 1.00 92.38 358 HIS A O 1
ATOM 2936 N N . SER A 1 359 ? 10.335 10.539 -11.931 1.00 89.56 359 SER A N 1
ATOM 2937 C CA . SER A 1 359 ? 9.335 9.752 -12.670 1.00 89.56 359 SER A CA 1
ATOM 2938 C C . SER A 1 359 ? 7.906 9.941 -12.170 1.00 89.56 359 SER A C 1
ATOM 2940 O O . SER A 1 359 ? 7.052 9.074 -12.381 1.00 89.56 359 SER A O 1
ATOM 2942 N N . LYS A 1 360 ? 7.625 11.054 -11.480 1.00 86.44 360 LYS A N 1
ATOM 2943 C CA . LYS A 1 360 ? 6.341 11.236 -10.800 1.00 86.44 360 LYS A CA 1
ATOM 2944 C C . LYS A 1 360 ? 5.220 11.286 -11.821 1.00 86.44 360 LYS A C 1
ATOM 2946 O O . LYS A 1 360 ? 4.338 10.438 -11.759 1.00 86.44 360 LYS A O 1
ATOM 2951 N N . SER A 1 361 ? 5.256 12.218 -12.774 1.00 85.81 361 SER A N 1
ATOM 2952 C CA . SER A 1 361 ? 4.195 12.392 -13.781 1.00 85.81 361 SER A CA 1
ATOM 2953 C C . SER A 1 361 ? 4.052 11.186 -14.719 1.00 85.81 361 SER A C 1
ATOM 2955 O O . SER A 1 361 ? 2.949 10.906 -15.186 1.00 85.81 361 SER A O 1
ATOM 2957 N N . LYS A 1 362 ? 5.142 10.431 -14.909 1.00 84.12 362 LYS A N 1
ATOM 2958 C CA . LYS A 1 362 ? 5.217 9.218 -15.742 1.00 84.12 362 LYS A CA 1
ATOM 2959 C C . LYS A 1 362 ? 4.727 7.942 -15.066 1.00 84.12 362 LYS A C 1
ATOM 2961 O O . LYS A 1 362 ? 4.553 6.925 -15.739 1.00 84.12 362 LYS A O 1
ATOM 2966 N N . SER A 1 363 ? 4.513 7.982 -13.756 1.00 85.19 363 SER A N 1
ATOM 2967 C CA . SER A 1 363 ? 4.014 6.846 -12.986 1.00 85.19 363 SER A CA 1
ATOM 2968 C C . SER A 1 363 ? 2.481 6.762 -13.017 1.00 85.19 363 SER A C 1
ATOM 2970 O O . SER A 1 363 ? 1.812 7.799 -13.138 1.00 85.19 363 SER A O 1
ATOM 2972 N N . PRO A 1 364 ? 1.903 5.555 -12.834 1.00 80.88 364 PRO A N 1
ATOM 2973 C CA . PRO A 1 364 ? 0.457 5.364 -12.745 1.00 80.88 364 PRO A CA 1
ATOM 2974 C C . PRO A 1 364 ? -0.217 6.381 -11.826 1.00 80.88 364 PRO A C 1
ATOM 2976 O O . PRO A 1 364 ? 0.300 6.703 -10.747 1.00 80.88 364 PRO A O 1
ATOM 2979 N N . TRP A 1 365 ? -1.388 6.880 -12.227 1.00 78.31 365 TRP A N 1
ATOM 2980 C CA . TRP A 1 365 ? -2.094 7.953 -11.517 1.00 78.31 365 TRP A CA 1
ATOM 2981 C C . TRP A 1 365 ? -2.310 7.623 -10.035 1.00 78.31 365 TRP A C 1
ATOM 2983 O O . TRP A 1 365 ? -2.200 8.484 -9.161 1.00 78.31 365 TRP A O 1
ATOM 2993 N N . MET A 1 366 ? -2.591 6.355 -9.750 1.00 73.69 366 MET A N 1
ATOM 2994 C CA . MET A 1 366 ? -2.861 5.872 -8.404 1.00 73.69 366 MET A CA 1
ATOM 2995 C C . MET A 1 366 ? -1.660 6.040 -7.471 1.00 73.69 366 MET A C 1
ATOM 2997 O O . MET A 1 366 ? -1.844 6.417 -6.315 1.00 73.69 366 MET A O 1
ATOM 3001 N N . PHE A 1 367 ? -0.439 5.822 -7.970 1.00 81.62 367 PHE A N 1
ATOM 3002 C CA . PHE A 1 367 ? 0.765 6.045 -7.182 1.00 81.62 367 PHE A CA 1
ATOM 3003 C C . PHE A 1 367 ? 0.965 7.525 -6.937 1.00 81.62 367 PHE A C 1
ATOM 3005 O O . PHE A 1 367 ? 1.173 7.912 -5.791 1.00 81.62 367 PHE A O 1
ATOM 3012 N N . ARG A 1 368 ? 0.831 8.356 -7.978 1.00 84.81 368 ARG A N 1
ATOM 3013 C CA . ARG A 1 368 ? 0.982 9.815 -7.867 1.00 84.81 368 ARG A CA 1
ATOM 3014 C C . ARG A 1 368 ? 0.094 10.428 -6.787 1.00 84.81 368 ARG A C 1
ATOM 3016 O O . ARG A 1 368 ? 0.472 11.427 -6.187 1.00 84.81 368 ARG A O 1
ATOM 3023 N N . LYS A 1 369 ? -1.093 9.854 -6.567 1.00 77.38 369 LYS A N 1
ATOM 3024 C CA . LYS A 1 369 ? -2.052 10.324 -5.562 1.00 77.38 369 LYS A CA 1
ATOM 3025 C C . LYS A 1 369 ? -1.754 9.835 -4.140 1.00 77.38 369 LYS A C 1
ATOM 3027 O O . LYS A 1 369 ? -2.150 10.506 -3.193 1.00 77.38 369 LYS A O 1
ATOM 3032 N N . LEU A 1 370 ? -1.151 8.658 -3.983 1.00 72.69 370 LEU A N 1
ATOM 3033 C CA . LEU A 1 370 ? -1.059 7.971 -2.686 1.00 72.69 370 LEU A CA 1
ATOM 3034 C C . LEU A 1 370 ? 0.346 7.972 -2.086 1.00 72.69 370 LEU A C 1
ATOM 3036 O O . LEU A 1 370 ? 0.480 7.898 -0.866 1.00 72.69 370 LEU A O 1
ATOM 3040 N N . LEU A 1 371 ? 1.375 8.049 -2.926 1.00 80.75 371 LEU A N 1
ATOM 3041 C CA . LEU A 1 371 ? 2.763 8.052 -2.494 1.00 80.75 371 LEU A CA 1
ATOM 3042 C C . LEU A 1 371 ? 3.313 9.484 -2.461 1.00 80.75 371 LEU A C 1
ATOM 3044 O O . LEU A 1 371 ? 2.950 10.299 -3.314 1.00 80.75 371 LEU A O 1
ATOM 3048 N N . PRO A 1 372 ? 4.196 9.800 -1.500 1.00 81.81 372 PRO A N 1
ATOM 3049 C CA . PRO A 1 372 ? 4.890 11.081 -1.476 1.00 81.81 372 PRO A CA 1
ATOM 3050 C C . PRO A 1 372 ? 5.856 11.213 -2.662 1.00 81.81 372 PRO A C 1
ATOM 3052 O O . PRO A 1 372 ? 6.300 10.217 -3.230 1.00 81.81 372 PRO A O 1
ATOM 3055 N N . ASP A 1 373 ? 6.247 12.443 -2.993 1.00 85.50 373 ASP A N 1
ATOM 3056 C CA . ASP A 1 373 ? 7.126 12.762 -4.132 1.00 85.50 373 ASP A CA 1
ATOM 3057 C C . ASP A 1 373 ? 8.457 11.996 -4.100 1.00 85.50 373 ASP A C 1
ATOM 3059 O O . ASP A 1 373 ? 8.921 11.517 -5.135 1.00 85.50 373 ASP A O 1
ATOM 3063 N N . ALA A 1 374 ? 9.007 11.783 -2.900 1.00 87.62 374 ALA A N 1
ATOM 3064 C CA . ALA A 1 374 ? 10.222 11.002 -2.663 1.00 87.62 374 ALA A CA 1
ATOM 3065 C C . ALA A 1 374 ? 10.136 9.546 -3.171 1.00 87.62 374 ALA A C 1
ATOM 3067 O O . ALA A 1 374 ? 11.158 8.922 -3.451 1.00 87.62 374 ALA A O 1
ATOM 3068 N N . ALA A 1 375 ? 8.933 8.986 -3.337 1.00 87.31 375 ALA A N 1
ATOM 3069 C CA . ALA A 1 375 ? 8.742 7.640 -3.879 1.00 87.31 375 ALA A CA 1
ATOM 3070 C C . ALA A 1 375 ? 9.055 7.532 -5.385 1.00 87.31 375 ALA A C 1
ATOM 3072 O O . ALA A 1 375 ? 9.215 6.424 -5.891 1.00 87.31 375 ALA A O 1
ATOM 3073 N N . PHE A 1 376 ? 9.144 8.659 -6.100 1.00 90.94 376 PHE A N 1
ATOM 3074 C CA . PHE A 1 376 ? 9.325 8.709 -7.559 1.00 90.94 376 PHE A CA 1
ATOM 3075 C C . PHE A 1 376 ? 10.729 9.138 -7.998 1.00 90.94 376 PHE A C 1
ATOM 3077 O O . PHE A 1 376 ? 10.960 9.351 -9.193 1.00 90.94 376 PHE A O 1
ATOM 3084 N N . ILE A 1 377 ? 11.647 9.273 -7.038 1.00 93.56 377 ILE A N 1
ATOM 3085 C CA . ILE A 1 377 ? 13.047 9.645 -7.246 1.00 93.56 377 ILE A CA 1
ATOM 3086 C C . ILE A 1 377 ? 13.889 8.368 -7.165 1.00 93.56 377 ILE A C 1
ATOM 3088 O O . ILE A 1 377 ? 14.122 7.829 -6.083 1.00 93.56 377 ILE A O 1
ATOM 3092 N N . LEU A 1 378 ? 14.304 7.829 -8.310 1.00 94.44 378 LEU A N 1
ATOM 3093 C CA . LEU A 1 378 ? 15.055 6.571 -8.376 1.00 94.44 378 LEU A CA 1
ATOM 3094 C C . LEU A 1 378 ? 16.532 6.844 -8.658 1.00 94.44 378 LEU A C 1
ATOM 3096 O O . LEU A 1 378 ? 16.863 7.633 -9.535 1.00 94.44 378 LEU A O 1
ATOM 3100 N N . HIS A 1 379 ? 17.423 6.173 -7.940 1.00 95.19 379 HIS A N 1
ATOM 3101 C CA . HIS A 1 379 ? 18.867 6.295 -8.105 1.00 95.19 379 HIS A CA 1
ATOM 3102 C C . HIS A 1 379 ? 19.385 5.114 -8.916 1.00 95.19 379 HIS A C 1
ATOM 3104 O O . HIS A 1 379 ? 19.238 3.972 -8.489 1.00 95.19 379 HIS A O 1
ATOM 3110 N N . GLU A 1 380 ? 19.996 5.396 -10.064 1.00 96.25 380 GLU A N 1
ATOM 3111 C CA . GLU A 1 380 ? 20.691 4.428 -10.907 1.00 96.25 380 GLU A CA 1
ATOM 3112 C C . GLU A 1 380 ? 22.195 4.469 -10.642 1.00 96.25 380 GLU A C 1
ATOM 3114 O O . GLU A 1 380 ? 22.823 5.529 -10.695 1.00 96.25 380 GLU A O 1
ATOM 3119 N N . GLU A 1 381 ? 22.784 3.294 -10.466 1.00 95.62 381 GLU A N 1
ATOM 3120 C CA . GLU A 1 381 ? 24.215 3.052 -10.591 1.00 95.62 381 GLU A CA 1
ATOM 3121 C C . GLU A 1 381 ? 24.451 2.006 -11.678 1.00 95.62 381 GLU A C 1
ATOM 3123 O O . GLU A 1 381 ? 23.833 0.943 -11.680 1.00 95.62 381 GLU A O 1
ATOM 3128 N N . CYS A 1 382 ? 25.332 2.300 -12.628 1.00 96.00 382 CYS A N 1
ATOM 3129 C CA . CYS A 1 382 ? 25.583 1.441 -13.776 1.00 96.00 382 CYS A CA 1
ATOM 3130 C C . CYS A 1 382 ? 27.084 1.248 -13.995 1.00 96.00 382 CYS A C 1
ATOM 3132 O O . CYS A 1 382 ? 27.831 2.220 -14.075 1.00 96.00 382 CYS A O 1
ATOM 3134 N N . TRP A 1 383 ? 27.507 -0.009 -14.126 1.00 96.62 383 TRP A N 1
ATOM 3135 C CA . TRP A 1 383 ? 28.864 -0.457 -14.430 1.00 96.62 383 TRP A CA 1
ATOM 3136 C C . TRP A 1 383 ? 28.876 -1.088 -15.821 1.00 96.62 383 TRP A C 1
ATOM 3138 O O . TRP A 1 383 ? 28.543 -2.262 -15.995 1.00 96.62 383 TRP A O 1
ATOM 3148 N N . ASN A 1 384 ? 29.264 -0.303 -16.823 1.00 95.50 384 ASN A N 1
ATOM 3149 C CA . ASN A 1 384 ? 29.340 -0.734 -18.214 1.00 95.50 384 ASN A CA 1
ATOM 3150 C C . ASN A 1 384 ? 30.773 -1.166 -18.565 1.00 95.50 384 ASN A C 1
ATOM 3152 O O . ASN A 1 384 ? 31.625 -0.324 -18.857 1.00 95.50 384 ASN A O 1
ATOM 3156 N N . ALA A 1 385 ? 31.020 -2.477 -18.543 1.00 95.25 385 ALA A N 1
ATOM 3157 C CA . ALA A 1 385 ? 32.258 -3.138 -18.962 1.00 95.25 385 ALA A CA 1
ATOM 3158 C C . ALA A 1 385 ? 31.991 -3.988 -20.216 1.00 95.25 385 ALA A C 1
ATOM 3160 O O . ALA A 1 385 ? 32.109 -5.216 -20.197 1.00 95.25 385 ALA A O 1
ATOM 3161 N N . TYR A 1 386 ? 31.530 -3.319 -21.279 1.00 95.31 386 TYR A N 1
ATOM 3162 C CA . TYR A 1 386 ? 31.080 -3.948 -22.522 1.00 95.31 386 TYR A CA 1
ATOM 3163 C C . TYR A 1 386 ? 32.033 -5.069 -22.991 1.00 95.31 386 TYR A C 1
ATOM 3165 O O . TYR A 1 386 ? 33.240 -4.825 -23.056 1.00 95.31 386 TYR A O 1
ATOM 3173 N N . PRO A 1 387 ? 31.532 -6.280 -23.319 1.00 95.38 387 PRO A N 1
ATOM 3174 C CA . PRO A 1 387 ? 30.138 -6.633 -23.621 1.00 95.38 387 PRO A CA 1
ATOM 3175 C C . PRO A 1 387 ? 29.245 -6.932 -22.408 1.00 95.38 387 PRO A C 1
ATOM 3177 O O . PRO A 1 387 ? 28.077 -7.269 -22.596 1.00 95.38 387 PRO A O 1
ATOM 3180 N N . TYR A 1 388 ? 29.742 -6.792 -21.179 1.00 95.81 388 TYR A N 1
ATOM 3181 C CA . TYR A 1 388 ? 28.942 -6.957 -19.966 1.00 95.81 388 TYR A CA 1
ATOM 3182 C C . TYR A 1 388 ? 28.515 -5.605 -19.376 1.00 95.81 388 TYR A C 1
ATOM 3184 O O . TYR A 1 388 ? 29.269 -4.633 -19.385 1.00 95.81 388 TYR A O 1
ATOM 3192 N N . CYS A 1 389 ? 27.309 -5.524 -18.823 1.00 95.38 389 CYS A N 1
ATOM 3193 C CA . CYS A 1 389 ? 26.854 -4.334 -18.111 1.00 95.38 389 CYS A CA 1
ATOM 3194 C C . CYS A 1 389 ? 25.943 -4.713 -16.945 1.00 95.38 389 CYS A C 1
ATOM 3196 O O . CYS A 1 389 ? 25.063 -5.558 -17.107 1.00 95.38 389 CYS A O 1
ATOM 3198 N N . LYS A 1 390 ? 26.136 -4.062 -15.795 1.00 95.19 390 LYS A N 1
ATOM 3199 C CA . LYS A 1 390 ? 25.288 -4.204 -14.608 1.00 95.19 390 LYS A CA 1
ATOM 3200 C C . LYS A 1 390 ? 24.725 -2.857 -14.203 1.00 95.19 390 LYS A C 1
ATOM 3202 O O . LYS A 1 390 ? 25.474 -1.902 -14.037 1.00 95.19 390 LYS A O 1
ATOM 3207 N N . THR A 1 391 ? 23.423 -2.797 -13.989 1.00 95.69 391 THR A N 1
ATOM 3208 C CA . THR A 1 391 ? 22.710 -1.613 -13.521 1.00 95.69 391 THR A CA 1
ATOM 3209 C C . THR A 1 391 ? 21.931 -1.964 -12.265 1.00 95.69 391 THR A C 1
ATOM 3211 O O . THR A 1 391 ? 21.299 -3.016 -12.201 1.00 95.69 391 THR A O 1
ATOM 3214 N N . ILE A 1 392 ? 21.981 -1.089 -11.270 1.00 95.06 392 ILE A N 1
ATOM 3215 C CA . ILE A 1 392 ? 21.245 -1.187 -10.014 1.00 95.06 392 ILE A CA 1
ATOM 3216 C C . ILE A 1 392 ? 20.413 0.086 -9.878 1.00 95.06 392 ILE A C 1
ATOM 3218 O O . ILE A 1 392 ? 20.944 1.186 -9.998 1.00 95.06 392 ILE A O 1
ATOM 3222 N N . ILE A 1 393 ? 19.114 -0.063 -9.635 1.00 94.38 393 ILE A N 1
ATOM 3223 C CA . ILE A 1 393 ? 18.177 1.033 -9.407 1.00 94.38 393 ILE A CA 1
ATOM 3224 C C . ILE A 1 393 ? 17.561 0.871 -8.015 1.00 94.38 393 ILE A C 1
ATOM 3226 O O . ILE A 1 393 ? 17.049 -0.192 -7.662 1.00 94.38 393 ILE A O 1
ATOM 3230 N N . THR A 1 394 ? 17.621 1.934 -7.215 1.00 93.69 394 THR A N 1
ATOM 3231 C CA . THR A 1 394 ? 17.133 1.973 -5.827 1.00 93.69 394 THR A CA 1
ATOM 3232 C C . THR A 1 394 ? 16.289 3.220 -5.568 1.00 93.69 394 THR A C 1
ATOM 3234 O O . THR A 1 394 ? 16.292 4.159 -6.359 1.00 93.69 394 THR A O 1
ATOM 3237 N N . ASN A 1 395 ? 15.552 3.247 -4.456 1.00 92.06 395 ASN A N 1
ATOM 3238 C CA . ASN A 1 395 ? 14.839 4.435 -3.980 1.00 92.06 395 ASN A CA 1
ATOM 3239 C C . ASN A 1 395 ? 15.234 4.681 -2.513 1.00 92.06 395 ASN A C 1
ATOM 3241 O O . ASN A 1 395 ? 14.579 4.166 -1.605 1.00 92.06 395 ASN A O 1
ATOM 3245 N N . PRO A 1 396 ? 16.344 5.395 -2.262 1.00 88.31 396 PRO A N 1
ATOM 3246 C CA . PRO A 1 396 ? 16.913 5.511 -0.920 1.00 88.31 396 PRO A CA 1
ATOM 3247 C C . PRO A 1 396 ? 16.061 6.364 0.031 1.00 88.31 396 PRO A C 1
ATOM 3249 O O . PRO A 1 396 ? 16.105 6.152 1.240 1.00 88.31 396 PRO A O 1
ATOM 3252 N N . GLU A 1 397 ? 15.276 7.310 -0.486 1.00 84.88 397 GLU A N 1
ATOM 3253 C CA . GLU A 1 397 ? 14.551 8.269 0.354 1.00 84.88 397 GLU A CA 1
ATOM 3254 C C . GLU A 1 397 ? 13.293 7.675 1.003 1.00 84.88 397 GLU A C 1
ATOM 3256 O O . GLU A 1 397 ? 13.081 7.855 2.205 1.00 84.88 397 GLU A O 1
ATOM 3261 N N . TYR A 1 398 ? 12.476 6.938 0.241 1.00 84.75 398 TYR A N 1
ATOM 3262 C CA . TYR A 1 398 ? 11.177 6.444 0.708 1.00 84.75 398 TYR A CA 1
ATOM 3263 C C . TYR A 1 398 ? 11.160 4.922 0.910 1.00 84.75 398 TYR A C 1
ATOM 3265 O O . TYR A 1 398 ? 10.945 4.442 2.022 1.00 84.75 398 TYR A O 1
ATOM 3273 N N . MET A 1 399 ? 11.417 4.142 -0.141 1.00 82.81 399 MET A N 1
ATOM 3274 C CA . MET A 1 399 ? 11.263 2.685 -0.112 1.00 82.81 399 MET A CA 1
ATOM 3275 C C . MET A 1 399 ? 12.446 1.978 0.556 1.00 82.81 399 MET A C 1
ATOM 3277 O O . MET A 1 399 ? 12.244 0.925 1.167 1.00 82.81 399 MET A O 1
ATOM 3281 N N . ARG A 1 400 ? 13.655 2.549 0.493 1.00 86.44 400 ARG A N 1
ATOM 3282 C CA . ARG A 1 400 ? 14.893 1.990 1.064 1.00 86.44 400 ARG A CA 1
ATOM 3283 C C . ARG A 1 400 ? 15.081 0.534 0.616 1.00 86.44 400 ARG A C 1
ATOM 3285 O O . ARG A 1 400 ? 14.950 0.226 -0.563 1.00 86.44 400 ARG A O 1
ATOM 3292 N N . GLU A 1 401 ? 15.302 -0.382 1.554 1.00 81.19 401 GLU A N 1
ATOM 3293 C CA . GLU A 1 401 ? 15.467 -1.826 1.322 1.00 81.19 401 GLU A CA 1
ATOM 3294 C C . GLU A 1 401 ? 14.226 -2.520 0.726 1.00 81.19 401 GLU A C 1
ATOM 3296 O O . GLU A 1 401 ? 14.289 -3.677 0.301 1.00 81.19 401 GLU A O 1
ATOM 3301 N N . ASN A 1 402 ? 13.074 -1.837 0.689 1.00 80.81 402 ASN A N 1
ATOM 3302 C CA . ASN A 1 402 ? 11.846 -2.393 0.128 1.00 80.81 402 ASN A CA 1
ATOM 3303 C C . ASN A 1 402 ? 11.769 -2.270 -1.395 1.00 80.81 402 ASN A C 1
ATOM 3305 O O . ASN A 1 402 ? 10.871 -2.874 -1.977 1.00 80.81 402 ASN A O 1
ATOM 3309 N N . PHE A 1 403 ? 12.673 -1.529 -2.040 1.00 87.00 403 PHE A N 1
ATOM 3310 C CA . PHE A 1 403 ? 12.766 -1.484 -3.494 1.00 87.00 403 PHE A CA 1
ATOM 3311 C C . PHE A 1 403 ? 14.203 -1.647 -3.961 1.00 87.00 403 PHE A C 1
ATOM 3313 O O . PHE A 1 403 ? 15.093 -0.882 -3.592 1.00 87.00 403 PHE A O 1
ATOM 3320 N N . TYR A 1 404 ? 14.403 -2.640 -4.814 1.00 87.94 404 TYR A N 1
ATOM 3321 C CA . TYR A 1 404 ? 15.691 -2.921 -5.414 1.00 87.94 404 TYR A CA 1
ATOM 3322 C C . TYR A 1 404 ? 15.478 -3.514 -6.800 1.00 87.94 404 TYR A C 1
ATOM 3324 O O . TYR A 1 404 ? 14.712 -4.463 -6.955 1.00 87.94 404 TYR A O 1
ATOM 3332 N N . LEU A 1 405 ? 16.135 -2.959 -7.810 1.00 91.69 405 LEU A N 1
ATOM 3333 C CA . LEU A 1 405 ? 16.025 -3.428 -9.182 1.00 91.69 405 LEU A CA 1
ATOM 3334 C C . LEU A 1 405 ? 17.413 -3.596 -9.788 1.00 91.69 405 LEU A C 1
ATOM 3336 O O . LEU A 1 405 ? 18.210 -2.664 -9.763 1.00 91.69 405 LEU A O 1
ATOM 3340 N N . THR A 1 406 ? 17.705 -4.764 -10.351 1.00 92.31 406 THR A N 1
ATOM 3341 C CA . THR A 1 406 ? 18.950 -5.013 -11.079 1.00 92.31 406 THR A CA 1
ATOM 3342 C C . THR A 1 406 ? 18.669 -5.377 -12.520 1.00 92.31 406 THR A C 1
ATOM 3344 O O . THR A 1 406 ? 17.708 -6.079 -12.836 1.00 92.31 406 THR A O 1
ATOM 3347 N N . ILE A 1 407 ? 19.525 -4.877 -13.403 1.00 94.62 407 ILE A N 1
ATOM 3348 C CA . ILE A 1 407 ? 19.556 -5.241 -14.811 1.00 94.62 407 ILE A CA 1
ATOM 3349 C C . ILE A 1 407 ? 20.986 -5.660 -15.121 1.00 94.62 407 ILE A C 1
ATOM 3351 O O . ILE A 1 407 ? 21.895 -4.834 -15.114 1.00 94.62 407 ILE A O 1
ATOM 3355 N N . GLU A 1 408 ? 21.194 -6.939 -15.392 1.00 94.81 408 GLU A N 1
ATOM 3356 C CA . GLU A 1 408 ? 22.474 -7.463 -15.865 1.00 94.81 408 GLU A CA 1
ATOM 3357 C C . GLU A 1 408 ? 22.350 -7.816 -17.339 1.00 94.81 408 GLU A C 1
ATOM 3359 O O . GLU A 1 408 ? 21.318 -8.320 -17.779 1.00 94.81 408 GLU A O 1
ATOM 3364 N N . SER A 1 409 ? 23.376 -7.516 -18.133 1.00 96.56 409 SER A N 1
ATOM 3365 C CA . SER A 1 409 ? 23.333 -7.778 -19.565 1.00 96.56 409 SER A CA 1
ATOM 3366 C C . SER A 1 409 ? 24.647 -8.260 -20.151 1.00 96.56 409 SER A C 1
ATOM 3368 O O . SER A 1 409 ? 25.716 -7.781 -19.779 1.00 96.56 409 SER A O 1
ATOM 3370 N N . MET A 1 410 ? 24.534 -9.205 -21.082 1.00 96.81 410 MET A N 1
ATOM 3371 C CA . MET A 1 410 ? 25.626 -9.756 -21.875 1.00 96.81 410 MET A CA 1
ATOM 3372 C C . MET A 1 410 ? 25.275 -9.659 -23.361 1.00 96.81 410 MET A C 1
ATOM 3374 O O . MET A 1 410 ? 24.146 -9.953 -23.757 1.00 96.81 410 MET A O 1
ATOM 3378 N N . HIS A 1 411 ? 26.239 -9.254 -24.183 1.00 97.94 411 HIS A N 1
ATOM 3379 C CA . HIS A 1 411 ? 26.054 -9.044 -25.619 1.00 97.94 411 HIS A CA 1
ATOM 3380 C C . HIS A 1 411 ? 26.927 -10.028 -26.395 1.00 97.94 411 HIS A C 1
ATOM 3382 O O . HIS A 1 411 ? 28.151 -9.972 -26.292 1.00 97.94 411 HIS A O 1
ATOM 3388 N N . LEU A 1 412 ? 26.305 -10.938 -27.149 1.00 97.94 412 LEU A N 1
ATOM 3389 C CA . LEU A 1 412 ? 27.002 -12.022 -27.847 1.00 97.94 412 LEU A CA 1
ATOM 3390 C C . LEU A 1 412 ? 26.665 -12.024 -29.339 1.00 97.94 412 LEU A C 1
ATOM 3392 O O . LEU A 1 412 ? 25.546 -11.696 -29.735 1.00 97.94 412 LEU A O 1
ATOM 3396 N N . ALA A 1 413 ? 27.631 -12.439 -30.159 1.00 97.00 413 ALA A N 1
ATOM 3397 C CA . ALA A 1 413 ? 27.481 -12.603 -31.605 1.00 97.00 413 ALA A CA 1
ATOM 3398 C C . ALA A 1 413 ? 26.779 -13.934 -31.936 1.00 97.00 413 ALA A C 1
ATOM 3400 O O . ALA A 1 413 ? 27.341 -14.810 -32.590 1.00 97.00 413 ALA A O 1
ATOM 3401 N N . ASP A 1 414 ? 25.565 -14.114 -31.418 1.00 95.88 414 ASP A N 1
ATOM 3402 C CA . ASP A 1 414 ? 24.725 -15.283 -31.662 1.00 95.88 414 ASP A CA 1
ATOM 3403 C C . ASP A 1 414 ? 23.260 -14.886 -31.915 1.00 95.88 414 ASP A C 1
ATOM 3405 O O . ASP A 1 414 ? 22.900 -13.708 -31.933 1.00 95.88 414 ASP A O 1
ATOM 3409 N N . ARG A 1 415 ? 22.403 -15.889 -32.140 1.00 95.25 415 ARG A N 1
ATOM 3410 C CA . ARG A 1 415 ? 20.961 -15.714 -32.373 1.00 95.25 415 ARG A CA 1
ATOM 3411 C C . ARG A 1 415 ? 20.119 -16.054 -31.134 1.00 95.25 415 ARG A C 1
ATOM 3413 O O . ARG A 1 415 ? 19.034 -16.612 -31.265 1.00 95.25 415 ARG A O 1
ATOM 3420 N N . GLY A 1 416 ? 20.615 -15.780 -29.926 1.00 94.25 416 GLY A N 1
ATOM 3421 C CA . GLY A 1 416 ? 19.853 -16.032 -28.696 1.00 94.25 416 GLY A CA 1
ATOM 3422 C C . GLY A 1 416 ? 19.923 -17.475 -28.182 1.00 94.25 416 GLY A C 1
ATOM 3423 O O . GLY A 1 416 ? 19.096 -17.867 -27.359 1.00 94.25 416 GLY A O 1
ATOM 3424 N N . GLY A 1 417 ? 20.875 -18.278 -28.672 1.00 93.75 417 GLY A N 1
ATOM 3425 C CA . GLY A 1 417 ? 21.021 -19.701 -28.339 1.00 93.75 417 GLY A CA 1
ATOM 3426 C C . GLY A 1 417 ? 21.840 -20.005 -27.078 1.00 93.75 417 GLY A C 1
ATOM 3427 O O . GLY A 1 417 ? 21.791 -21.130 -26.582 1.00 93.75 417 GLY A O 1
ATOM 3428 N N . SER A 1 418 ? 22.575 -19.036 -26.528 1.00 94.44 418 SER A N 1
ATOM 3429 C CA . SER A 1 418 ? 23.415 -19.253 -25.348 1.00 94.44 418 SER A CA 1
ATOM 3430 C C . SER A 1 418 ? 22.571 -19.574 -24.109 1.00 94.44 418 SER A C 1
ATOM 3432 O O . SER A 1 418 ? 21.665 -18.831 -23.725 1.00 94.44 418 SER A O 1
ATOM 3434 N N . HIS A 1 419 ? 22.863 -20.704 -23.456 1.00 91.50 419 HIS A N 1
ATOM 3435 C CA . HIS A 1 419 ? 22.027 -21.211 -22.366 1.00 91.50 419 HIS A CA 1
ATOM 3436 C C . HIS A 1 419 ? 22.130 -20.392 -21.071 1.00 91.50 419 HIS A C 1
ATOM 3438 O O . HIS A 1 419 ? 21.100 -20.154 -20.454 1.00 91.50 419 HIS A O 1
ATOM 3444 N N . ASN A 1 420 ? 23.321 -19.967 -20.633 1.00 91.88 420 ASN A N 1
ATOM 3445 C CA . ASN A 1 420 ? 23.527 -19.214 -19.382 1.00 91.88 420 ASN A CA 1
ATOM 3446 C C . ASN A 1 420 ? 24.554 -18.086 -19.586 1.00 91.88 420 ASN A C 1
ATOM 3448 O O . ASN A 1 420 ? 25.624 -18.088 -18.983 1.00 91.88 420 ASN A O 1
ATOM 3452 N N . ALA A 1 421 ? 24.243 -17.143 -20.483 1.00 92.38 421 ALA A N 1
ATOM 3453 C CA . ALA A 1 421 ? 25.164 -16.081 -20.908 1.00 92.38 421 ALA A CA 1
ATOM 3454 C C . ALA A 1 421 ? 25.671 -15.182 -19.760 1.00 92.38 421 ALA A C 1
ATOM 3456 O O . ALA A 1 421 ? 26.747 -14.598 -19.864 1.00 92.38 421 ALA A O 1
ATOM 3457 N N . LEU A 1 422 ? 24.907 -15.080 -18.667 1.00 90.56 422 LEU A N 1
ATOM 3458 C CA . LEU A 1 422 ? 25.220 -14.259 -17.493 1.00 90.56 422 LEU A CA 1
ATOM 3459 C C . LEU A 1 422 ? 25.783 -15.059 -16.309 1.00 90.56 422 LEU A C 1
ATOM 3461 O O . LEU A 1 422 ? 25.933 -14.503 -15.228 1.00 90.56 422 LEU A O 1
ATOM 3465 N N . ALA A 1 423 ? 26.093 -16.348 -16.499 1.00 88.25 423 ALA A N 1
ATOM 3466 C CA . ALA A 1 423 ? 26.618 -17.220 -15.444 1.00 88.25 423 ALA A CA 1
ATOM 3467 C C . ALA A 1 423 ? 25.772 -17.186 -14.151 1.00 88.25 423 ALA A C 1
ATOM 3469 O O . ALA A 1 423 ? 26.296 -17.161 -13.038 1.00 88.25 423 ALA A O 1
ATOM 3470 N N . LEU A 1 424 ? 24.443 -17.197 -14.302 1.00 87.75 424 LEU A N 1
ATOM 3471 C CA . LEU A 1 424 ? 23.502 -17.241 -13.187 1.00 87.75 424 LEU A CA 1
ATOM 3472 C C . LEU A 1 424 ? 23.755 -18.482 -12.325 1.00 87.75 424 LEU A C 1
ATOM 3474 O O . LEU A 1 424 ? 24.033 -19.563 -12.856 1.00 87.75 424 LEU A O 1
ATOM 3478 N N . ASN A 1 425 ? 23.597 -18.336 -11.007 1.00 86.75 425 ASN A N 1
ATOM 3479 C CA . ASN A 1 425 ? 23.646 -19.469 -10.086 1.00 86.75 425 ASN A CA 1
ATOM 3480 C C . ASN A 1 425 ? 22.489 -20.455 -10.342 1.00 86.75 425 ASN A C 1
ATOM 3482 O O . ASN A 1 425 ? 21.504 -20.133 -11.011 1.00 86.75 425 ASN A O 1
ATOM 3486 N N . SER A 1 426 ? 22.595 -21.662 -9.782 1.00 86.50 426 SER A N 1
ATOM 3487 C CA . SER A 1 426 ? 21.629 -22.746 -10.005 1.00 86.50 426 SER A CA 1
ATOM 3488 C C . SER A 1 426 ? 20.187 -22.378 -9.660 1.00 86.50 426 SER A C 1
ATOM 3490 O O . SER A 1 426 ? 19.262 -22.868 -10.307 1.00 86.50 426 SER A O 1
ATOM 3492 N N . ASP A 1 427 ? 19.983 -21.532 -8.656 1.00 85.56 427 ASP A N 1
ATOM 3493 C CA . ASP A 1 427 ? 18.655 -21.235 -8.125 1.00 85.56 427 ASP A CA 1
ATOM 3494 C C . ASP A 1 427 ? 17.928 -20.211 -8.991 1.00 85.56 427 ASP A C 1
ATOM 3496 O O . ASP A 1 427 ? 16.752 -20.394 -9.314 1.00 85.56 427 ASP A O 1
ATOM 3500 N N . LEU A 1 428 ? 18.637 -19.165 -9.421 1.00 84.81 428 LEU A N 1
ATOM 3501 C CA . LEU A 1 428 ? 18.129 -18.185 -10.378 1.00 84.81 428 LEU A CA 1
ATOM 3502 C C . LEU A 1 428 ? 17.934 -18.817 -11.756 1.00 84.81 428 LEU A C 1
ATOM 3504 O O . LEU A 1 428 ? 16.916 -18.581 -12.402 1.00 84.81 428 LEU A O 1
ATOM 3508 N N . LEU A 1 429 ? 18.860 -19.682 -12.180 1.00 87.56 429 LEU A N 1
ATOM 3509 C CA . LEU A 1 429 ? 18.782 -20.355 -13.474 1.00 87.56 429 LEU A CA 1
ATOM 3510 C C . LEU A 1 429 ? 17.550 -21.269 -13.581 1.00 87.56 429 LEU A C 1
ATOM 3512 O O . LEU A 1 429 ? 16.908 -21.290 -14.628 1.00 87.56 429 LEU A O 1
ATOM 3516 N N . LYS A 1 430 ? 17.180 -21.978 -12.503 1.00 87.94 430 LYS A N 1
ATOM 3517 C CA . LYS A 1 430 ? 15.961 -22.812 -12.446 1.00 87.94 430 LYS A CA 1
ATOM 3518 C C . LYS A 1 430 ? 14.666 -21.997 -12.477 1.00 87.94 430 LYS A C 1
ATOM 3520 O O . LYS A 1 430 ? 13.669 -22.472 -13.005 1.00 87.94 430 LYS A O 1
ATOM 3525 N N . LYS A 1 431 ? 14.668 -20.799 -11.884 1.00 86.06 431 LYS A N 1
ATOM 3526 C CA . LYS A 1 431 ? 13.499 -19.898 -11.821 1.00 86.06 431 LYS A CA 1
ATOM 3527 C C . LYS A 1 431 ? 13.360 -19.012 -13.054 1.00 86.06 431 LYS A C 1
ATOM 3529 O O . LYS A 1 431 ? 12.383 -18.277 -13.170 1.00 86.06 431 LYS A O 1
ATOM 3534 N N . ARG A 1 432 ? 14.350 -19.044 -13.943 1.00 88.62 432 ARG A N 1
ATOM 3535 C CA . ARG A 1 432 ? 14.404 -18.198 -15.120 1.00 88.62 432 ARG A CA 1
ATOM 3536 C C . ARG A 1 432 ? 13.260 -18.508 -16.073 1.00 88.62 432 ARG A C 1
ATOM 3538 O O . ARG A 1 432 ? 13.165 -19.604 -16.617 1.00 88.62 432 ARG A O 1
ATOM 3545 N N . GLU A 1 433 ? 12.507 -17.471 -16.387 1.00 91.06 433 GLU A N 1
ATOM 3546 C CA . GLU A 1 433 ? 11.594 -17.443 -17.516 1.00 91.06 433 GLU A CA 1
ATOM 3547 C C . GLU A 1 433 ? 12.226 -16.580 -18.628 1.00 91.06 433 GLU A C 1
ATOM 3549 O O . GLU A 1 433 ? 12.789 -15.512 -18.356 1.00 91.06 433 GLU A O 1
ATOM 3554 N N . ILE A 1 434 ? 12.213 -17.076 -19.871 1.00 93.94 434 ILE A N 1
ATOM 3555 C CA . ILE A 1 434 ? 12.860 -16.430 -21.026 1.00 93.94 434 ILE A CA 1
ATOM 3556 C C . ILE A 1 434 ? 11.794 -15.755 -21.890 1.00 93.94 434 ILE A C 1
ATOM 3558 O O . ILE A 1 434 ? 10.853 -16.410 -22.331 1.00 93.94 434 ILE A O 1
ATOM 3562 N N . VAL A 1 435 ? 11.980 -14.467 -22.178 1.00 94.38 435 VAL A N 1
ATOM 3563 C CA . VAL A 1 435 ? 11.162 -13.685 -23.115 1.00 94.38 435 VAL A CA 1
ATOM 3564 C C . VAL A 1 435 ? 12.019 -13.316 -24.319 1.00 94.38 435 VAL A C 1
ATOM 3566 O O . VAL A 1 435 ? 13.014 -12.599 -24.197 1.00 94.38 435 VAL A O 1
ATOM 3569 N N . MET A 1 436 ? 11.638 -13.814 -25.492 1.00 94.75 436 MET A N 1
ATOM 3570 C CA . MET A 1 436 ? 12.259 -13.423 -26.755 1.00 94.75 436 MET A CA 1
ATOM 3571 C C . MET A 1 436 ? 11.652 -12.102 -27.223 1.00 94.75 436 MET A C 1
ATOM 3573 O O . MET A 1 436 ? 10.436 -12.002 -27.353 1.00 94.75 436 MET A O 1
ATOM 3577 N N . ILE A 1 437 ? 12.500 -11.117 -27.498 1.00 95.56 437 ILE A N 1
ATOM 3578 C CA . ILE A 1 437 ? 12.110 -9.827 -28.063 1.00 95.56 437 ILE A CA 1
ATOM 3579 C C . ILE A 1 437 ? 12.681 -9.739 -29.476 1.00 95.56 437 ILE A C 1
ATOM 3581 O O . ILE A 1 437 ? 13.898 -9.782 -29.680 1.00 95.56 437 ILE A O 1
ATOM 3585 N N . ASP A 1 438 ? 11.786 -9.593 -30.448 1.00 92.06 438 ASP A N 1
ATOM 3586 C CA . ASP A 1 438 ? 12.131 -9.380 -31.849 1.00 92.06 438 ASP A CA 1
ATOM 3587 C C . ASP A 1 438 ? 11.708 -7.969 -32.259 1.00 92.06 438 ASP A C 1
ATOM 3589 O O . ASP A 1 438 ? 10.525 -7.633 -32.220 1.00 92.06 438 ASP A O 1
ATOM 3593 N N . ILE A 1 439 ? 12.674 -7.147 -32.674 1.00 94.31 439 ILE A N 1
ATOM 3594 C CA . ILE A 1 439 ? 12.436 -5.757 -33.079 1.00 94.31 439 ILE A CA 1
ATOM 3595 C C . ILE A 1 439 ? 11.508 -5.623 -34.300 1.00 94.31 439 ILE A C 1
ATOM 3597 O O . ILE A 1 439 ? 10.981 -4.536 -34.529 1.00 94.31 439 ILE A O 1
ATOM 3601 N N . TYR A 1 440 ? 11.295 -6.698 -35.071 1.00 94.00 440 TYR A N 1
ATOM 3602 C CA . TYR A 1 440 ? 10.321 -6.746 -36.165 1.00 94.00 440 TYR A CA 1
ATOM 3603 C C . TYR A 1 440 ? 8.865 -6.744 -35.667 1.00 94.00 440 TYR A C 1
ATOM 3605 O O . TYR A 1 440 ? 7.986 -6.198 -36.337 1.00 94.00 440 TYR A O 1
ATOM 3613 N N . ASN A 1 441 ? 8.601 -7.351 -34.505 1.00 90.88 441 ASN A N 1
ATOM 3614 C CA . ASN A 1 441 ? 7.251 -7.525 -33.979 1.00 90.88 441 ASN A CA 1
ATOM 3615 C C . ASN A 1 441 ? 6.777 -6.283 -33.211 1.00 90.88 441 ASN A C 1
ATOM 3617 O O . ASN A 1 441 ? 7.542 -5.619 -32.512 1.00 90.88 441 ASN A O 1
ATOM 3621 N N . ASP A 1 442 ? 5.476 -5.998 -33.308 1.00 90.56 442 ASP A N 1
ATOM 3622 C CA . ASP A 1 442 ? 4.822 -4.893 -32.592 1.00 90.56 442 ASP A CA 1
ATOM 3623 C C . ASP A 1 442 ? 4.109 -5.356 -31.307 1.00 90.56 442 ASP A C 1
ATOM 3625 O O . ASP A 1 442 ? 3.501 -4.538 -30.624 1.00 90.56 442 ASP A O 1
ATOM 3629 N N . SER A 1 443 ? 4.154 -6.651 -30.966 1.00 87.19 443 SER A N 1
ATOM 3630 C CA . SER A 1 443 ? 3.371 -7.258 -29.872 1.00 87.19 443 SER A CA 1
ATOM 3631 C C . SER A 1 443 ? 3.570 -6.591 -28.512 1.00 87.19 443 SER A C 1
ATOM 3633 O O . SER A 1 443 ? 2.641 -6.542 -27.710 1.00 87.19 443 SER A O 1
ATOM 3635 N N . ASP A 1 444 ? 4.770 -6.072 -28.269 1.00 85.81 444 ASP A N 1
ATOM 3636 C CA . ASP A 1 444 ? 5.165 -5.452 -27.005 1.00 85.81 444 ASP A CA 1
ATOM 3637 C C . ASP A 1 444 ? 5.053 -3.917 -27.028 1.00 85.81 444 ASP A C 1
ATOM 3639 O O . ASP A 1 444 ? 5.355 -3.256 -26.035 1.00 85.81 444 ASP A O 1
ATOM 3643 N N . LEU A 1 445 ? 4.631 -3.328 -28.151 1.00 87.88 445 LEU A N 1
ATOM 3644 C CA . LEU A 1 445 ? 4.569 -1.882 -28.363 1.00 87.88 445 LEU A CA 1
ATOM 3645 C C . LEU A 1 445 ? 3.133 -1.369 -28.386 1.00 87.88 445 LEU A C 1
ATOM 3647 O O . LEU A 1 445 ? 2.192 -2.065 -28.764 1.00 87.88 445 LEU A O 1
ATOM 3651 N N . LYS A 1 446 ? 2.960 -0.096 -28.026 1.00 86.25 446 LYS A N 1
ATOM 3652 C CA . LYS A 1 446 ? 1.712 0.620 -28.290 1.00 86.25 446 LYS A CA 1
ATOM 3653 C C . LYS A 1 446 ? 1.758 1.274 -29.670 1.00 86.25 446 LYS A C 1
ATOM 3655 O O . LYS A 1 446 ? 2.839 1.648 -30.119 1.00 86.25 446 LYS A O 1
ATOM 3660 N N . PRO A 1 447 ? 0.598 1.546 -30.295 1.00 85.31 447 PRO A N 1
ATOM 3661 C CA . PRO A 1 447 ? 0.546 2.290 -31.555 1.00 85.31 447 PRO A CA 1
ATOM 3662 C C . PRO A 1 447 ? 1.275 3.641 -31.497 1.00 85.31 447 PRO A C 1
ATOM 3664 O O . PRO A 1 447 ? 1.897 4.047 -32.468 1.00 85.31 447 PRO A O 1
ATOM 3667 N N . THR A 1 448 ? 1.257 4.312 -30.341 1.00 84.38 448 THR A N 1
ATOM 3668 C CA . THR A 1 448 ? 1.957 5.588 -30.115 1.00 84.38 448 THR A CA 1
ATOM 3669 C C . THR A 1 448 ? 3.480 5.466 -30.049 1.00 84.38 448 THR A C 1
ATOM 3671 O O . THR A 1 448 ? 4.163 6.482 -30.092 1.00 84.38 448 THR A O 1
ATOM 3674 N N . ASP A 1 449 ? 4.019 4.255 -29.887 1.00 85.25 449 ASP A N 1
ATOM 3675 C CA . ASP A 1 449 ? 5.465 4.017 -29.837 1.00 85.25 449 ASP A CA 1
ATOM 3676 C C . ASP A 1 449 ? 6.069 3.793 -31.229 1.00 85.25 449 ASP A C 1
ATOM 3678 O O . ASP A 1 449 ? 7.289 3.794 -31.362 1.00 85.25 449 ASP A O 1
ATOM 3682 N N . ILE A 1 450 ? 5.234 3.570 -32.249 1.00 86.06 450 ILE A N 1
ATOM 3683 C CA . ILE A 1 450 ? 5.664 3.197 -33.595 1.00 86.06 450 ILE A CA 1
ATOM 3684 C C . ILE A 1 450 ? 5.574 4.428 -34.491 1.00 86.06 450 ILE A C 1
ATOM 3686 O O . ILE A 1 450 ? 4.490 4.963 -34.719 1.00 86.06 450 ILE A O 1
ATOM 3690 N N . THR A 1 451 ? 6.709 4.853 -35.043 1.00 87.88 451 THR A N 1
ATOM 3691 C CA . THR A 1 451 ? 6.746 5.879 -36.093 1.00 87.88 451 THR A CA 1
ATOM 3692 C C . THR A 1 451 ? 7.359 5.301 -37.367 1.00 87.88 451 THR A C 1
ATOM 3694 O O . THR A 1 451 ? 8.160 4.365 -37.280 1.00 87.88 451 THR A O 1
ATOM 3697 N N . PRO A 1 452 ? 7.037 5.833 -38.562 1.00 88.50 452 PRO A N 1
ATOM 3698 C CA . PRO A 1 452 ? 7.635 5.356 -39.809 1.00 88.50 452 PRO A CA 1
ATOM 3699 C C . PRO A 1 452 ? 9.172 5.393 -39.807 1.00 88.50 452 PRO A C 1
ATOM 3701 O O . PRO A 1 452 ? 9.813 4.542 -40.416 1.00 88.50 452 PRO A O 1
ATOM 3704 N N . GLU A 1 453 ? 9.770 6.352 -39.095 1.00 88.75 453 GLU A N 1
ATOM 3705 C CA . GLU A 1 453 ? 11.222 6.532 -38.987 1.00 88.75 453 GLU A CA 1
ATOM 3706 C C . GLU A 1 453 ? 11.888 5.525 -38.043 1.00 88.75 453 GLU A C 1
ATOM 3708 O O . GLU A 1 453 ? 13.094 5.304 -38.141 1.00 88.75 453 GLU A O 1
ATOM 3713 N N . THR A 1 454 ? 11.130 4.941 -37.113 1.00 89.19 454 THR A N 1
ATOM 3714 C CA . THR A 1 454 ? 11.620 3.972 -36.119 1.00 89.19 454 THR A CA 1
ATOM 3715 C C . THR A 1 454 ? 11.088 2.558 -36.366 1.00 89.19 454 THR A C 1
ATOM 3717 O O . THR A 1 454 ? 11.365 1.638 -35.595 1.00 89.19 454 THR A O 1
ATOM 3720 N N . ASP A 1 455 ? 10.378 2.344 -37.477 1.00 94.25 455 ASP A N 1
ATOM 3721 C CA . ASP A 1 455 ? 9.896 1.036 -37.906 1.00 94.25 455 ASP A CA 1
ATOM 3722 C C . ASP A 1 455 ? 10.943 0.305 -38.772 1.00 94.25 455 ASP A C 1
ATOM 3724 O O . ASP A 1 455 ? 11.156 0.685 -39.928 1.00 94.25 455 ASP A O 1
ATOM 3728 N N . PRO A 1 456 ? 11.565 -0.785 -38.283 1.00 94.62 456 PRO A N 1
ATOM 3729 C CA . PRO A 1 456 ? 12.601 -1.503 -39.025 1.00 94.62 456 PRO A CA 1
ATOM 3730 C C . PRO A 1 456 ? 12.085 -2.215 -40.287 1.00 94.62 456 PRO A C 1
ATOM 3732 O O . PRO A 1 456 ? 12.885 -2.628 -41.129 1.00 94.62 456 PRO A O 1
ATOM 3735 N N . ARG A 1 457 ? 10.762 -2.356 -40.443 1.00 95.38 457 ARG A N 1
ATOM 3736 C CA . ARG A 1 457 ? 10.114 -2.905 -41.648 1.00 95.38 457 ARG A CA 1
ATOM 3737 C C . ARG A 1 457 ? 10.089 -1.895 -42.791 1.00 95.38 457 ARG A C 1
ATOM 3739 O O . ARG A 1 457 ? 10.077 -2.280 -43.957 1.00 95.38 457 ARG A O 1
ATOM 3746 N N . LEU A 1 458 ? 10.078 -0.606 -42.455 1.00 94.88 458 LEU A N 1
ATOM 3747 C CA . LEU A 1 458 ? 10.012 0.500 -43.410 1.00 94.88 458 LEU A CA 1
ATOM 3748 C C . LEU A 1 458 ? 11.381 1.152 -43.608 1.00 94.88 458 LEU A C 1
ATOM 3750 O O . LEU A 1 458 ? 11.748 1.505 -44.731 1.00 94.88 458 LEU A O 1
ATOM 3754 N N . PHE A 1 459 ? 12.140 1.284 -42.523 1.00 95.69 459 PHE A N 1
ATOM 3755 C CA . PHE A 1 459 ? 13.454 1.901 -42.506 1.00 95.69 459 PHE A CA 1
ATOM 3756 C C . PHE A 1 459 ? 14.451 1.142 -43.391 1.00 95.69 459 PHE A C 1
ATOM 3758 O O . PHE A 1 459 ? 14.532 -0.083 -43.345 1.00 95.69 459 PHE A O 1
ATOM 3765 N N . LEU A 1 460 ? 15.247 1.879 -44.168 1.00 95.94 460 LEU A N 1
ATOM 3766 C CA . LEU A 1 460 ? 16.382 1.365 -44.932 1.00 95.94 460 LEU A CA 1
ATOM 3767 C C . LEU A 1 460 ? 17.563 2.319 -44.754 1.00 95.94 460 LEU A C 1
ATOM 3769 O O . LEU A 1 460 ? 17.501 3.471 -45.184 1.00 95.94 460 LEU A O 1
ATOM 3773 N N . SER A 1 461 ? 18.634 1.822 -44.145 1.00 96.19 461 SER A N 1
ATOM 3774 C CA . SER A 1 461 ? 19.871 2.566 -43.929 1.00 96.19 461 SER A CA 1
ATOM 3775 C C . SER A 1 461 ? 20.520 2.931 -45.258 1.00 96.19 461 SER A C 1
ATOM 3777 O O . SER A 1 461 ? 20.828 2.059 -46.074 1.00 96.19 461 SER A O 1
ATOM 3779 N N . LYS A 1 462 ? 20.797 4.221 -45.455 1.00 95.75 462 LYS A N 1
ATOM 3780 C CA . LYS A 1 462 ? 21.554 4.710 -46.617 1.00 95.75 462 LYS A CA 1
ATOM 3781 C C . LYS A 1 462 ? 23.053 4.460 -46.468 1.00 95.75 462 LYS A C 1
ATOM 3783 O O . LYS A 1 462 ? 23.753 4.411 -47.474 1.00 95.75 462 LYS A O 1
ATOM 3788 N N . ARG A 1 463 ? 23.545 4.317 -45.231 1.00 94.44 463 ARG A N 1
ATOM 3789 C CA . ARG A 1 463 ? 24.964 4.063 -44.937 1.00 94.44 463 ARG A CA 1
ATOM 3790 C C . ARG A 1 463 ? 25.350 2.599 -45.112 1.00 94.44 463 ARG A C 1
ATOM 3792 O O . ARG A 1 463 ? 26.413 2.314 -45.646 1.00 94.44 463 ARG A O 1
ATOM 3799 N N . THR A 1 464 ? 24.495 1.683 -44.664 1.00 94.69 464 THR A N 1
ATOM 3800 C CA . THR A 1 464 ? 24.824 0.250 -44.564 1.00 94.69 464 THR A CA 1
ATOM 3801 C C . THR A 1 464 ? 24.010 -0.636 -45.504 1.00 94.69 464 THR A C 1
ATOM 3803 O O . THR A 1 464 ? 24.352 -1.801 -45.683 1.00 94.69 464 THR A O 1
ATOM 3806 N N . GLY A 1 465 ? 22.910 -0.124 -46.067 1.00 94.94 465 GLY A N 1
ATOM 3807 C CA . GLY A 1 465 ? 21.954 -0.912 -46.848 1.00 94.94 465 GLY A CA 1
ATOM 3808 C C . GLY A 1 465 ? 21.072 -1.855 -46.016 1.00 94.94 465 GLY A C 1
ATOM 3809 O O . GLY A 1 465 ? 20.268 -2.585 -46.591 1.00 94.94 465 GLY A O 1
ATOM 3810 N N . ARG A 1 466 ? 21.193 -1.861 -44.679 1.00 94.94 466 ARG A N 1
ATOM 3811 C CA . ARG A 1 466 ? 20.401 -2.715 -43.773 1.00 94.94 466 ARG A CA 1
ATOM 3812 C C . ARG A 1 466 ? 19.040 -2.087 -43.461 1.00 94.94 466 ARG A C 1
ATOM 3814 O O . ARG A 1 466 ? 18.931 -0.870 -43.327 1.00 94.94 466 ARG A O 1
ATOM 3821 N N . GLY A 1 467 ? 18.009 -2.909 -43.296 1.00 93.31 467 GLY A N 1
ATOM 3822 C CA . GLY A 1 467 ? 16.641 -2.463 -43.016 1.00 93.31 467 GLY A CA 1
ATOM 3823 C C . GLY A 1 467 ? 15.621 -3.271 -43.810 1.00 93.31 467 GLY A C 1
ATOM 3824 O O . GLY A 1 467 ? 15.965 -4.326 -44.338 1.00 93.31 467 GLY A O 1
ATOM 3825 N N . LYS A 1 468 ? 14.379 -2.787 -43.885 1.00 95.00 468 LYS A N 1
ATOM 3826 C CA . LYS A 1 468 ? 13.238 -3.485 -44.498 1.00 95.00 468 LYS A CA 1
ATOM 3827 C C . LYS A 1 468 ? 13.134 -4.933 -44.023 1.00 95.00 468 LYS A C 1
ATOM 3829 O O . LYS A 1 468 ? 13.077 -5.863 -44.826 1.00 95.00 468 LYS A O 1
ATOM 3834 N N . LEU A 1 469 ? 13.180 -5.113 -42.704 1.00 95.50 469 LEU A N 1
ATOM 3835 C CA . LEU A 1 469 ? 13.191 -6.440 -42.100 1.00 95.50 469 LEU A CA 1
ATOM 3836 C C . LEU A 1 469 ? 11.915 -7.206 -42.472 1.00 95.50 469 LEU A C 1
ATOM 3838 O O . LEU A 1 469 ? 10.814 -6.657 -42.427 1.00 95.50 469 LEU A O 1
ATOM 3842 N N . THR A 1 470 ? 12.075 -8.480 -42.823 1.00 94.81 470 THR A N 1
ATOM 3843 C CA . THR A 1 470 ? 10.990 -9.449 -43.027 1.00 94.81 470 THR A CA 1
ATOM 3844 C C . THR A 1 470 ? 10.760 -10.264 -41.756 1.00 94.81 470 THR A C 1
ATOM 3846 O O . THR A 1 470 ? 11.598 -10.267 -40.860 1.00 94.81 470 THR A O 1
ATOM 3849 N N . ALA A 1 471 ? 9.651 -11.001 -41.666 1.00 92.38 471 ALA A N 1
ATOM 3850 C CA . ALA A 1 471 ? 9.333 -11.802 -40.477 1.00 92.38 471 ALA A CA 1
ATOM 3851 C C . ALA A 1 471 ? 10.395 -12.871 -40.133 1.00 92.38 471 ALA A C 1
ATOM 3853 O O . ALA A 1 471 ? 10.498 -13.307 -38.992 1.00 92.38 471 ALA A O 1
ATOM 3854 N N . ASP A 1 472 ? 11.194 -13.298 -41.109 1.00 92.75 472 ASP A N 1
ATOM 3855 C CA . ASP A 1 472 ? 12.263 -14.288 -40.977 1.00 92.75 472 ASP A CA 1
ATOM 3856 C C . ASP A 1 472 ? 13.678 -13.674 -40.973 1.00 92.75 472 ASP A C 1
ATOM 3858 O O . ASP A 1 472 ? 14.667 -14.411 -41.056 1.00 92.75 472 ASP A O 1
ATOM 3862 N N . TRP A 1 473 ? 13.802 -12.344 -40.841 1.00 94.81 473 TRP A N 1
ATOM 3863 C CA . TRP A 1 473 ? 15.086 -11.625 -40.890 1.00 94.81 473 TRP A CA 1
ATOM 3864 C C . TRP A 1 473 ? 16.129 -12.231 -39.940 1.00 94.81 473 TRP A C 1
ATOM 3866 O O . TRP A 1 473 ? 17.304 -12.378 -40.280 1.00 94.81 473 TRP A O 1
ATOM 3876 N N . SER A 1 474 ? 15.689 -12.654 -38.754 1.00 91.88 474 SER A N 1
ATOM 3877 C CA . SER A 1 474 ? 16.537 -13.198 -37.698 1.00 91.88 474 SER A CA 1
ATOM 3878 C C . SER A 1 474 ? 17.157 -14.554 -38.040 1.00 91.88 474 SER A C 1
ATOM 3880 O O . SER A 1 474 ? 17.984 -15.032 -37.267 1.00 91.88 474 SER A O 1
ATOM 3882 N N . LYS A 1 475 ? 16.825 -15.172 -39.181 1.00 91.19 475 LYS A N 1
ATOM 3883 C CA . LYS A 1 475 ? 17.485 -16.381 -39.707 1.00 91.19 475 LYS A CA 1
ATOM 3884 C C . LYS A 1 475 ? 18.501 -16.067 -40.805 1.00 91.19 475 LYS A C 1
ATOM 3886 O O . LYS A 1 475 ? 19.540 -16.718 -40.869 1.00 91.19 475 LYS A O 1
ATOM 3891 N N . ASN A 1 476 ? 18.219 -15.053 -41.622 1.00 89.81 476 ASN A N 1
ATOM 3892 C CA . ASN A 1 476 ? 18.912 -14.813 -42.890 1.00 89.81 476 ASN A CA 1
ATOM 3893 C C . ASN A 1 476 ? 19.832 -13.580 -42.872 1.00 89.81 476 ASN A C 1
ATOM 3895 O O . ASN A 1 476 ? 20.671 -13.424 -43.755 1.00 89.81 476 ASN A O 1
ATOM 3899 N N . THR A 1 477 ? 19.723 -12.716 -41.861 1.00 89.38 477 THR A N 1
ATOM 3900 C CA . THR A 1 477 ? 20.533 -11.494 -41.758 1.00 89.38 477 THR A CA 1
ATOM 3901 C C . THR A 1 477 ? 21.874 -11.749 -41.073 1.00 89.38 477 THR A C 1
ATOM 3903 O O . THR A 1 477 ? 21.941 -12.468 -40.070 1.00 89.38 477 THR A O 1
ATOM 3906 N N . THR A 1 478 ? 22.930 -11.128 -41.610 1.00 90.25 478 THR A N 1
ATOM 3907 C CA . THR A 1 478 ? 24.277 -11.027 -41.026 1.00 90.25 478 THR A CA 1
ATOM 3908 C C . THR A 1 478 ? 24.794 -9.592 -41.250 1.00 90.25 478 THR A C 1
ATOM 3910 O O . THR A 1 478 ? 24.636 -9.086 -42.362 1.00 90.25 478 THR A O 1
ATOM 3913 N N . PRO A 1 479 ? 25.398 -8.919 -40.253 1.00 95.12 479 PRO A N 1
ATOM 3914 C CA . PRO A 1 479 ? 25.658 -9.406 -38.900 1.00 95.12 479 PRO A CA 1
ATOM 3915 C C . PRO A 1 479 ? 24.377 -9.564 -38.068 1.00 95.12 479 PRO A C 1
ATOM 3917 O O . PRO A 1 479 ? 23.336 -8.984 -38.374 1.00 95.12 479 PRO A O 1
ATOM 3920 N N . VAL A 1 480 ? 24.465 -10.392 -37.030 1.00 95.81 480 VAL A N 1
ATOM 3921 C CA . VAL A 1 480 ? 23.415 -10.580 -36.029 1.00 95.81 480 VAL A CA 1
ATOM 3922 C C . VAL A 1 480 ? 24.057 -10.711 -34.654 1.00 95.81 480 VAL A C 1
ATOM 3924 O O . VAL A 1 480 ? 25.133 -11.298 -34.515 1.00 95.81 480 VAL A O 1
ATOM 3927 N N . MET A 1 481 ? 23.373 -10.199 -33.642 1.00 97.44 481 MET A N 1
ATOM 3928 C CA . MET A 1 481 ? 23.738 -10.391 -32.249 1.00 97.44 481 MET A CA 1
ATOM 3929 C C . MET A 1 481 ? 22.498 -10.573 -31.376 1.00 97.44 481 MET A C 1
ATOM 3931 O O . MET A 1 481 ? 21.378 -10.241 -31.778 1.00 97.44 481 MET A O 1
ATOM 3935 N N . CYS A 1 482 ? 22.723 -11.026 -30.146 1.00 98.12 482 CYS A N 1
ATOM 3936 C CA . CYS A 1 482 ? 21.708 -11.092 -29.111 1.00 98.12 482 CYS A CA 1
ATOM 3937 C C . CYS A 1 482 ? 22.168 -10.352 -27.853 1.00 98.12 482 CYS A C 1
ATOM 3939 O O . CYS A 1 482 ? 23.281 -10.547 -27.354 1.00 98.12 482 CYS A O 1
ATOM 3941 N N . CYS A 1 483 ? 21.281 -9.517 -27.315 1.00 98.06 483 CYS A N 1
ATOM 3942 C CA . CYS A 1 483 ? 21.408 -8.958 -25.977 1.00 98.06 483 CYS A CA 1
ATOM 3943 C C . CYS A 1 483 ? 20.643 -9.847 -24.989 1.00 98.06 483 CYS A C 1
ATOM 3945 O O . CYS A 1 483 ? 19.419 -9.948 -25.063 1.00 98.06 483 CYS A O 1
ATOM 3947 N N . TYR A 1 484 ? 21.361 -10.477 -24.064 1.00 97.75 484 TYR A N 1
ATOM 3948 C CA . TYR A 1 484 ? 20.796 -11.231 -22.949 1.00 97.75 484 TYR A CA 1
ATOM 3949 C C . TYR A 1 484 ? 20.679 -10.284 -21.762 1.00 97.75 484 TYR A C 1
ATOM 3951 O O . TYR A 1 484 ? 21.706 -9.912 -21.202 1.00 97.75 484 TYR A O 1
ATOM 3959 N N . LYS A 1 485 ? 19.465 -9.868 -21.391 1.00 96.75 485 LYS A N 1
ATOM 3960 C CA . LYS A 1 485 ? 19.203 -8.980 -20.249 1.00 96.75 485 LYS A CA 1
ATOM 3961 C C . LYS A 1 485 ? 18.432 -9.717 -19.165 1.00 96.75 485 LYS A C 1
ATOM 3963 O O . LYS A 1 485 ? 17.286 -10.084 -19.380 1.00 96.75 485 LYS A O 1
ATOM 3968 N N . VAL A 1 486 ? 19.013 -9.881 -17.988 1.00 94.44 486 VAL A N 1
ATOM 3969 C CA . VAL A 1 486 ? 18.296 -10.365 -16.806 1.00 94.44 486 VAL A CA 1
ATOM 3970 C C . VAL A 1 486 ? 17.841 -9.170 -15.990 1.00 94.44 486 VAL A C 1
ATOM 3972 O O . VAL A 1 486 ? 18.658 -8.334 -15.614 1.00 94.44 486 VAL A O 1
ATOM 3975 N N . VAL A 1 487 ? 16.540 -9.100 -15.721 1.00 93.06 487 VAL A N 1
ATOM 3976 C CA . VAL A 1 487 ? 15.941 -8.101 -14.838 1.00 93.06 487 VAL A CA 1
ATOM 3977 C C . VAL A 1 487 ? 15.452 -8.795 -13.579 1.00 93.06 487 VAL A C 1
ATOM 3979 O O . VAL A 1 487 ? 14.641 -9.723 -13.649 1.00 93.06 487 VAL A O 1
ATOM 3982 N N . GLN A 1 488 ? 15.914 -8.316 -12.430 1.00 89.69 488 GLN A N 1
ATOM 3983 C CA . GLN A 1 488 ? 15.428 -8.733 -11.125 1.00 89.69 488 GLN A CA 1
ATOM 3984 C C . GLN A 1 488 ? 14.836 -7.528 -10.403 1.00 89.69 488 GLN A C 1
ATOM 3986 O O . GLN A 1 488 ? 15.494 -6.506 -10.241 1.00 89.69 488 GLN A O 1
ATOM 3991 N N . VAL A 1 489 ? 13.592 -7.650 -9.955 1.00 87.00 489 VAL A N 1
ATOM 3992 C CA . VAL A 1 489 ? 12.879 -6.599 -9.229 1.00 87.00 489 VAL A CA 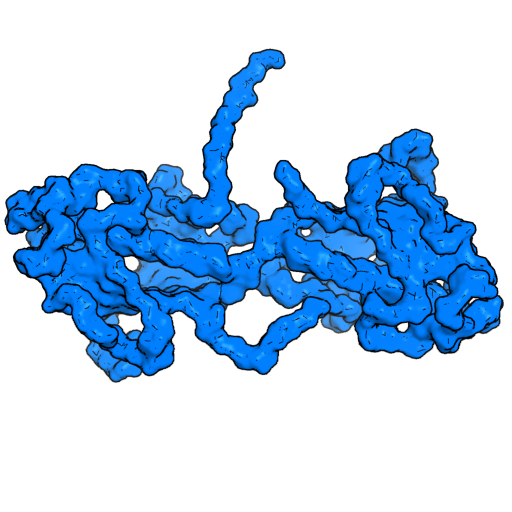1
ATOM 3993 C C . VAL A 1 489 ? 12.443 -7.142 -7.888 1.00 87.00 489 VAL A C 1
ATOM 3995 O O . VAL A 1 489 ? 11.646 -8.069 -7.846 1.00 87.00 489 VAL A O 1
ATOM 3998 N N . GLN A 1 490 ? 12.890 -6.523 -6.807 1.00 83.12 490 GLN A N 1
ATOM 3999 C CA . GLN A 1 490 ? 12.389 -6.737 -5.461 1.00 83.12 490 GLN A CA 1
ATOM 4000 C C . GLN A 1 490 ? 11.544 -5.535 -5.045 1.00 83.12 490 GLN A C 1
ATOM 4002 O O . GLN A 1 490 ? 12.038 -4.409 -4.981 1.00 83.12 490 GLN A O 1
ATOM 4007 N N . PHE A 1 491 ? 10.268 -5.780 -4.744 1.00 80.81 491 PHE A N 1
ATOM 4008 C CA . PHE A 1 491 ? 9.329 -4.741 -4.322 1.00 80.81 491 PHE A CA 1
ATOM 4009 C C . PHE A 1 491 ? 8.489 -5.218 -3.130 1.00 80.81 491 PHE A C 1
ATOM 4011 O O . PHE A 1 491 ? 7.475 -5.902 -3.269 1.00 80.81 491 PHE A O 1
ATOM 4018 N N . LYS A 1 492 ? 8.923 -4.854 -1.922 1.00 74.31 492 LYS A N 1
ATOM 4019 C CA . LYS A 1 492 ? 8.369 -5.300 -0.634 1.00 74.31 492 LYS A CA 1
ATOM 4020 C C . LYS A 1 492 ? 7.363 -4.289 -0.059 1.00 74.31 492 LYS A C 1
ATOM 4022 O O . LYS A 1 492 ? 7.455 -3.920 1.111 1.00 74.31 492 LYS A O 1
ATOM 4027 N N . MET A 1 493 ? 6.392 -3.839 -0.862 1.00 69.00 493 MET A N 1
ATOM 4028 C CA . MET A 1 493 ? 5.268 -3.018 -0.375 1.00 69.00 493 MET A CA 1
ATOM 4029 C C . MET A 1 493 ? 3.946 -3.786 -0.427 1.00 69.00 493 MET A C 1
ATOM 4031 O O . MET A 1 493 ? 3.493 -4.201 -1.495 1.00 69.00 493 MET A O 1
ATOM 4035 N N . PHE A 1 494 ? 3.311 -3.947 0.734 1.00 66.81 494 PHE A N 1
ATOM 4036 C CA . PHE A 1 494 ? 2.042 -4.661 0.872 1.00 66.81 494 PHE A CA 1
ATOM 4037 C C . PHE A 1 494 ? 0.918 -4.016 0.052 1.00 66.81 494 PHE A C 1
ATOM 4039 O O . PHE A 1 494 ? 0.772 -2.797 0.047 1.00 66.81 494 PHE A O 1
ATOM 4046 N N . GLY A 1 495 ? 0.108 -4.841 -0.617 1.00 68.12 495 GLY A N 1
ATOM 4047 C CA . GLY A 1 495 ? -1.072 -4.408 -1.376 1.00 68.12 495 GLY A CA 1
ATOM 4048 C C . GLY A 1 495 ? -0.764 -3.920 -2.794 1.00 68.12 495 GLY A C 1
ATOM 4049 O O . GLY A 1 495 ? -1.673 -3.806 -3.614 1.00 68.12 495 GLY A O 1
ATOM 4050 N N . TRP A 1 496 ? 0.515 -3.699 -3.109 1.00 70.75 496 TRP A N 1
ATOM 4051 C CA . TRP A 1 496 ? 0.972 -3.152 -4.388 1.00 70.75 496 TRP A CA 1
ATOM 4052 C C . TRP A 1 496 ? 1.812 -4.134 -5.208 1.00 70.75 496 TRP A C 1
ATOM 4054 O O . TRP A 1 496 ? 2.068 -3.862 -6.379 1.00 70.75 496 TRP A O 1
ATOM 4064 N N . GLN A 1 497 ? 2.196 -5.285 -4.638 1.00 70.62 497 GLN A N 1
ATOM 4065 C CA . GLN A 1 497 ? 3.121 -6.228 -5.279 1.00 70.62 497 GLN A CA 1
ATOM 4066 C C . GLN A 1 497 ? 2.647 -6.658 -6.669 1.00 70.62 497 GLN A C 1
ATOM 4068 O O . GLN A 1 497 ? 3.341 -6.427 -7.650 1.00 70.62 497 GLN A O 1
ATOM 4073 N N . ARG A 1 498 ? 1.415 -7.173 -6.782 1.00 72.56 498 ARG A N 1
ATOM 4074 C CA . ARG A 1 498 ? 0.863 -7.658 -8.062 1.00 72.56 498 ARG A CA 1
ATOM 4075 C C . ARG A 1 498 ? 0.783 -6.575 -9.139 1.00 72.56 498 ARG A C 1
ATOM 4077 O O . ARG A 1 498 ? 0.921 -6.870 -10.321 1.00 72.56 498 ARG A O 1
ATOM 4084 N N . ILE A 1 499 ? 0.517 -5.330 -8.743 1.00 74.25 499 ILE A N 1
ATOM 4085 C CA . ILE A 1 499 ? 0.402 -4.209 -9.685 1.00 74.25 499 ILE A CA 1
ATOM 4086 C C . ILE A 1 499 ? 1.781 -3.827 -10.198 1.00 74.25 499 ILE A C 1
ATOM 4088 O O . ILE A 1 499 ? 1.952 -3.669 -11.402 1.00 74.25 499 ILE A O 1
ATOM 4092 N N . VAL A 1 500 ? 2.763 -3.743 -9.303 1.00 77.81 500 VAL A N 1
ATOM 4093 C CA . VAL A 1 500 ? 4.144 -3.430 -9.668 1.00 77.81 500 VAL A CA 1
ATOM 4094 C C . VAL A 1 500 ? 4.774 -4.557 -10.485 1.00 77.81 500 VAL A C 1
ATOM 4096 O O . VAL A 1 500 ? 5.389 -4.290 -11.512 1.00 77.81 500 VAL A O 1
ATOM 4099 N N . GLU A 1 501 ? 4.548 -5.818 -10.120 1.00 76.38 501 GLU A N 1
ATOM 4100 C CA . GLU A 1 501 ? 4.954 -6.976 -10.926 1.00 76.38 501 GLU A CA 1
ATOM 4101 C C . GLU A 1 501 ? 4.368 -6.907 -12.339 1.00 76.38 501 GLU A C 1
ATOM 4103 O O . GLU A 1 501 ? 5.104 -7.027 -13.318 1.00 76.38 501 GLU A O 1
ATOM 4108 N N . ARG A 1 502 ? 3.061 -6.640 -12.457 1.00 79.00 502 ARG A N 1
ATOM 4109 C CA . ARG A 1 502 ? 2.392 -6.483 -13.753 1.00 79.00 502 ARG A CA 1
ATOM 4110 C C . ARG A 1 502 ? 2.932 -5.289 -14.538 1.00 79.00 502 ARG A C 1
ATOM 4112 O O . ARG A 1 502 ? 3.085 -5.382 -15.752 1.00 79.00 502 ARG A O 1
ATOM 4119 N N . MET A 1 503 ? 3.229 -4.173 -13.874 1.00 82.12 503 MET A N 1
ATOM 4120 C CA . MET A 1 503 ? 3.879 -3.032 -14.517 1.00 82.12 503 MET A CA 1
ATOM 4121 C C . MET A 1 503 ? 5.214 -3.436 -15.114 1.00 82.12 503 MET A C 1
ATOM 4123 O O . MET A 1 503 ? 5.442 -3.169 -16.285 1.00 82.12 503 MET A O 1
ATOM 4127 N N . PHE A 1 504 ? 6.072 -4.112 -14.357 1.00 81.25 504 PHE A N 1
ATOM 4128 C CA . PHE A 1 504 ? 7.373 -4.530 -14.865 1.00 81.25 504 PHE A CA 1
ATOM 4129 C C . PHE A 1 504 ? 7.259 -5.545 -16.004 1.00 81.25 504 PHE A C 1
ATOM 4131 O O . PHE A 1 504 ? 7.974 -5.408 -16.995 1.00 81.25 504 PHE A O 1
ATOM 4138 N N . GLN A 1 505 ? 6.320 -6.492 -15.915 1.00 78.50 505 GLN A N 1
ATOM 4139 C CA . GLN A 1 505 ? 6.030 -7.440 -16.995 1.00 78.50 505 GLN A CA 1
ATOM 4140 C C . GLN A 1 505 ? 5.606 -6.753 -18.296 1.00 78.50 505 GLN A C 1
ATOM 4142 O O . GLN A 1 505 ? 5.970 -7.224 -19.363 1.00 78.50 505 GLN A O 1
ATOM 4147 N N . LEU A 1 506 ? 4.848 -5.656 -18.225 1.00 83.25 506 LEU A N 1
ATOM 4148 C CA . LEU A 1 506 ? 4.368 -4.948 -19.415 1.00 83.25 506 LEU A CA 1
ATOM 4149 C C . LEU A 1 506 ? 5.347 -3.873 -19.907 1.00 83.25 506 LEU A C 1
ATOM 4151 O O . LEU A 1 506 ? 5.462 -3.644 -21.107 1.00 83.25 506 LEU A O 1
ATOM 4155 N N . GLN A 1 507 ? 6.051 -3.192 -18.999 1.00 86.94 507 GLN A N 1
ATOM 4156 C CA . GLN A 1 507 ? 6.913 -2.065 -19.353 1.00 86.94 507 GLN A CA 1
ATOM 4157 C C . GLN A 1 507 ? 8.281 -2.509 -19.875 1.00 86.94 507 GLN A C 1
ATOM 4159 O O . GLN A 1 507 ? 8.776 -1.884 -20.805 1.00 86.94 507 GLN A O 1
ATOM 4164 N N . TYR A 1 508 ? 8.903 -3.567 -19.340 1.00 90.12 508 TYR A N 1
ATOM 4165 C CA . TYR A 1 508 ? 10.239 -3.967 -19.807 1.00 90.12 508 TYR A CA 1
ATOM 4166 C C . TYR A 1 508 ? 10.266 -4.477 -21.254 1.00 90.12 508 TYR A C 1
ATOM 4168 O O . TYR A 1 508 ? 11.104 -3.977 -22.007 1.00 90.12 508 TYR A O 1
ATOM 4176 N N . PRO A 1 509 ? 9.360 -5.374 -21.696 1.00 91.75 509 PRO A N 1
ATOM 4177 C CA . PRO A 1 509 ? 9.258 -5.731 -23.110 1.00 91.75 509 PRO A CA 1
ATOM 4178 C C . PRO A 1 509 ? 9.054 -4.509 -24.005 1.00 91.75 509 PRO A C 1
ATOM 4180 O O . PRO A 1 509 ? 9.753 -4.359 -25.005 1.00 91.75 509 PRO A O 1
ATOM 4183 N N . ARG A 1 510 ? 8.172 -3.586 -23.601 1.00 91.88 510 ARG A N 1
ATOM 4184 C CA . ARG A 1 510 ? 7.885 -2.347 -24.335 1.00 91.88 510 ARG A CA 1
ATOM 4185 C C . ARG A 1 510 ? 9.108 -1.441 -24.458 1.00 91.88 510 ARG A C 1
ATOM 4187 O O . ARG A 1 510 ? 9.462 -1.030 -25.561 1.00 91.88 510 ARG A O 1
ATOM 4194 N N . ILE A 1 511 ? 9.773 -1.150 -23.338 1.00 91.06 511 ILE A N 1
ATOM 4195 C CA . ILE A 1 511 ? 10.964 -0.292 -23.282 1.00 91.06 511 ILE A CA 1
ATOM 4196 C C . ILE A 1 511 ? 12.100 -0.919 -24.088 1.00 91.06 511 ILE A C 1
ATOM 4198 O O . ILE A 1 511 ? 12.711 -0.235 -24.905 1.00 91.06 511 ILE A O 1
ATOM 4202 N N . PHE A 1 512 ? 12.372 -2.214 -23.903 1.00 95.00 512 PHE A N 1
ATOM 4203 C CA . PHE A 1 512 ? 13.434 -2.896 -24.637 1.00 95.00 512 PHE A CA 1
ATOM 4204 C C . PHE A 1 512 ? 13.137 -2.974 -26.133 1.00 95.00 512 PHE A C 1
ATOM 4206 O O . PHE A 1 512 ? 14.043 -2.713 -26.921 1.00 95.00 512 PHE A O 1
ATOM 4213 N N . SER A 1 513 ? 11.901 -3.260 -26.539 1.00 93.94 513 SER A N 1
ATOM 4214 C CA . SER A 1 513 ? 11.521 -3.290 -27.956 1.00 93.94 513 SER A CA 1
ATOM 4215 C C . SER A 1 513 ? 11.692 -1.920 -28.605 1.00 93.94 513 SER A C 1
ATOM 4217 O O . SER A 1 513 ? 12.370 -1.805 -29.626 1.00 93.94 513 SER A O 1
ATOM 4219 N N . LYS A 1 514 ? 11.148 -0.866 -27.981 1.00 92.81 514 LYS A N 1
ATOM 4220 C CA . LYS A 1 514 ? 11.225 0.501 -28.507 1.00 92.81 514 LYS A CA 1
ATOM 4221 C C . LYS A 1 514 ? 12.674 0.978 -28.605 1.00 92.81 514 LYS A C 1
ATOM 4223 O O . LYS A 1 514 ? 13.112 1.373 -29.681 1.00 92.81 514 LYS A O 1
ATOM 4228 N N . PHE A 1 515 ? 13.432 0.859 -27.514 1.00 94.69 515 PHE A N 1
ATOM 4229 C CA . PHE A 1 515 ? 14.829 1.290 -27.453 1.00 94.69 515 PHE A CA 1
ATOM 4230 C C . PHE A 1 515 ? 15.692 0.610 -28.523 1.00 94.69 515 PHE A C 1
ATOM 4232 O O . PHE A 1 515 ? 16.495 1.259 -29.187 1.00 94.69 515 PHE A O 1
ATOM 4239 N N . ASN A 1 516 ? 15.530 -0.703 -28.715 1.00 96.19 516 ASN A N 1
ATOM 4240 C CA . ASN A 1 516 ? 16.347 -1.452 -29.670 1.00 96.19 516 ASN A CA 1
ATOM 4241 C C . ASN A 1 516 ? 15.932 -1.209 -31.129 1.00 96.19 516 ASN A C 1
ATOM 4243 O O . ASN A 1 516 ? 16.797 -1.205 -32.007 1.00 96.19 516 ASN A O 1
ATOM 4247 N N . ARG A 1 517 ? 14.647 -0.935 -31.396 1.00 95.25 517 ARG A N 1
ATOM 4248 C CA . ARG A 1 517 ? 14.191 -0.449 -32.709 1.00 95.25 517 ARG A CA 1
ATOM 4249 C C . ARG A 1 517 ? 14.789 0.907 -33.036 1.00 95.25 517 ARG A C 1
ATOM 4251 O O . ARG A 1 517 ? 15.341 1.077 -34.116 1.00 95.25 517 ARG A O 1
ATOM 4258 N N . GLU A 1 518 ? 14.740 1.844 -32.095 1.00 94.38 518 GLU A N 1
ATOM 4259 C CA . GLU A 1 518 ? 15.344 3.168 -32.247 1.00 94.38 518 GLU A CA 1
ATOM 4260 C C . GLU A 1 518 ? 16.859 3.072 -32.460 1.00 94.38 518 GLU A C 1
ATOM 4262 O O . GLU A 1 518 ? 17.385 3.665 -33.401 1.00 94.38 518 GLU A O 1
ATOM 4267 N N . ALA A 1 519 ? 17.558 2.254 -31.666 1.00 96.12 519 ALA A N 1
ATOM 4268 C CA . ALA A 1 519 ? 18.992 2.028 -31.824 1.00 96.12 519 ALA A CA 1
ATOM 4269 C C . ALA A 1 519 ? 19.350 1.523 -33.233 1.00 96.12 519 ALA A C 1
ATOM 4271 O O . ALA A 1 519 ? 20.305 2.020 -33.831 1.00 96.12 519 ALA A O 1
ATOM 4272 N N . PHE A 1 520 ? 18.578 0.586 -33.796 1.00 97.25 520 PHE A N 1
ATOM 4273 C CA . PHE A 1 520 ? 18.799 0.102 -35.161 1.00 97.25 520 PHE A CA 1
ATOM 4274 C C . PHE A 1 520 ? 18.407 1.130 -36.232 1.00 97.25 520 PHE A C 1
ATOM 4276 O O . PHE A 1 520 ? 19.197 1.417 -37.127 1.00 97.25 520 PHE A O 1
ATOM 4283 N N . CYS A 1 521 ? 17.220 1.729 -36.144 1.00 96.62 521 CYS A N 1
ATOM 4284 C CA . CYS A 1 521 ? 16.734 2.684 -37.143 1.00 96.62 521 CYS A CA 1
ATOM 4285 C C . CYS A 1 521 ? 17.524 4.007 -37.137 1.00 96.62 521 CYS A C 1
ATOM 4287 O O . CYS A 1 521 ? 17.519 4.753 -38.114 1.00 96.62 521 CYS A O 1
ATOM 4289 N N . TRP A 1 522 ? 18.266 4.303 -36.069 1.00 96.75 522 TRP A N 1
ATOM 4290 C CA . TRP A 1 522 ? 19.211 5.421 -36.028 1.00 96.75 522 TRP A CA 1
ATOM 4291 C C . TRP A 1 522 ? 20.619 5.068 -36.505 1.00 96.75 522 TRP A C 1
ATOM 4293 O O . TRP A 1 522 ? 21.503 5.911 -36.371 1.00 96.75 522 TRP A O 1
ATOM 4303 N N . ILE A 1 523 ? 20.845 3.887 -37.095 1.00 96.94 523 ILE A N 1
ATOM 4304 C CA . ILE A 1 523 ? 22.172 3.460 -37.571 1.00 96.94 523 ILE A CA 1
ATOM 4305 C C . ILE A 1 523 ? 22.865 4.517 -38.430 1.00 96.94 523 ILE A C 1
ATOM 4307 O O . ILE A 1 523 ? 24.019 4.837 -38.180 1.00 96.94 523 ILE A O 1
ATOM 4311 N N . ASP A 1 524 ? 22.149 5.180 -39.340 1.00 96.75 524 ASP A N 1
ATOM 4312 C CA . ASP A 1 524 ? 22.725 6.227 -40.196 1.00 96.75 524 ASP A CA 1
ATOM 4313 C C . ASP A 1 524 ? 23.252 7.453 -39.421 1.00 96.75 524 ASP A C 1
ATOM 4315 O O . ASP A 1 524 ? 24.039 8.224 -39.969 1.00 96.75 524 ASP A O 1
ATOM 4319 N N . LYS A 1 525 ? 22.819 7.647 -38.167 1.00 96.25 525 LYS A N 1
ATOM 4320 C CA . LYS A 1 525 ? 23.240 8.757 -37.301 1.00 96.25 525 LYS A CA 1
ATOM 4321 C C . LYS A 1 525 ? 24.489 8.435 -36.484 1.00 96.25 525 LYS A C 1
ATOM 4323 O O . LYS A 1 525 ? 25.249 9.352 -36.193 1.00 96.25 525 LYS A O 1
ATOM 4328 N N . TRP A 1 526 ? 24.686 7.173 -36.096 1.00 96.31 526 TRP A N 1
ATOM 4329 C CA . TRP A 1 526 ? 25.766 6.777 -35.184 1.00 96.31 526 TRP A CA 1
ATOM 4330 C C . TRP A 1 526 ? 26.824 5.858 -35.803 1.00 96.31 526 TRP A C 1
ATOM 4332 O O . TRP A 1 526 ? 27.879 5.687 -35.198 1.00 96.31 526 TRP A O 1
ATOM 4342 N N . TYR A 1 527 ? 26.585 5.271 -36.982 1.00 96.06 527 TYR A N 1
ATOM 4343 C CA . TYR A 1 527 ? 27.462 4.250 -37.575 1.00 96.06 527 TYR A CA 1
ATOM 4344 C C . TYR A 1 527 ? 28.917 4.711 -37.736 1.00 96.06 527 TYR A C 1
ATOM 4346 O O . TYR A 1 527 ? 29.833 3.981 -37.362 1.00 96.06 527 TYR A O 1
ATOM 4354 N N . ASP A 1 528 ? 29.106 5.943 -38.219 1.00 94.75 528 ASP A N 1
ATOM 4355 C CA . ASP A 1 528 ? 30.419 6.548 -38.472 1.00 94.75 528 ASP A CA 1
ATOM 4356 C C . ASP A 1 528 ? 31.033 7.221 -37.223 1.00 94.75 528 ASP A C 1
ATOM 4358 O O . ASP A 1 528 ? 32.131 7.769 -37.296 1.00 94.75 528 ASP A O 1
ATOM 4362 N N . MET A 1 529 ? 30.339 7.221 -36.077 1.00 96.00 529 MET A N 1
ATOM 4363 C CA . MET A 1 529 ? 30.845 7.856 -34.855 1.00 96.00 529 MET A CA 1
ATOM 4364 C C . MET A 1 529 ? 31.955 7.014 -34.227 1.00 96.00 529 MET A C 1
ATOM 4366 O O . MET A 1 529 ? 31.811 5.807 -34.028 1.00 96.00 529 MET A O 1
ATOM 4370 N N . SER A 1 530 ? 33.049 7.656 -33.831 1.00 96.12 530 SER A N 1
ATOM 4371 C CA . SER A 1 530 ? 34.051 7.027 -32.974 1.00 96.12 530 SER A CA 1
ATOM 4372 C C . SER A 1 530 ? 33.540 6.906 -31.533 1.00 96.12 530 SER A C 1
ATOM 4374 O O . SER A 1 530 ? 32.579 7.562 -31.120 1.00 96.12 530 SER A O 1
ATOM 4376 N N . MET A 1 531 ? 34.207 6.089 -30.714 1.00 92.69 531 MET A N 1
ATOM 4377 C CA . MET A 1 531 ? 33.903 6.056 -29.279 1.00 92.69 531 MET A CA 1
ATOM 4378 C C . MET A 1 531 ? 34.139 7.415 -28.604 1.00 92.69 531 MET A C 1
ATOM 4380 O O . MET A 1 531 ? 33.422 7.733 -27.658 1.00 92.69 531 MET A O 1
ATOM 4384 N N . ASP A 1 532 ? 35.081 8.225 -29.091 1.00 93.81 532 ASP A N 1
ATOM 4385 C CA . ASP A 1 532 ? 35.336 9.567 -28.559 1.00 93.81 532 ASP A CA 1
ATOM 4386 C C . ASP A 1 532 ? 34.192 10.535 -28.894 1.00 93.81 532 ASP A C 1
ATOM 4388 O O . ASP A 1 532 ? 33.757 11.291 -28.021 1.00 93.81 532 ASP A O 1
ATOM 4392 N N . ASP A 1 533 ? 33.618 10.441 -30.099 1.00 96.31 533 ASP A N 1
ATOM 4393 C CA . ASP A 1 533 ? 32.417 11.203 -30.475 1.00 96.31 533 ASP A CA 1
ATOM 4394 C C . ASP A 1 533 ? 31.232 10.853 -29.567 1.00 96.31 533 ASP A C 1
ATOM 4396 O O . ASP A 1 533 ? 30.501 11.734 -29.112 1.00 96.31 533 ASP A O 1
ATOM 4400 N N . ILE A 1 534 ? 31.073 9.566 -29.239 1.00 94.00 534 ILE A N 1
ATOM 4401 C CA . ILE A 1 534 ? 30.051 9.100 -28.296 1.00 94.00 534 ILE A CA 1
ATOM 4402 C C . ILE A 1 534 ? 30.289 9.671 -26.892 1.00 94.00 534 ILE A C 1
ATOM 4404 O O . ILE A 1 534 ? 29.343 10.136 -26.258 1.00 94.00 534 ILE A O 1
ATOM 4408 N N . ARG A 1 535 ? 31.534 9.699 -26.396 1.00 90.56 535 ARG A N 1
ATOM 4409 C CA . ARG A 1 535 ? 31.840 10.300 -25.081 1.00 90.56 535 ARG A CA 1
ATOM 4410 C C . ARG A 1 535 ? 31.558 11.795 -25.049 1.00 90.56 535 ARG A C 1
ATOM 4412 O O . ARG A 1 535 ? 31.042 12.294 -24.047 1.00 90.56 535 ARG A O 1
ATOM 4419 N N . LYS A 1 536 ? 31.848 12.503 -26.139 1.00 93.12 536 LYS A N 1
ATOM 4420 C CA . LYS A 1 536 ? 31.502 13.918 -26.277 1.00 93.12 536 LYS A CA 1
ATOM 4421 C C . LYS A 1 536 ? 29.983 14.122 -26.247 1.00 93.12 536 LYS A C 1
ATOM 4423 O O . LYS A 1 536 ? 29.503 14.954 -25.478 1.00 93.12 536 LYS A O 1
ATOM 4428 N N . LEU A 1 537 ? 29.230 13.306 -26.990 1.00 93.38 537 LEU A N 1
ATOM 4429 C CA . LEU A 1 537 ? 27.765 13.327 -26.994 1.00 93.38 537 LEU A CA 1
ATOM 4430 C C . LEU A 1 537 ? 27.175 13.070 -25.599 1.00 93.38 537 LEU A C 1
ATOM 4432 O O . LEU A 1 537 ? 26.249 13.773 -25.192 1.00 93.38 537 LEU A O 1
ATOM 4436 N N . GLU A 1 538 ? 27.689 12.086 -24.856 1.00 90.31 538 GLU A N 1
ATOM 4437 C CA . GLU A 1 538 ? 27.255 11.795 -23.481 1.00 90.31 538 GLU A CA 1
ATOM 4438 C C . GLU A 1 538 ? 27.463 13.003 -22.558 1.00 90.31 538 GLU A C 1
ATOM 4440 O O . GLU A 1 538 ? 26.550 13.377 -21.818 1.00 90.31 538 GLU A O 1
ATOM 4445 N N . HIS A 1 539 ? 28.634 13.647 -22.636 1.00 88.75 539 HIS A N 1
ATOM 4446 C CA . HIS A 1 539 ? 28.962 14.818 -21.824 1.00 88.75 539 HIS A CA 1
ATOM 4447 C C . HIS A 1 539 ? 28.045 16.012 -22.132 1.00 88.75 539 HIS A C 1
ATOM 4449 O O . HIS A 1 539 ? 27.457 16.603 -21.224 1.00 88.75 539 HIS A O 1
ATOM 4455 N N . GLU A 1 540 ? 27.865 16.335 -23.414 1.00 92.50 540 GLU A N 1
ATOM 4456 C CA . GLU A 1 540 ? 26.963 17.406 -23.854 1.00 92.50 540 GLU A CA 1
ATOM 4457 C C . GLU A 1 540 ? 25.511 17.120 -23.450 1.00 92.50 540 GLU A C 1
ATOM 4459 O O . GLU A 1 540 ? 24.787 18.011 -22.994 1.00 92.50 540 GLU A O 1
ATOM 4464 N N . THR A 1 541 ? 25.095 15.857 -23.553 1.00 91.19 541 THR A N 1
ATOM 4465 C CA . THR A 1 541 ? 23.759 15.418 -23.151 1.00 91.19 541 THR A CA 1
ATOM 4466 C C . THR A 1 541 ? 23.560 15.573 -21.646 1.00 91.19 541 THR A C 1
ATOM 4468 O O . THR A 1 541 ? 22.559 16.152 -21.240 1.00 91.19 541 THR A O 1
ATOM 4471 N N . ALA A 1 542 ? 24.512 15.160 -20.806 1.00 89.50 542 ALA A N 1
ATOM 4472 C CA . ALA A 1 542 ? 24.423 15.321 -19.351 1.00 89.50 542 ALA A CA 1
ATOM 4473 C C . ALA A 1 542 ? 24.198 16.789 -18.930 1.00 89.50 542 ALA A C 1
ATOM 4475 O O . ALA A 1 542 ? 23.347 17.086 -18.082 1.00 89.50 542 ALA A O 1
ATOM 4476 N N . ILE A 1 543 ? 24.906 17.723 -19.576 1.00 89.25 543 ILE A N 1
ATOM 4477 C CA . ILE A 1 543 ? 24.733 19.165 -19.352 1.00 89.25 543 ILE A CA 1
ATOM 4478 C C . ILE A 1 543 ? 23.344 19.624 -19.812 1.00 89.25 543 ILE A C 1
ATOM 4480 O O . ILE A 1 543 ? 22.665 20.363 -19.094 1.00 89.25 543 ILE A O 1
ATOM 4484 N N . MET A 1 544 ? 22.906 19.190 -20.998 1.00 90.75 544 MET A N 1
ATOM 4485 C CA . MET A 1 544 ? 21.593 19.543 -21.538 1.00 90.75 544 MET A CA 1
ATOM 4486 C C . MET A 1 544 ? 20.458 19.064 -20.630 1.00 90.75 544 MET A C 1
ATOM 4488 O O . MET A 1 544 ? 19.562 19.847 -20.324 1.00 90.75 544 MET A O 1
ATOM 4492 N N . LEU A 1 545 ? 20.498 17.811 -20.173 1.00 89.38 545 LEU A N 1
ATOM 4493 C CA . LEU A 1 545 ? 19.445 17.207 -19.352 1.00 89.38 545 LEU A CA 1
ATOM 4494 C C . LEU A 1 545 ? 19.221 17.981 -18.047 1.00 89.38 545 LEU A C 1
ATOM 4496 O O . LEU A 1 545 ? 18.081 18.247 -17.672 1.00 89.38 545 LEU A O 1
ATOM 4500 N N . THR A 1 546 ? 20.304 18.455 -17.425 1.00 85.69 546 THR A N 1
ATOM 4501 C CA . THR A 1 546 ? 20.247 19.279 -16.205 1.00 85.69 546 THR A CA 1
ATOM 4502 C C . THR A 1 546 ? 19.493 20.599 -16.419 1.00 85.69 546 THR A C 1
ATOM 4504 O O . THR A 1 546 ? 18.848 21.112 -15.504 1.00 85.69 546 THR A O 1
ATOM 4507 N N . LYS A 1 547 ? 19.553 21.166 -17.631 1.00 87.19 547 LYS A N 1
ATOM 4508 C CA . LYS A 1 547 ? 18.770 22.355 -18.003 1.00 87.19 547 LYS A CA 1
ATOM 4509 C C . LYS A 1 547 ? 17.338 21.975 -18.376 1.00 87.19 547 LYS A C 1
ATOM 4511 O O . LYS A 1 547 ? 16.399 22.628 -17.935 1.00 87.19 547 LYS A O 1
ATOM 4516 N N . ARG A 1 548 ? 17.184 20.908 -19.161 1.00 88.25 548 ARG A N 1
ATOM 4517 C CA . ARG A 1 548 ? 15.916 20.475 -19.756 1.00 88.25 548 ARG A CA 1
ATOM 4518 C C . ARG A 1 5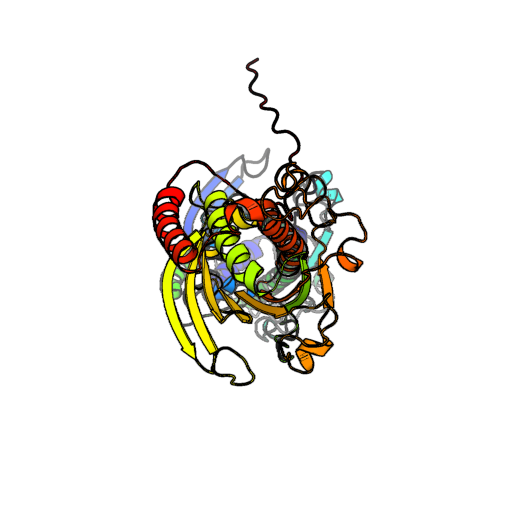48 ? 14.921 19.936 -18.734 1.00 88.25 548 ARG A C 1
ATOM 4520 O O . ARG A 1 548 ? 13.732 20.098 -18.934 1.00 88.25 548 ARG A O 1
ATOM 4527 N N . ILE A 1 549 ? 15.369 19.378 -17.611 1.00 86.00 549 ILE A N 1
ATOM 4528 C CA . ILE A 1 549 ? 14.454 18.918 -16.553 1.00 86.00 549 ILE A CA 1
ATOM 4529 C C . ILE A 1 549 ? 13.603 20.059 -15.962 1.00 86.00 549 ILE A C 1
ATOM 4531 O O . ILE A 1 549 ? 12.510 19.821 -15.458 1.00 86.00 549 ILE A O 1
ATOM 4535 N N . LYS A 1 550 ? 14.093 21.305 -16.057 1.00 84.50 550 LYS A N 1
ATOM 4536 C CA . LYS A 1 550 ? 13.400 22.523 -15.605 1.00 84.50 550 LYS A CA 1
ATOM 4537 C C . LYS A 1 550 ? 12.460 23.118 -16.661 1.00 84.50 550 LYS A C 1
ATOM 4539 O O . LYS A 1 550 ? 11.742 24.062 -16.349 1.00 84.50 550 LYS A O 1
ATOM 4544 N N . ASP A 1 551 ? 12.497 22.614 -17.895 1.00 86.06 551 ASP A N 1
ATOM 4545 C CA . ASP A 1 551 ? 11.557 22.985 -18.957 1.00 86.06 551 ASP A CA 1
ATOM 4546 C C . ASP A 1 551 ? 10.136 22.580 -18.521 1.00 86.06 551 ASP A C 1
ATOM 4548 O O . ASP A 1 551 ? 9.976 21.459 -18.041 1.00 86.06 551 ASP A O 1
ATOM 4552 N N . PRO A 1 552 ? 9.106 23.438 -18.635 1.00 80.06 552 PRO A N 1
ATOM 4553 C CA . PRO A 1 552 ? 7.734 23.067 -18.287 1.00 80.06 552 PRO A CA 1
ATOM 4554 C C . PRO A 1 552 ? 7.121 21.980 -19.189 1.00 80.06 552 PRO A C 1
ATOM 4556 O O . PRO A 1 552 ? 6.150 21.344 -18.778 1.00 80.06 552 PRO A O 1
ATOM 4559 N N . GLU A 1 553 ? 7.639 21.749 -20.401 1.00 84.44 553 GLU A N 1
ATOM 4560 C CA . GLU A 1 553 ? 7.062 20.778 -21.341 1.00 84.44 553 GLU A CA 1
ATOM 4561 C C . GLU A 1 553 ? 7.302 19.322 -20.892 1.00 84.44 553 GLU A C 1
ATOM 4563 O O . GLU A 1 553 ? 8.442 18.857 -20.821 1.00 84.44 553 GLU A O 1
ATOM 4568 N N . GLN A 1 554 ? 6.223 18.572 -20.633 1.00 79.88 554 GLN A N 1
ATOM 4569 C CA . GLN A 1 554 ? 6.288 17.130 -20.362 1.00 79.88 554 GLN A CA 1
ATOM 4570 C C . GLN A 1 554 ? 6.540 16.329 -21.643 1.00 79.88 554 GLN A C 1
ATOM 4572 O O . GLN A 1 554 ? 5.963 16.614 -22.692 1.00 79.88 554 GLN A O 1
ATOM 4577 N N . ARG A 1 555 ? 7.388 15.296 -21.557 1.00 81.81 555 ARG A N 1
ATOM 4578 C CA . ARG A 1 555 ? 7.807 14.481 -22.709 1.00 81.81 555 ARG A CA 1
ATOM 4579 C C . ARG A 1 555 ? 7.983 13.007 -22.341 1.00 81.81 555 ARG A C 1
ATOM 4581 O O . ARG A 1 555 ? 8.284 12.684 -21.190 1.00 81.81 555 ARG A O 1
ATOM 4588 N N . GLY A 1 556 ? 7.892 12.132 -23.339 1.00 77.25 556 GLY A N 1
ATOM 4589 C CA . GLY A 1 556 ? 8.271 10.722 -23.226 1.00 77.25 556 GLY A CA 1
ATOM 4590 C C . GLY A 1 556 ? 7.146 9.766 -22.817 1.00 77.25 556 GLY A C 1
ATOM 4591 O O . GLY A 1 556 ? 5.963 10.087 -22.925 1.00 77.25 556 GLY A O 1
ATOM 4592 N N . ILE A 1 557 ? 7.515 8.553 -22.404 1.00 74.75 557 ILE A N 1
ATOM 4593 C CA . ILE A 1 557 ? 6.575 7.462 -22.117 1.00 74.75 557 ILE A CA 1
ATOM 4594 C C . ILE A 1 557 ? 5.915 7.647 -20.748 1.00 74.75 557 ILE A C 1
ATOM 4596 O O . ILE A 1 557 ? 6.579 7.839 -19.731 1.00 74.75 557 ILE A O 1
ATOM 4600 N N . VAL A 1 558 ? 4.592 7.475 -20.717 1.00 79.62 558 VAL A N 1
ATOM 4601 C CA . VAL A 1 558 ? 3.800 7.365 -19.486 1.00 79.62 558 VAL A CA 1
ATOM 4602 C C . VAL A 1 558 ? 3.398 5.907 -19.262 1.00 79.62 558 VAL A C 1
ATOM 4604 O O . VAL A 1 558 ? 2.975 5.203 -20.191 1.00 79.62 558 VAL A O 1
ATOM 4607 N N . CYS A 1 559 ? 3.527 5.447 -18.018 1.00 75.62 559 CYS A N 1
ATOM 4608 C CA . CYS A 1 559 ? 2.984 4.173 -17.575 1.00 75.62 559 CYS A CA 1
ATOM 4609 C C . CYS A 1 559 ? 1.539 4.364 -17.094 1.00 75.62 559 CYS A C 1
ATOM 4611 O O . CYS A 1 559 ? 1.295 4.921 -16.031 1.00 75.62 559 CYS A O 1
ATOM 4613 N N . ASP A 1 560 ? 0.591 3.839 -17.864 1.00 69.31 560 ASP A N 1
ATOM 4614 C CA . ASP A 1 560 ? -0.863 3.891 -17.643 1.00 69.31 560 ASP A CA 1
ATOM 4615 C C . ASP A 1 560 ? -1.431 2.585 -17.055 1.00 69.31 560 ASP A C 1
ATOM 4617 O O . ASP A 1 560 ? -2.643 2.380 -16.978 1.00 69.31 560 ASP A O 1
ATOM 4621 N N . VAL A 1 561 ? -0.563 1.656 -16.649 1.00 66.25 561 VAL A N 1
ATOM 4622 C CA . VAL A 1 561 ? -0.983 0.377 -16.065 1.00 66.25 561 VAL A CA 1
ATOM 4623 C C . VAL A 1 561 ? -1.723 0.639 -14.753 1.00 66.25 561 VAL A C 1
ATOM 4625 O O . VAL A 1 561 ? -1.138 1.122 -13.788 1.00 66.25 561 VAL A O 1
ATOM 4628 N N . GLY A 1 562 ? -3.004 0.270 -14.711 1.00 57.31 562 GLY A N 1
ATOM 4629 C CA . GLY A 1 562 ? -3.869 0.487 -13.546 1.00 57.31 562 GLY A CA 1
ATOM 4630 C C . GLY A 1 562 ? -4.662 1.797 -13.583 1.00 57.31 562 GLY A C 1
ATOM 4631 O O . GLY A 1 562 ? -5.516 2.004 -12.717 1.00 57.31 562 GLY A O 1
ATOM 4632 N N . ASP A 1 563 ? -4.452 2.639 -14.597 1.00 58.38 563 ASP A N 1
ATOM 4633 C CA . ASP A 1 563 ? -5.288 3.811 -14.827 1.00 58.38 563 ASP A CA 1
ATOM 4634 C C . ASP A 1 563 ? -6.624 3.377 -15.451 1.00 58.38 563 ASP A C 1
ATOM 4636 O O . ASP A 1 563 ? -6.691 2.476 -16.291 1.00 58.38 563 ASP A O 1
ATOM 4640 N N . ARG A 1 564 ? -7.730 3.983 -14.999 1.00 46.09 564 ARG A N 1
ATOM 4641 C CA . ARG A 1 564 ? -9.028 3.782 -15.659 1.00 46.09 564 ARG A CA 1
ATOM 4642 C C . ARG A 1 564 ? -8.948 4.412 -17.054 1.00 46.09 564 ARG A C 1
ATOM 4644 O O . ARG A 1 564 ? -8.374 5.498 -17.155 1.00 46.09 564 ARG A O 1
ATOM 4651 N N . PRO A 1 565 ? -9.519 3.786 -18.101 1.00 40.44 565 PRO A N 1
ATOM 4652 C CA . PRO A 1 565 ? -9.621 4.439 -19.398 1.00 40.44 565 PRO A CA 1
ATOM 4653 C C . PRO A 1 565 ? -10.290 5.798 -19.197 1.00 40.44 565 PRO A C 1
ATOM 4655 O O . PRO A 1 565 ? -11.268 5.907 -18.452 1.00 40.44 565 PRO A O 1
ATOM 4658 N N . ALA A 1 566 ? -9.705 6.834 -19.792 1.00 37.50 566 ALA A N 1
ATOM 4659 C CA . ALA A 1 566 ? -10.233 8.183 -19.729 1.00 37.50 566 ALA A CA 1
ATOM 4660 C C . ALA A 1 566 ? -11.599 8.210 -20.430 1.00 37.50 566 ALA A C 1
ATOM 4662 O O . ALA A 1 566 ? -11.687 8.399 -21.640 1.00 37.50 566 ALA A O 1
ATOM 4663 N N . GLU A 1 567 ? -12.678 7.993 -19.679 1.00 33.19 567 GLU A N 1
ATOM 4664 C CA . GLU A 1 567 ? -13.989 8.460 -20.100 1.00 33.19 567 GLU A CA 1
ATOM 4665 C C . GLU A 1 567 ? -13.920 9.984 -20.145 1.00 33.19 567 GLU A C 1
ATOM 4667 O O . GLU A 1 567 ? -13.639 10.643 -19.145 1.00 33.19 567 GLU A O 1
ATOM 4672 N N . ALA A 1 568 ? -14.091 10.489 -21.365 1.00 31.47 568 ALA A N 1
ATOM 4673 C CA . ALA A 1 568 ? -14.233 11.874 -21.765 1.00 31.47 568 ALA A CA 1
ATOM 4674 C C . ALA A 1 568 ? -14.531 12.841 -20.607 1.00 31.47 568 ALA A C 1
ATOM 4676 O O . ALA A 1 568 ? -15.679 13.023 -20.204 1.00 31.47 568 ALA A O 1
ATOM 4677 N N . THR A 1 569 ? -13.509 13.579 -20.173 1.00 30.19 569 THR A N 1
ATOM 4678 C CA . THR A 1 569 ? -13.698 14.950 -19.699 1.00 30.19 569 THR A CA 1
ATOM 4679 C C . THR A 1 569 ? -14.205 15.780 -20.877 1.00 30.19 569 THR A C 1
ATOM 4681 O O . THR A 1 569 ? -13.458 16.527 -21.503 1.00 30.19 569 THR A O 1
ATOM 4684 N N . LYS A 1 570 ? -15.491 15.626 -21.215 1.00 27.84 570 LYS A N 1
ATOM 4685 C CA . LYS A 1 570 ? -16.233 16.721 -21.822 1.00 27.84 570 LYS A CA 1
ATOM 4686 C C . LYS A 1 570 ? -16.367 17.772 -20.734 1.00 27.84 570 LYS A C 1
ATOM 4688 O O . LYS A 1 570 ? -16.982 17.555 -19.695 1.00 27.84 570 LYS A O 1
ATOM 4693 N N . SER A 1 571 ? -15.688 18.879 -20.972 1.00 31.45 571 SER A N 1
ATOM 4694 C CA . SER A 1 571 ? -15.936 20.149 -20.328 1.00 31.45 571 SER A CA 1
ATOM 4695 C C . SER A 1 571 ? -17.395 20.543 -20.559 1.00 31.45 571 SER A C 1
ATOM 4697 O O . SER A 1 571 ? -17.703 21.165 -21.574 1.00 31.45 571 SER A O 1
ATOM 4699 N N . ASP A 1 572 ? -18.281 20.239 -19.617 1.00 28.48 572 ASP A N 1
ATOM 4700 C CA . ASP A 1 572 ? -19.509 21.019 -19.458 1.00 28.48 572 ASP A CA 1
ATOM 4701 C C . ASP A 1 572 ? -19.134 22.335 -18.763 1.00 28.48 572 ASP A C 1
ATOM 4703 O O . ASP A 1 572 ? -19.401 22.581 -17.591 1.00 28.48 572 ASP A O 1
ATOM 4707 N N . MET A 1 573 ? -18.432 23.181 -19.520 1.00 35.41 573 MET A N 1
ATOM 4708 C CA . MET A 1 573 ? -18.641 24.617 -19.452 1.00 35.41 573 MET A CA 1
ATOM 4709 C C . MET A 1 573 ? -19.655 24.951 -20.542 1.00 35.41 573 MET A C 1
ATOM 4711 O O . MET A 1 573 ? -19.291 25.274 -21.670 1.00 35.41 573 MET A O 1
ATOM 4715 N N . SER A 1 574 ? -20.933 24.891 -20.194 1.00 27.67 574 SER A N 1
ATOM 4716 C CA . SER A 1 574 ? -21.934 25.728 -20.840 1.00 27.67 574 SER A CA 1
ATOM 4717 C C . SER A 1 574 ? -22.810 26.328 -19.758 1.00 27.67 574 SER A C 1
ATOM 4719 O O . SER A 1 574 ? -23.541 25.633 -19.059 1.00 27.67 574 SER A O 1
ATOM 4721 N N . ILE A 1 575 ? -22.647 27.637 -19.626 1.00 34.97 575 ILE A N 1
ATOM 4722 C CA . ILE A 1 575 ? -23.539 28.574 -18.961 1.00 34.97 575 ILE A CA 1
ATOM 4723 C C . ILE A 1 575 ? -24.946 28.403 -19.555 1.00 34.97 575 ILE A C 1
ATOM 4725 O O . ILE A 1 575 ? -25.086 28.344 -20.779 1.00 34.97 575 ILE A O 1
ATOM 4729 N N . GLY A 1 576 ? -25.950 28.346 -18.682 1.00 29.67 576 GLY A N 1
ATOM 4730 C CA . GLY A 1 576 ? -27.377 28.274 -18.993 1.00 29.67 576 GLY A CA 1
ATOM 4731 C C . GLY A 1 576 ? -28.182 28.100 -17.722 1.00 29.67 576 GLY A C 1
ATOM 4732 O O . GLY A 1 576 ? -28.298 26.933 -17.293 1.00 29.67 576 GLY A O 1
#